Protein AF-0000000084342753 (afdb_homodimer)

Solvent-accessible surface area (backbone atoms only — not comparable to full-atom values): 22206 Å² total; per-residue (Å²): 105,25,25,30,4,36,30,81,47,78,48,53,20,6,29,13,38,42,28,60,45,87,89,58,69,92,55,80,90,29,48,47,76,50,70,46,73,51,74,43,77,78,79,91,59,62,90,90,58,73,82,49,71,65,55,51,49,50,52,44,51,49,53,43,51,53,50,45,71,73,50,50,85,76,38,50,36,38,26,32,56,42,83,70,81,84,60,70,52,88,60,36,46,57,44,26,19,44,52,40,53,42,52,48,55,40,47,74,69,71,23,37,60,31,57,39,43,63,55,48,54,37,25,40,56,60,69,38,74,56,86,88,42,69,57,56,55,61,47,47,38,69,76,36,69,87,52,68,84,84,59,51,72,41,26,40,51,1,37,50,36,15,47,54,48,30,35,74,49,51,74,38,85,76,84,48,67,55,41,54,58,38,56,68,70,44,68,72,60,81,67,64,87,81,59,76,63,62,126,105,25,25,30,3,36,29,81,47,77,49,53,21,6,28,14,37,39,28,61,45,88,88,60,69,92,56,81,90,29,49,48,75,50,71,45,72,51,76,43,77,79,79,92,58,62,90,90,57,73,82,49,71,66,56,51,50,51,52,44,50,49,53,44,50,54,51,44,72,73,49,51,86,74,38,50,34,39,26,33,58,42,83,70,77,85,61,65,53,89,60,34,47,57,44,26,20,42,52,41,52,42,52,48,54,39,48,74,69,70,24,37,62,30,55,39,42,62,56,48,53,36,25,40,55,61,69,40,74,54,85,91,43,70,56,56,55,61,48,49,39,69,76,36,67,87,53,69,84,83,60,53,71,40,25,43,52,1,37,50,35,14,47,53,47,30,36,72,48,50,75,40,85,76,84,50,66,56,42,53,57,38,56,69,72,42,69,71,60,82,67,64,86,82,61,75,63,63,127

Organism: Pseudonocardia thermophila (NCBI:txid1848)

Sequence (398 aa):
MKVAGLDLSLTSTGIAVIRDRPRSTSGLDQMIVTTHRVISVAPKLPRGAKPTIRQRRDRIARVVSEIAECVLPGLDLAVIEGPSYGSFGGQAWDRAWLWGAVVERMIGNGVSVAIVQPATRALWATGSGSSSKSPIAVHMSRMWPQVDPGVSDDEWDGLALASMGAQHLGMIPCELARHRQQLDKVSWPDFPAGVELASMKVAGLDLSLTSTGIAVIRDRPRSTSGLDQMIVTTHRVISVAPKLPRGAKPTIRQRRDRIARVVSEIAECVLPGLDLAVIEGPSYGSFGGQAWDRAWLWGAVVERMIGNGVSVAIVQPATRALWATGSGSSSKSPIAVHMSRMWPQVDPGVSDDEWDGLALASMGAQHLGMIPCELARHRQQLDKVSWPDFPAGVELAS

Secondary structure (DSSP, 8-state):
-EEEEEE--SSEEEEEEEEE-SSPPSSGGGEEEEEEEEE-------TT----HHHHHHHHHHHHHHHHHHH-TT--EEEEEPP-TT--SHHHHHHHHHHHHHHHHHHHTT-EEEEE-HHHHHHHHHS--STTS--HHHHHHHH-TTS-TTS-HHHHHHHHHHHHHHHHTTSS---SHHHHHHHTTS-PPPPPTTS----/-EEEEEE--SSEEEEEEEEE-SSPPSSGGGEEEEEEEEE-------TT----HHHHHHHHHHHHHHHHHHH-TT--EEEEEPP-TT--STTHHHHHHHHHHHHHHHHHTT-EEEEE-HHHHHHHHHS--STTS--HHHHHHHH-TTS-TTS-HHHHHHHHHHHHHHHHTTSS---SHHHHHHHTTS-PPPPPTTS----

Radius of gyration: 24.34 Å; Cα contacts (8 Å, |Δi|>4): 713; chains: 2; bounding box: 49×75×57 Å

InterPro domains:
  IPR012337 Ribonuclease H-like superfamily [SSF53098] (1-171)
  IPR036397 Ribonuclease H superfamily [G3DSA:3.30.420.10] (1-171)

Nearest PDB structures (foldseek):
  4ep4-assembly1_B  TM=7.775E-01  e=5.106E-09  Thermus thermophilus HB8
  6s16-assembly1_B  TM=7.503E-01  e=2.093E-08  Thermus thermophilus HB8
  7xhj-assembly1_A  TM=8.416E-01  e=3.955E-07  Deinococcus radiodurans R1 = ATCC 13939 = DSM 20539
  4ep5-assembly1_A-2  TM=7.685E-01  e=7.627E-08  Thermus thermophilus HB8
  1hjr-assembly2_D  TM=7.629E-01  e=1.824E-06  Escherichia coli

Foldseek 3Di:
DKEKFWQDDLAKIKIKMWDAAPPDDDAPVGIDIDIDMDGFDQDDDPVPDDDDPVSLVVSLVVSLVVRCVPGVVVAAEYEYEDDDVPDPPPCSVSRVVSVVSNVCSQVVSVHWYWYAYLQLLQCLQFVDSDPVTDQSLVSQCVSPVVDDSPDDSNNSSRSSRRVLVCCVLVVHDDDDPSSVVSNVVIDGDDGDPPSPRDD/DKEKFWDDDLAKIKIKMWDAAPPDDDAPVGIDIDIDMDGFDQDDDPVPDDDDPVSLVVSLVVSLVVRCVPGVVVAAEYEYEDDDVPDPPPCNVSRVVSVVSNVCSQVVSPHWYWYAYLQLLCCLQFVDSDPVTDQSLVSQCVSPVVDDSPDDSNNSSRSSRRVLVCCVLVVHDDDDPSSVVSNVVIDGDDGDPPSPRDD

Structure (mmCIF, N/CA/C/O backbone):
data_AF-0000000084342753-model_v1
#
loop_
_entity.id
_entity.type
_entity.pdbx_description
1 polymer 'Holliday junction resolvasome RuvABC endonuclease subunit'
#
loop_
_atom_site.group_PDB
_atom_site.id
_atom_site.type_symbol
_atom_site.label_atom_id
_atom_site.label_alt_id
_atom_site.label_comp_id
_atom_site.label_asym_id
_atom_site.label_entity_id
_atom_site.label_seq_id
_atom_site.pdbx_PDB_ins_code
_atom_site.Cartn_x
_atom_site.Cartn_y
_atom_site.Cartn_z
_atom_site.occupancy
_atom_site.B_iso_or_equiv
_atom_site.auth_seq_id
_atom_site.auth_comp_id
_atom_site.auth_asym_id
_atom_site.auth_atom_id
_atom_site.pdbx_PDB_model_num
ATOM 1 N N . MET A 1 1 ? -0.224 17.797 23.062 1 91.88 1 MET A N 1
ATOM 2 C CA . MET A 1 1 ? -0.68 17.125 21.844 1 91.88 1 MET A CA 1
ATOM 3 C C . MET A 1 1 ? 0.301 17.359 20.703 1 91.88 1 MET A C 1
ATOM 5 O O . MET A 1 1 ? 1.022 18.344 20.688 1 91.88 1 MET A O 1
ATOM 9 N N . LYS A 1 2 ? 0.422 16.391 19.875 1 96.19 2 LYS A N 1
ATOM 10 C CA . LYS A 1 2 ? 1.311 16.438 18.719 1 96.19 2 LYS A CA 1
ATOM 11 C C . LYS A 1 2 ? 0.583 16 17.453 1 96.19 2 LYS A C 1
ATOM 13 O O . LYS A 1 2 ? -0.019 14.93 17.406 1 96.19 2 LYS A O 1
ATOM 18 N N . VAL A 1 3 ? 0.608 16.875 16.453 1 98.06 3 VAL A N 1
ATOM 19 C CA . VAL A 1 3 ? -0.039 16.609 15.172 1 98.06 3 VAL A CA 1
ATOM 20 C C . VAL A 1 3 ? 0.993 16.672 14.047 1 98.06 3 VAL A C 1
ATOM 22 O O . VAL A 1 3 ? 1.867 17.547 14.047 1 98.06 3 VAL A O 1
ATOM 25 N N . ALA A 1 4 ? 0.857 15.758 13.117 1 98.81 4 ALA A N 1
ATOM 26 C CA . ALA A 1 4 ? 1.708 15.789 11.93 1 98.81 4 ALA A CA 1
ATOM 27 C C . ALA A 1 4 ? 0.873 15.938 10.664 1 98.81 4 ALA A C 1
ATOM 29 O O . ALA A 1 4 ? -0.193 15.328 10.539 1 98.81 4 ALA A O 1
ATOM 30 N N . GLY A 1 5 ? 1.291 16.766 9.766 1 98.88 5 GLY A N 1
ATOM 31 C CA . GLY A 1 5 ? 0.788 16.828 8.406 1 98.88 5 GLY A CA 1
ATOM 32 C C . GLY A 1 5 ? 1.725 16.203 7.391 1 98.88 5 GLY A C 1
ATOM 33 O O . GLY A 1 5 ? 2.924 16.484 7.383 1 98.88 5 GLY A O 1
ATOM 34 N N . LEU A 1 6 ? 1.162 15.367 6.531 1 98.88 6 LEU A N 1
ATOM 35 C CA . LEU A 1 6 ? 1.989 14.586 5.617 1 98.88 6 LEU A CA 1
ATOM 36 C C . LEU A 1 6 ? 1.534 14.773 4.176 1 98.88 6 LEU A C 1
ATOM 38 O O . LEU A 1 6 ? 0.445 14.336 3.799 1 98.88 6 LEU A O 1
ATOM 42 N N . ASP A 1 7 ? 2.365 15.43 3.359 1 97.69 7 ASP A N 1
ATOM 43 C CA . ASP A 1 7 ? 2.223 15.508 1.909 1 97.69 7 ASP A CA 1
ATOM 44 C C . ASP A 1 7 ? 3.107 14.477 1.216 1 97.69 7 ASP A C 1
ATOM 46 O O . ASP A 1 7 ? 4.258 14.766 0.878 1 97.69 7 ASP A O 1
ATOM 50 N N . LEU A 1 8 ? 2.498 13.336 0.901 1 97.38 8 LEU A N 1
ATOM 51 C CA . LEU A 1 8 ? 3.275 12.156 0.524 1 97.38 8 LEU A CA 1
ATOM 52 C C . LEU A 1 8 ? 3.613 12.188 -0.963 1 97.38 8 LEU A C 1
ATOM 54 O O . LEU A 1 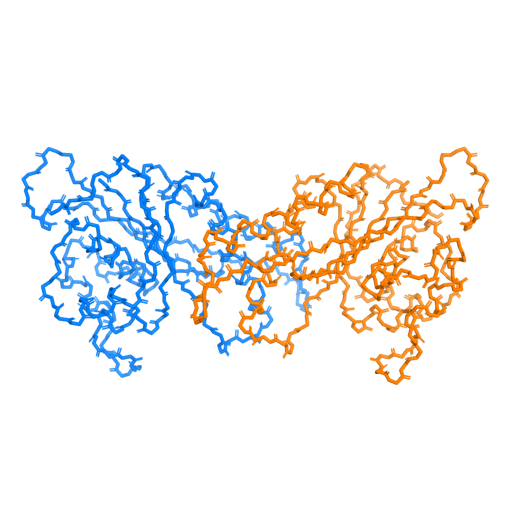8 ? 2.775 12.562 -1.787 1 97.38 8 LEU A O 1
ATOM 58 N N . SER A 1 9 ? 4.82 11.773 -1.223 1 93.44 9 SER A N 1
ATOM 59 C CA . SER A 1 9 ? 5.352 11.641 -2.576 1 93.44 9 SER A CA 1
ATOM 60 C C . SER A 1 9 ? 6.496 10.641 -2.629 1 93.44 9 SER A C 1
ATOM 62 O O . SER A 1 9 ? 7.242 10.484 -1.657 1 93.44 9 SER A O 1
ATOM 64 N N . LEU A 1 10 ? 6.594 10.008 -3.77 1 92.56 10 LEU A N 1
ATOM 65 C CA . LEU A 1 10 ? 7.695 9.062 -3.926 1 92.56 10 LEU A CA 1
ATOM 66 C C . LEU A 1 10 ? 9.031 9.797 -3.971 1 92.56 10 LEU A C 1
ATOM 68 O O . LEU A 1 10 ? 10.062 9.242 -3.576 1 92.56 10 LEU A O 1
ATOM 72 N N . THR A 1 11 ? 9.016 11.023 -4.41 1 93.69 11 THR A N 1
ATOM 73 C CA . THR A 1 11 ? 10.273 11.711 -4.66 1 93.69 11 THR A CA 1
ATOM 74 C C . THR A 1 11 ? 10.539 12.766 -3.586 1 93.69 11 THR A C 1
ATOM 76 O O . THR A 1 11 ? 11.695 13.031 -3.246 1 93.69 11 THR A O 1
ATOM 79 N N . SER A 1 12 ? 9.484 13.359 -3.115 1 96.12 12 SER A N 1
ATOM 80 C CA . SER A 1 12 ? 9.648 14.438 -2.148 1 96.12 12 SER A CA 1
ATOM 81 C C . SER A 1 12 ? 8.43 14.555 -1.238 1 96.12 12 SER A C 1
ATOM 83 O O . SER A 1 12 ? 7.426 15.164 -1.614 1 96.12 12 SER A O 1
ATOM 85 N N . THR A 1 13 ? 8.523 14.031 -0.05 1 97.62 13 THR A N 1
ATOM 86 C CA . THR A 1 13 ? 7.449 14.086 0.936 1 97.62 13 THR A CA 1
ATOM 87 C C . THR A 1 13 ? 7.645 15.266 1.886 1 97.62 13 THR A C 1
ATOM 89 O O . THR A 1 13 ? 8.719 15.422 2.471 1 97.62 13 THR A O 1
ATOM 92 N N . GLY A 1 14 ? 6.59 16.094 1.982 1 98.19 14 GLY A N 1
ATOM 93 C CA . GLY A 1 14 ? 6.594 17.172 2.961 1 98.19 14 GLY A CA 1
ATOM 94 C C . GLY A 1 14 ? 5.98 16.766 4.289 1 98.19 14 GLY A C 1
ATOM 95 O O . GLY A 1 14 ? 4.902 16.172 4.328 1 98.19 14 GLY A O 1
ATOM 96 N N . ILE A 1 15 ? 6.688 17.078 5.395 1 98.75 15 ILE A N 1
ATOM 97 C CA . ILE A 1 15 ? 6.254 16.766 6.754 1 98.75 15 ILE A CA 1
ATOM 98 C C . ILE A 1 15 ? 6.238 18.047 7.598 1 98.75 15 ILE A C 1
ATOM 100 O O . ILE A 1 15 ? 7.16 18.859 7.516 1 98.75 15 ILE A O 1
ATOM 104 N N . ALA A 1 16 ? 5.215 18.203 8.305 1 98.75 16 ALA A N 1
ATOM 105 C CA . ALA A 1 16 ? 5.191 19.234 9.336 1 98.75 16 ALA A CA 1
ATOM 106 C C . ALA A 1 16 ? 4.637 18.688 10.648 1 98.75 16 ALA A C 1
ATOM 108 O O . ALA A 1 16 ? 3.721 17.859 10.648 1 98.75 16 ALA A O 1
ATOM 109 N N . VAL A 1 17 ? 5.188 19.141 11.758 1 98.62 17 VAL A N 1
ATOM 110 C CA . VAL A 1 17 ? 4.754 18.719 13.086 1 98.62 17 VAL A CA 1
ATOM 111 C C . VAL A 1 17 ? 4.457 19.938 13.945 1 98.62 17 VAL A C 1
ATOM 113 O O . VAL A 1 17 ? 5.25 20.875 13.984 1 98.62 17 VAL A O 1
ATOM 116 N N . ILE A 1 18 ? 3.307 19.938 14.555 1 97.5 18 ILE A N 1
ATOM 117 C CA . ILE A 1 18 ? 2.91 20.969 15.516 1 97.5 18 ILE A CA 1
ATOM 118 C C . ILE A 1 18 ? 2.705 20.328 16.891 1 97.5 18 ILE A C 1
ATOM 120 O O . ILE A 1 18 ? 1.981 19.344 17.016 1 97.5 18 ILE A O 1
ATOM 124 N N . ARG A 1 19 ? 3.342 20.844 17.875 1 95.31 19 ARG A N 1
ATOM 125 C CA . ARG A 1 19 ? 3.207 20.297 19.234 1 95.31 19 ARG A CA 1
ATOM 126 C C . ARG A 1 19 ? 3.016 21.422 20.25 1 95.31 19 ARG A C 1
ATOM 128 O O . ARG A 1 19 ? 3.49 22.531 20.047 1 95.31 19 ARG A O 1
ATOM 135 N N . ASP A 1 20 ? 2.248 21.094 21.297 1 87.81 20 ASP A N 1
ATOM 136 C CA . ASP A 1 20 ? 2.082 22 22.422 1 87.81 20 ASP A CA 1
ATOM 137 C C . ASP A 1 20 ? 3.404 22.234 23.141 1 87.81 20 ASP A C 1
ATOM 139 O O . ASP A 1 20 ? 4.219 21.312 23.266 1 87.81 20 ASP A O 1
ATOM 143 N N . ARG A 1 21 ? 3.652 23.469 23.562 1 76.19 21 ARG A N 1
ATOM 144 C CA . ARG A 1 21 ? 4.762 23.703 24.484 1 76.19 21 ARG A CA 1
ATOM 145 C C . ARG A 1 21 ? 4.398 23.281 25.906 1 76.19 21 ARG A C 1
ATOM 147 O O . ARG A 1 21 ? 3.25 23.422 26.328 1 76.19 21 ARG A O 1
ATOM 154 N N . PRO A 1 22 ? 5.223 22.344 26.578 1 62.62 22 PRO A N 1
ATOM 155 C CA . PRO A 1 22 ? 4.883 21.938 27.953 1 62.62 22 PRO A CA 1
ATOM 156 C C . PRO A 1 22 ? 4.344 23.094 28.781 1 62.62 22 PRO A C 1
ATOM 158 O O . PRO A 1 22 ? 3.379 22.922 29.531 1 62.62 22 PRO A O 1
ATOM 161 N N . ARG A 1 23 ? 5.129 23.938 29.469 1 58.22 23 ARG A N 1
ATOM 162 C CA . ARG A 1 23 ? 4.844 24.844 30.578 1 58.22 23 ARG A CA 1
ATOM 163 C C . ARG A 1 23 ? 4.16 26.109 30.078 1 58.22 23 ARG A C 1
ATOM 165 O O . ARG A 1 23 ? 3.961 27.047 30.859 1 58.22 23 ARG A O 1
ATOM 172 N N . SER A 1 24 ? 4.031 26.266 28.719 1 50.44 24 SER A N 1
ATOM 173 C CA . SER A 1 24 ? 3.895 27.672 28.375 1 50.44 24 SER A CA 1
ATOM 174 C C . SER A 1 24 ? 2.428 28.094 28.328 1 50.44 24 SER A C 1
ATOM 176 O O . SER A 1 24 ? 1.543 27.25 28.172 1 50.44 24 SER A O 1
ATOM 178 N N . THR A 1 25 ? 2.072 29.391 28.625 1 48.41 25 THR A N 1
ATOM 179 C CA . THR A 1 25 ? 0.823 30.141 28.562 1 48.41 25 THR A CA 1
ATOM 180 C C . THR A 1 25 ? 0.155 29.938 27.203 1 48.41 25 THR A C 1
ATOM 182 O O . THR A 1 25 ? 0.811 29.562 26.234 1 48.41 25 THR A O 1
ATOM 185 N N . SER A 1 26 ? -1.149 30 27.062 1 48.94 26 SER A N 1
ATOM 186 C CA . SER A 1 26 ? -2.133 29.906 26 1 48.94 26 SER A CA 1
ATOM 187 C C . SER A 1 26 ? -1.755 30.797 24.812 1 48.94 26 SER A C 1
ATOM 189 O O . SER A 1 26 ? -1.173 31.875 25.016 1 48.94 26 SER A O 1
ATOM 191 N N . GLY A 1 27 ? -1.518 30.422 23.609 1 52.59 27 GLY A N 1
ATOM 192 C CA . GLY A 1 27 ? -1.406 31.203 22.391 1 52.59 27 GLY A CA 1
ATOM 193 C C . GLY A 1 27 ? -0.515 30.547 21.344 1 52.59 27 GLY A C 1
ATOM 194 O O . GLY A 1 27 ? 0.13 29.547 21.625 1 52.59 27 GLY A O 1
ATOM 195 N N . LEU A 1 28 ? -0.714 30.875 19.922 1 54.66 28 LEU A N 1
ATOM 196 C CA . LEU A 1 28 ? 0.073 30.438 18.781 1 54.66 28 LEU A CA 1
ATOM 197 C C . LEU A 1 28 ? 1.564 30.484 19.094 1 54.66 28 LEU A C 1
ATOM 199 O O . LEU A 1 28 ? 2.332 29.656 18.594 1 54.66 28 LEU A O 1
ATOM 203 N N . ASP A 1 29 ? 1.913 31.438 19.906 1 61.31 29 ASP A N 1
ATOM 204 C CA . ASP A 1 29 ? 3.307 31.641 20.297 1 61.31 29 ASP A CA 1
ATOM 205 C C . ASP A 1 29 ? 3.814 30.469 21.141 1 61.31 29 ASP A C 1
ATOM 207 O O . ASP A 1 29 ? 5.02 30.328 21.344 1 61.31 29 ASP A O 1
ATOM 211 N N . GLN A 1 30 ? 2.807 29.578 21.312 1 73.69 30 GLN A N 1
ATOM 212 C CA . GLN A 1 30 ? 3.168 28.531 22.266 1 73.69 30 GLN A CA 1
ATOM 213 C C . GLN A 1 30 ? 3.32 27.172 21.578 1 73.69 30 GLN A C 1
ATOM 215 O O . GLN A 1 30 ? 3.594 26.172 22.219 1 73.69 30 GLN A O 1
ATOM 220 N N . MET A 1 31 ? 3.225 27.281 20.234 1 88.88 31 MET A N 1
ATOM 221 C CA . MET A 1 31 ? 3.344 26 19.547 1 88.88 31 MET A CA 1
ATOM 222 C C . MET A 1 31 ? 4.75 25.812 19 1 88.88 31 MET A C 1
ATOM 224 O O . MET A 1 31 ? 5.395 26.766 18.578 1 88.88 31 MET A O 1
ATOM 228 N N . ILE A 1 32 ? 5.281 24.672 19.109 1 93.88 32 ILE A N 1
ATOM 229 C CA . ILE A 1 32 ? 6.5 24.297 18.406 1 93.88 32 ILE A CA 1
ATOM 230 C C . ILE A 1 32 ? 6.152 23.719 17.047 1 93.88 32 ILE A C 1
ATOM 232 O O . ILE A 1 32 ? 5.387 22.75 16.953 1 93.88 32 ILE A O 1
ATOM 236 N N . VAL A 1 33 ? 6.676 24.375 16.016 1 97 33 VAL A N 1
ATOM 237 C CA . VAL A 1 33 ? 6.418 23.938 14.656 1 97 33 VAL A CA 1
ATOM 238 C C . VAL A 1 33 ? 7.734 23.531 13.984 1 97 33 VAL A C 1
ATOM 240 O O . VAL A 1 33 ? 8.703 24.297 14 1 97 33 VAL A O 1
ATOM 243 N N . THR A 1 34 ? 7.812 22.312 13.461 1 97.31 34 THR A N 1
ATOM 244 C CA . THR A 1 34 ? 8.961 21.859 12.68 1 97.31 34 THR A CA 1
ATOM 245 C C . THR A 1 34 ? 8.508 21.328 11.32 1 97.31 34 THR A C 1
ATOM 247 O O . THR A 1 34 ? 7.406 20.797 11.195 1 97.31 34 THR A O 1
ATOM 250 N N . THR A 1 35 ? 9.297 21.531 10.336 1 97.88 35 THR A N 1
ATOM 251 C CA . THR A 1 35 ? 9.062 20.984 9.008 1 97.88 35 THR A CA 1
ATOM 252 C C . THR A 1 35 ? 10.25 20.141 8.547 1 97.88 35 THR A C 1
ATOM 254 O O . THR A 1 35 ? 11.383 20.375 8.977 1 97.88 35 THR A O 1
ATOM 257 N N . HIS A 1 36 ? 9.977 19.125 7.871 1 97.75 36 HIS A N 1
ATOM 258 C CA . HIS A 1 36 ? 10.977 18.219 7.305 1 97.75 36 HIS A CA 1
ATOM 259 C C . HIS A 1 36 ? 10.586 17.781 5.895 1 97.75 36 HIS A C 1
ATOM 261 O O . HIS A 1 36 ? 9.406 17.828 5.527 1 97.75 36 HIS A O 1
ATOM 267 N N . ARG A 1 37 ? 11.562 17.469 5.172 1 97.31 37 ARG A N 1
ATOM 268 C CA . ARG A 1 37 ? 11.367 16.938 3.83 1 97.31 37 ARG A CA 1
ATOM 269 C C . ARG A 1 37 ? 12.102 15.602 3.664 1 97.31 37 ARG A C 1
ATOM 271 O O . ARG A 1 37 ? 13.273 15.492 4.004 1 97.31 37 ARG A O 1
ATOM 278 N N . VAL A 1 38 ? 11.406 14.578 3.197 1 97.12 38 VAL A N 1
ATOM 279 C CA . VAL A 1 38 ? 12.023 13.297 2.863 1 97.12 38 VAL A CA 1
ATOM 280 C C . VAL A 1 38 ? 12.203 13.188 1.351 1 97.12 38 VAL A C 1
ATOM 282 O O . VAL A 1 38 ? 11.219 13.156 0.604 1 97.12 38 VAL A O 1
ATOM 285 N N . ILE A 1 39 ? 13.398 13.156 0.949 1 95.5 39 ILE A N 1
ATOM 286 C CA . ILE A 1 39 ? 13.711 13.07 -0.472 1 95.5 39 ILE A CA 1
ATOM 287 C C . ILE A 1 39 ? 14.156 11.656 -0.823 1 95.5 39 ILE A C 1
ATOM 289 O O . ILE A 1 39 ? 14.93 11.039 -0.087 1 95.5 39 ILE A O 1
ATOM 293 N N . SER A 1 40 ? 13.539 11.102 -1.839 1 91.81 40 SER A N 1
ATOM 294 C CA . SER A 1 40 ? 13.906 9.781 -2.326 1 91.81 40 SER A CA 1
ATOM 295 C C . SER A 1 40 ? 14.172 9.797 -3.828 1 91.81 40 SER A C 1
ATOM 297 O O . SER A 1 40 ? 13.336 10.266 -4.605 1 91.81 40 SER A O 1
ATOM 299 N N . VAL A 1 41 ? 15.359 9.297 -4.184 1 84.19 41 VAL A N 1
ATOM 300 C CA . VAL A 1 41 ? 15.727 9.234 -5.594 1 84.19 41 VAL A CA 1
ATOM 301 C C . VAL A 1 41 ? 15.656 7.789 -6.082 1 84.19 41 VAL A C 1
ATOM 303 O O . VAL A 1 41 ? 16.031 6.863 -5.359 1 84.19 41 VAL A O 1
ATOM 306 N N . ALA A 1 42 ? 15.047 7.656 -7.25 1 79.38 42 ALA A N 1
ATOM 307 C CA . ALA A 1 42 ? 15.023 6.324 -7.848 1 79.38 42 ALA A CA 1
ATOM 308 C C . ALA A 1 42 ? 16.438 5.812 -8.109 1 79.38 42 ALA A C 1
ATOM 310 O O . ALA A 1 42 ? 17.359 6.602 -8.344 1 79.38 42 ALA A O 1
ATOM 311 N N . PRO A 1 43 ? 16.578 4.531 -8.023 1 77.25 43 PRO A N 1
ATOM 312 C CA . PRO A 1 43 ? 17.906 3.988 -8.305 1 77.25 43 PRO A CA 1
ATOM 313 C C . PRO A 1 43 ? 18.375 4.281 -9.734 1 77.25 43 PRO A C 1
ATOM 315 O O . PRO A 1 43 ? 17.547 4.367 -10.648 1 77.25 43 PRO A O 1
ATOM 318 N N . LYS A 1 44 ? 19.641 4.598 -9.812 1 80.75 44 LYS A N 1
ATOM 319 C CA . LYS A 1 44 ? 20.219 4.742 -11.141 1 80.75 44 LYS A CA 1
ATOM 320 C C . LYS A 1 44 ? 20.281 3.402 -11.867 1 80.75 44 LYS A C 1
ATOM 322 O O . LYS A 1 44 ? 20.906 2.459 -11.391 1 80.75 44 LYS A O 1
ATOM 327 N N . LEU A 1 45 ? 19.453 3.262 -12.852 1 82.94 45 LEU A N 1
ATOM 328 C CA . LEU A 1 45 ? 19.406 2.021 -13.617 1 82.94 45 LEU A CA 1
ATOM 329 C C . LEU A 1 45 ? 19.906 2.248 -15.039 1 82.94 45 LEU A C 1
ATOM 331 O O . LEU A 1 45 ? 19.859 3.371 -15.547 1 82.94 45 LEU A O 1
ATOM 335 N N . PRO A 1 46 ? 20.484 1.159 -15.57 1 82.88 46 PRO A N 1
ATOM 336 C CA . PRO A 1 46 ? 20.844 1.266 -16.984 1 82.88 46 PRO A CA 1
ATOM 337 C C . PRO A 1 46 ? 19.672 1.721 -17.859 1 82.88 46 PRO A C 1
ATOM 339 O O . PRO A 1 46 ? 18.516 1.544 -17.484 1 82.88 46 PRO A O 1
ATOM 342 N N . ARG A 1 47 ? 20.125 2.42 -18.984 1 79.44 47 ARG A N 1
ATOM 343 C CA . ARG A 1 47 ? 19.109 2.941 -19.891 1 79.44 47 ARG A CA 1
ATOM 344 C C . ARG A 1 47 ? 18.109 1.853 -20.281 1 79.44 47 ARG A C 1
ATOM 346 O O . ARG A 1 47 ? 18.516 0.747 -20.656 1 79.44 47 ARG A O 1
ATOM 353 N N . GLY A 1 48 ? 16.891 2.053 -20.109 1 79.69 48 GLY A N 1
ATOM 354 C CA . GLY A 1 48 ? 15.852 1.131 -20.516 1 79.69 48 GLY A CA 1
ATOM 355 C C . GLY A 1 48 ? 15.445 0.164 -19.422 1 79.69 48 GLY A C 1
ATOM 356 O O . GLY A 1 48 ? 14.414 -0.503 -19.516 1 79.69 48 GLY A O 1
ATOM 357 N N . ALA A 1 49 ? 16.266 0.141 -18.391 1 82.5 49 ALA A N 1
ATOM 358 C CA . ALA A 1 49 ? 15.953 -0.814 -17.328 1 82.5 49 ALA A CA 1
ATOM 359 C C . ALA A 1 49 ? 14.906 -0.25 -16.359 1 82.5 49 ALA A C 1
ATOM 361 O O . ALA A 1 49 ? 14.852 0.961 -16.141 1 82.5 49 ALA A O 1
ATOM 362 N N . LYS A 1 50 ? 14.055 -1.094 -15.914 1 85.31 50 LYS A N 1
ATOM 363 C CA . LYS A 1 50 ? 13.07 -0.752 -14.891 1 85.31 50 LYS A CA 1
ATOM 364 C C . LYS A 1 50 ? 13.469 -1.328 -13.531 1 85.31 50 LYS A C 1
ATOM 366 O O . LYS A 1 50 ? 14.109 -2.383 -13.461 1 85.31 50 LYS A O 1
ATOM 371 N N . PRO A 1 51 ? 13.078 -0.565 -12.477 1 90.44 51 PRO A N 1
ATOM 372 C CA . PRO A 1 51 ? 13.398 -1.124 -11.156 1 90.44 51 PRO A CA 1
ATOM 373 C C . PRO A 1 51 ? 12.695 -2.455 -10.898 1 90.44 51 PRO A C 1
ATOM 375 O O . PRO A 1 51 ? 11.547 -2.645 -11.32 1 90.44 51 PRO A O 1
ATOM 378 N N . THR A 1 52 ? 13.398 -3.35 -10.227 1 91.75 52 THR A N 1
ATOM 379 C CA . THR A 1 52 ? 12.805 -4.605 -9.789 1 91.75 52 THR A CA 1
ATOM 380 C C . THR A 1 52 ? 11.781 -4.367 -8.68 1 91.75 52 THR A C 1
ATOM 382 O O . THR A 1 52 ? 11.758 -3.293 -8.07 1 91.75 52 THR A O 1
ATOM 385 N N . ILE A 1 53 ? 10.977 -5.348 -8.391 1 94.38 53 ILE A N 1
ATOM 386 C CA . ILE A 1 53 ? 9.984 -5.238 -7.332 1 94.38 53 ILE A CA 1
ATOM 387 C C . ILE A 1 53 ? 10.68 -5.059 -5.984 1 94.38 53 ILE A C 1
ATOM 389 O O . ILE A 1 53 ? 10.195 -4.32 -5.121 1 94.38 53 ILE A O 1
ATOM 393 N N . ARG A 1 54 ? 11.828 -5.66 -5.805 1 93.56 54 ARG A N 1
ATOM 394 C CA . ARG A 1 54 ? 12.586 -5.516 -4.562 1 93.56 54 ARG A CA 1
ATOM 395 C C . ARG A 1 54 ? 13.117 -4.094 -4.414 1 93.56 54 ARG A C 1
ATOM 397 O O . ARG A 1 54 ? 13.055 -3.516 -3.326 1 93.56 54 ARG A O 1
ATOM 404 N N . GLN A 1 55 ? 13.586 -3.566 -5.492 1 93.19 55 GLN A N 1
ATOM 405 C CA . GLN A 1 55 ? 14.086 -2.195 -5.461 1 93.19 55 GLN A CA 1
ATOM 406 C C . GLN A 1 55 ? 12.961 -1.208 -5.152 1 93.19 55 GLN A C 1
ATOM 408 O O . GLN A 1 55 ? 13.164 -0.25 -4.402 1 93.19 55 GLN A O 1
ATOM 413 N N . ARG A 1 56 ? 11.836 -1.441 -5.758 1 94.38 56 ARG A N 1
ATOM 414 C CA . ARG A 1 56 ? 10.672 -0.603 -5.484 1 94.38 56 ARG A CA 1
ATOM 415 C C . ARG A 1 56 ? 10.258 -0.706 -4.02 1 94.38 56 ARG A C 1
ATOM 417 O O . ARG A 1 56 ? 10.008 0.31 -3.367 1 94.38 56 ARG A O 1
ATOM 424 N N . ARG A 1 57 ? 10.203 -1.903 -3.543 1 95.81 57 ARG A N 1
ATOM 425 C CA . ARG A 1 57 ? 9.875 -2.15 -2.143 1 95.81 57 ARG A CA 1
ATOM 426 C C . ARG A 1 57 ? 10.867 -1.453 -1.218 1 95.81 57 ARG A C 1
ATOM 428 O O . ARG A 1 57 ? 10.469 -0.809 -0.246 1 95.81 57 ARG A O 1
ATOM 435 N N . ASP A 1 58 ? 12.133 -1.561 -1.479 1 95.31 58 ASP A N 1
ATOM 436 C CA . ASP A 1 58 ? 13.164 -0.97 -0.632 1 95.31 58 ASP A CA 1
ATOM 437 C C . ASP A 1 58 ? 13.047 0.553 -0.605 1 95.31 58 ASP A C 1
ATOM 439 O O . ASP A 1 58 ? 13.219 1.176 0.445 1 95.31 58 ASP A O 1
ATOM 443 N N . ARG A 1 59 ? 12.773 1.092 -1.708 1 95.38 59 ARG A N 1
ATOM 444 C CA . ARG A 1 59 ? 12.594 2.537 -1.788 1 95.38 59 ARG A CA 1
ATOM 445 C C . ARG A 1 59 ? 11.414 2.992 -0.931 1 95.38 59 ARG A C 1
ATOM 447 O O . ARG A 1 59 ? 11.547 3.924 -0.134 1 95.38 59 ARG A O 1
ATOM 454 N N . ILE A 1 60 ? 10.289 2.352 -1.086 1 97 60 ILE A N 1
ATOM 455 C CA . ILE A 1 60 ? 9.086 2.707 -0.347 1 97 60 ILE A CA 1
ATOM 456 C C . ILE A 1 60 ? 9.305 2.486 1.146 1 97 60 ILE A C 1
ATOM 458 O O . ILE A 1 60 ? 8.961 3.342 1.966 1 97 60 ILE A O 1
ATOM 462 N N . ALA A 1 61 ? 9.922 1.367 1.477 1 96.81 61 ALA A N 1
ATOM 463 C CA . ALA A 1 61 ? 10.203 1.065 2.877 1 96.81 61 ALA A CA 1
ATOM 464 C C . ALA A 1 61 ? 11.078 2.146 3.502 1 96.81 61 ALA A C 1
ATOM 466 O O . ALA A 1 61 ? 10.875 2.527 4.656 1 96.81 61 ALA A O 1
ATOM 467 N N . ARG A 1 62 ? 12.016 2.615 2.789 1 96.88 62 ARG A N 1
ATOM 468 C CA . ARG A 1 62 ? 12.898 3.66 3.289 1 96.88 62 ARG A CA 1
ATOM 469 C C . ARG A 1 62 ? 12.133 4.953 3.549 1 96.88 62 ARG A C 1
ATOM 471 O O . ARG A 1 62 ? 12.305 5.578 4.598 1 96.88 62 ARG A O 1
ATOM 478 N N . VAL A 1 63 ? 11.32 5.34 2.619 1 97.94 63 VAL A N 1
ATOM 479 C CA . VAL A 1 63 ? 10.531 6.559 2.768 1 97.94 63 VAL A CA 1
ATOM 480 C C . VAL A 1 63 ? 9.617 6.438 3.984 1 97.94 63 VAL A C 1
ATOM 482 O O . VAL A 1 63 ? 9.555 7.344 4.816 1 97.94 63 VAL A O 1
ATOM 485 N N . VAL A 1 64 ? 8.961 5.34 4.137 1 98.44 64 VAL A N 1
ATOM 486 C CA . VAL A 1 64 ? 8.055 5.105 5.254 1 98.44 64 VAL A CA 1
ATOM 487 C C . VAL A 1 64 ? 8.82 5.188 6.57 1 98.44 64 VAL A C 1
ATOM 489 O O . VAL A 1 64 ? 8.352 5.805 7.531 1 98.44 64 VAL A O 1
ATOM 492 N N . SER A 1 65 ? 9.953 4.551 6.602 1 98.12 65 SER A N 1
ATOM 493 C CA . SER A 1 65 ? 10.766 4.535 7.82 1 98.12 65 SER A CA 1
ATOM 494 C C . SER A 1 65 ? 11.203 5.941 8.211 1 98.12 65 SER A C 1
ATOM 496 O O . SER A 1 65 ? 11.164 6.305 9.391 1 98.12 65 SER A O 1
ATOM 498 N N . GLU A 1 66 ? 11.609 6.684 7.281 1 98.19 66 GLU A N 1
ATOM 499 C CA . GLU A 1 66 ? 12.055 8.047 7.555 1 98.19 66 GLU A CA 1
ATOM 500 C C . GLU A 1 66 ? 10.906 8.906 8.062 1 98.19 66 GLU A C 1
ATOM 502 O O . GLU A 1 66 ? 11.07 9.695 9 1 98.19 66 GLU A O 1
ATOM 507 N N . ILE A 1 67 ? 9.773 8.773 7.441 1 98.69 67 ILE A N 1
ATOM 508 C CA . ILE A 1 67 ? 8.594 9.492 7.898 1 98.69 67 ILE A CA 1
ATOM 509 C C . ILE A 1 67 ? 8.289 9.117 9.352 1 98.69 67 ILE A C 1
ATOM 511 O O . ILE A 1 67 ? 8.094 9.992 10.195 1 98.69 67 ILE A O 1
ATOM 515 N N . ALA A 1 68 ? 8.25 7.855 9.602 1 98.56 68 ALA A N 1
ATOM 516 C CA . ALA A 1 68 ? 7.914 7.348 10.93 1 98.56 68 ALA A CA 1
ATOM 517 C C . ALA A 1 68 ? 8.883 7.879 11.977 1 98.56 68 ALA A C 1
ATOM 519 O O . ALA A 1 68 ? 8.461 8.312 13.055 1 98.56 68 ALA A O 1
ATOM 520 N N . GLU A 1 69 ? 10.117 7.875 11.695 1 97.81 69 GLU A N 1
ATOM 521 C CA . GLU A 1 69 ? 11.141 8.367 12.609 1 97.81 69 GLU A CA 1
ATOM 522 C C . GLU A 1 69 ? 10.93 9.844 12.938 1 97.81 69 GLU A C 1
ATOM 524 O O . GLU A 1 69 ? 11.164 10.273 14.062 1 97.81 69 GLU A O 1
ATOM 529 N N . CYS A 1 70 ? 10.422 10.5 12.008 1 97.38 70 CYS A N 1
ATOM 530 C CA . CYS A 1 70 ? 10.242 11.938 12.133 1 97.38 70 CYS A CA 1
ATOM 531 C C . CYS A 1 70 ? 9.031 12.258 13 1 97.38 70 CYS A C 1
ATOM 533 O O . CYS A 1 70 ? 9.055 13.219 13.773 1 97.38 70 CYS A O 1
ATOM 535 N N . VAL A 1 71 ? 8.008 11.367 12.969 1 98.31 71 VAL A N 1
ATOM 536 C CA . VAL A 1 71 ? 6.762 11.93 13.477 1 98.31 71 VAL A CA 1
ATOM 537 C C . VAL A 1 71 ? 6.219 11.055 14.609 1 98.31 71 VAL A C 1
ATOM 539 O O . VAL A 1 71 ? 5.438 11.516 15.438 1 98.31 71 VAL A O 1
ATOM 542 N N . LEU A 1 72 ? 6.57 9.852 14.758 1 97.81 72 LEU A N 1
ATOM 543 C CA . LEU A 1 72 ? 5.82 8.883 15.562 1 97.81 72 LEU A CA 1
ATOM 544 C C . LEU A 1 72 ? 5.965 9.18 17.047 1 97.81 72 LEU A C 1
ATOM 546 O O . LEU A 1 72 ? 4.992 9.086 17.797 1 97.81 72 LEU A O 1
ATOM 550 N N . PRO A 1 73 ? 7.156 9.492 17.547 1 96.56 73 PRO A N 1
ATOM 551 C CA . PRO A 1 73 ? 7.262 9.703 18.984 1 96.56 73 PRO A CA 1
ATOM 552 C C . PRO A 1 73 ? 6.262 10.734 19.516 1 96.56 73 PRO A C 1
ATOM 554 O O . PRO A 1 73 ? 6.352 11.922 19.156 1 96.56 73 PRO A O 1
ATOM 557 N N . GLY A 1 74 ? 5.277 10.242 20.234 1 95.56 74 GLY A N 1
ATOM 558 C CA . GLY A 1 74 ? 4.316 11.102 20.906 1 95.56 74 GLY A CA 1
ATOM 559 C C . GLY A 1 74 ? 3.234 11.633 19.984 1 95.56 74 GLY A C 1
ATOM 560 O O . GLY A 1 74 ? 2.504 12.555 20.344 1 95.56 74 GLY A O 1
ATOM 561 N N . LEU A 1 75 ? 3.102 11.07 18.844 1 97.38 75 LEU A N 1
ATOM 562 C CA . LEU A 1 75 ? 2.166 11.586 17.859 1 97.38 75 LEU A CA 1
ATOM 563 C C . LEU A 1 75 ? 0.734 11.18 18.203 1 97.38 75 LEU A C 1
ATOM 565 O O . LEU A 1 75 ? 0.454 10.008 18.422 1 97.38 75 LEU A O 1
ATOM 569 N N . ASP A 1 76 ? -0.155 12.172 18.188 1 96.69 76 ASP A N 1
ATOM 570 C CA . ASP A 1 76 ? -1.559 11.898 18.484 1 96.69 76 ASP A CA 1
ATOM 571 C C . ASP A 1 76 ? -2.375 11.75 17.203 1 96.69 76 ASP A C 1
ATOM 573 O O . ASP A 1 76 ? -3.27 10.906 17.125 1 96.69 76 ASP A O 1
ATOM 577 N N . LEU A 1 77 ? -2.053 12.562 16.203 1 98 77 LEU A N 1
ATOM 578 C CA . LEU A 1 77 ? -2.848 12.625 14.984 1 98 77 LEU A CA 1
ATOM 579 C C . LEU A 1 77 ? -1.957 12.852 13.766 1 98 77 LEU A C 1
ATOM 581 O O . LEU A 1 77 ? -1.114 13.75 13.773 1 98 77 LEU A O 1
ATOM 585 N N . ALA A 1 78 ? -2.084 12.023 12.812 1 98.75 78 ALA A N 1
ATOM 586 C CA . ALA A 1 78 ? -1.485 12.25 11.5 1 98.75 78 ALA A CA 1
ATOM 587 C C . ALA A 1 78 ? -2.541 12.664 10.477 1 98.75 78 ALA A C 1
ATOM 589 O O . ALA A 1 78 ? -3.525 11.953 10.266 1 98.75 78 ALA A O 1
ATOM 590 N N . VAL A 1 79 ? -2.393 13.797 9.891 1 98.88 79 VAL A N 1
ATOM 591 C CA . VAL A 1 79 ? -3.242 14.258 8.797 1 98.88 79 VAL A CA 1
ATOM 592 C C . VAL A 1 79 ? -2.541 14.023 7.465 1 98.88 79 VAL A C 1
ATOM 594 O O . VAL A 1 79 ? -1.522 14.648 7.172 1 98.88 79 VAL A O 1
ATOM 597 N N . ILE A 1 80 ? -3.086 13.156 6.652 1 98.75 80 ILE A N 1
ATOM 598 C CA . ILE A 1 80 ? -2.432 12.688 5.438 1 98.75 80 ILE A CA 1
ATOM 599 C C . ILE A 1 80 ? -3.232 13.133 4.215 1 98.75 80 ILE A C 1
ATOM 601 O O . ILE A 1 80 ? -4.461 13.031 4.203 1 98.75 80 ILE A O 1
ATOM 605 N N . GLU A 1 81 ? -2.516 13.656 3.242 1 96.88 81 GLU A N 1
ATOM 606 C CA . GLU A 1 81 ? -3.209 14.039 2.018 1 96.88 81 GLU A CA 1
ATOM 607 C C . GLU A 1 81 ? -3.773 12.812 1.296 1 96.88 81 GLU A C 1
ATOM 609 O O . GLU A 1 81 ? -3.088 11.805 1.154 1 96.88 81 GLU A O 1
ATOM 614 N N . GLY A 1 82 ? -5 12.922 0.843 1 93 82 GLY A N 1
ATOM 615 C CA . GLY A 1 82 ? -5.645 11.836 0.124 1 93 82 GLY A CA 1
ATOM 616 C C . GLY A 1 82 ? -5.219 11.742 -1.328 1 93 82 GLY A C 1
ATOM 617 O O . GLY A 1 82 ? -4.465 12.594 -1.814 1 93 82 GLY A O 1
ATOM 618 N N . PRO A 1 83 ? -5.637 10.633 -1.947 1 82.81 83 PRO A N 1
ATOM 619 C CA . PRO A 1 83 ? -5.277 10.406 -3.35 1 82.81 83 PRO A CA 1
ATOM 620 C C . PRO A 1 83 ? -5.922 11.414 -4.297 1 82.81 83 PRO A C 1
ATOM 622 O O . PRO A 1 83 ? -7.023 11.898 -4.027 1 82.81 83 PRO A O 1
ATOM 625 N N . SER A 1 84 ? -5.008 11.773 -5.352 1 74.12 84 SER A N 1
ATOM 626 C CA . SER A 1 84 ? -5.574 12.523 -6.465 1 74.12 84 SER A CA 1
ATOM 627 C C . SER A 1 84 ? -6.059 11.594 -7.574 1 74.12 84 SER A C 1
ATOM 629 O O . SER A 1 84 ? -5.25 10.984 -8.273 1 74.12 84 SER A O 1
ATOM 631 N N . TYR A 1 85 ? -7.234 11.148 -7.746 1 63.62 85 TYR A N 1
ATOM 632 C CA . TYR A 1 85 ? -7.797 10.117 -8.609 1 63.62 85 TYR A CA 1
ATOM 633 C C . TYR A 1 85 ? -7.543 10.438 -10.078 1 63.62 85 TYR A C 1
ATOM 635 O O . TYR A 1 85 ? -7.516 9.539 -10.922 1 63.62 85 TYR A O 1
ATOM 643 N N . GLY A 1 86 ? -6.988 11.57 -10.539 1 61.81 86 GLY A N 1
ATOM 644 C CA . GLY A 1 86 ? -6.789 11.898 -11.945 1 61.81 86 GLY A CA 1
ATOM 645 C C . GLY A 1 86 ? -5.406 11.531 -12.445 1 61.81 86 GLY A C 1
ATOM 646 O O . GLY A 1 86 ? -5.148 11.57 -13.656 1 61.81 86 GLY A O 1
ATOM 647 N N . SER A 1 87 ? -4.449 11.156 -11.711 1 58.56 87 SER A N 1
ATOM 648 C CA . SER A 1 87 ? -3.078 10.961 -12.172 1 58.56 87 SER A CA 1
ATOM 649 C C . SER A 1 87 ? -2.707 9.484 -12.195 1 58.56 87 SER A C 1
ATOM 651 O O . SER A 1 87 ? -2.098 8.977 -11.25 1 58.56 87 SER A O 1
ATOM 653 N N . PHE A 1 88 ? -3.195 8.703 -13.203 1 58.34 88 PHE A N 1
ATOM 654 C CA . PHE A 1 88 ? -3.041 7.258 -13.109 1 58.34 88 PHE A CA 1
ATOM 655 C C . PHE A 1 88 ? -1.869 6.777 -13.961 1 58.34 88 PHE A C 1
ATOM 657 O O . PHE A 1 88 ? -2.045 6.43 -15.125 1 58.34 88 PHE A O 1
ATOM 664 N N . GLY A 1 89 ? -0.704 7.473 -13.984 1 60.88 89 GLY A N 1
ATOM 665 C CA . GLY A 1 89 ? 0.417 6.887 -14.703 1 60.88 89 GLY A CA 1
ATOM 666 C C . GLY A 1 89 ? 1.125 5.801 -13.922 1 60.88 89 GLY A C 1
ATOM 667 O O . GLY A 1 89 ? 0.632 5.355 -12.883 1 60.88 89 GLY A O 1
ATOM 668 N N . GLY A 1 90 ? 2.029 5.105 -14.484 1 62.28 90 GLY A N 1
ATOM 669 C CA . GLY A 1 90 ? 2.748 3.957 -13.953 1 62.28 90 GLY A CA 1
ATOM 670 C C . GLY A 1 90 ? 3.182 4.137 -12.508 1 62.28 90 GLY A C 1
ATOM 671 O O . GLY A 1 90 ? 3.164 3.184 -11.727 1 62.28 90 GLY A O 1
ATOM 672 N N . GLN A 1 91 ? 3.295 5.414 -12.102 1 79.88 91 GLN A N 1
ATOM 673 C CA . GLN A 1 91 ? 3.803 5.617 -10.75 1 79.88 91 GLN A CA 1
ATOM 674 C C . GLN A 1 91 ? 2.66 5.738 -9.742 1 79.88 91 GLN A C 1
ATOM 676 O O . GLN A 1 91 ? 2.895 5.797 -8.539 1 79.88 91 GLN A O 1
ATOM 681 N N . ALA A 1 92 ? 1.484 5.707 -10.289 1 84.88 92 ALA A N 1
ATOM 682 C CA . ALA A 1 92 ? 0.325 5.859 -9.414 1 84.88 92 ALA A CA 1
ATOM 683 C C . ALA A 1 92 ? 0.191 4.668 -8.477 1 84.88 92 ALA A C 1
ATOM 685 O O . ALA A 1 92 ? -0.179 4.828 -7.309 1 84.88 92 ALA A O 1
ATOM 686 N N . TRP A 1 93 ? 0.589 3.564 -8.961 1 89.12 93 TRP A N 1
ATOM 687 C CA . TRP A 1 93 ? 0.491 2.346 -8.164 1 89.12 93 TRP A CA 1
ATOM 688 C C . TRP A 1 93 ? 1.468 2.381 -6.992 1 89.12 93 TRP A C 1
ATOM 690 O O . TRP A 1 93 ? 1.091 2.092 -5.852 1 89.12 93 TRP A O 1
ATOM 700 N N . ASP A 1 94 ? 2.672 2.814 -7.289 1 92 94 ASP A N 1
ATOM 701 C CA . ASP A 1 94 ? 3.67 2.918 -6.227 1 92 94 ASP A CA 1
ATOM 702 C C . ASP A 1 94 ? 3.301 4.016 -5.234 1 92 94 ASP A C 1
ATOM 704 O O . ASP A 1 94 ? 3.576 3.898 -4.039 1 92 94 ASP A O 1
ATOM 708 N N . ARG A 1 95 ? 2.689 5.035 -5.703 1 92.75 95 ARG A N 1
ATOM 709 C CA . ARG A 1 95 ? 2.246 6.102 -4.816 1 92.75 95 ARG A CA 1
ATOM 710 C C . ARG A 1 95 ? 1.168 5.605 -3.857 1 92.75 95 ARG A C 1
ATOM 712 O O . ARG A 1 95 ? 1.188 5.93 -2.668 1 92.75 95 ARG A O 1
ATOM 719 N N . ALA A 1 96 ? 0.245 4.898 -4.434 1 93 96 ALA A N 1
ATOM 720 C CA . ALA A 1 96 ? -0.81 4.328 -3.602 1 93 96 ALA A CA 1
ATOM 721 C C . ALA A 1 96 ? -0.237 3.334 -2.596 1 93 96 ALA A C 1
ATOM 723 O O . ALA A 1 96 ? -0.691 3.27 -1.45 1 93 96 ALA A O 1
ATOM 724 N N . TRP A 1 97 ? 0.734 2.576 -3.07 1 95.31 97 TRP A N 1
ATOM 725 C CA . TRP A 1 97 ? 1.46 1.662 -2.195 1 95.31 97 TRP A CA 1
ATOM 726 C C . TRP A 1 97 ? 2.131 2.418 -1.054 1 95.31 97 TRP A C 1
ATOM 728 O O . TRP A 1 97 ? 1.919 2.102 0.119 1 95.31 97 TRP A O 1
ATOM 738 N N . LEU A 1 98 ? 2.805 3.443 -1.32 1 97.12 98 LEU A N 1
ATOM 739 C CA . LEU A 1 98 ? 3.443 4.273 -0.304 1 97.12 98 LEU A CA 1
ATOM 740 C C . LEU A 1 98 ? 2.408 4.84 0.662 1 97.12 98 LEU A C 1
ATOM 742 O O . LEU A 1 98 ? 2.58 4.762 1.881 1 97.12 98 LEU A O 1
ATOM 746 N N . TRP A 1 99 ? 1.413 5.398 0.102 1 96.62 99 TRP A N 1
ATOM 747 C CA . TRP A 1 99 ? 0.337 6 0.884 1 96.62 99 TRP A CA 1
ATOM 748 C C . TRP A 1 99 ? -0.244 4.996 1.872 1 96.62 99 TRP A C 1
ATOM 750 O O . TRP A 1 99 ? -0.348 5.277 3.068 1 96.62 99 TRP A O 1
ATOM 760 N N . GLY A 1 100 ? -0.574 3.832 1.406 1 97.12 100 GLY A N 1
ATOM 761 C CA . GLY A 1 100 ? -1.097 2.779 2.262 1 97.12 100 GLY A CA 1
ATOM 762 C C . GLY A 1 100 ? -0.114 2.332 3.326 1 97.12 100 GLY A C 1
ATOM 763 O O . GLY A 1 100 ? -0.5 2.086 4.469 1 97.12 100 GLY A O 1
ATOM 764 N N . ALA A 1 101 ? 1.125 2.221 2.951 1 98.25 101 ALA A N 1
ATOM 765 C CA . ALA A 1 101 ? 2.158 1.799 3.895 1 98.25 101 ALA A CA 1
ATOM 766 C C . ALA A 1 101 ? 2.299 2.799 5.039 1 98.25 101 ALA A C 1
ATOM 768 O O . ALA A 1 101 ? 2.514 2.41 6.188 1 98.25 101 ALA A O 1
ATOM 769 N N . VAL A 1 102 ? 2.182 4.055 4.715 1 98.62 102 VAL A N 1
ATOM 770 C CA . VAL A 1 102 ? 2.271 5.086 5.742 1 98.62 102 VAL A CA 1
ATOM 771 C C . VAL A 1 102 ? 1.049 5.016 6.656 1 98.62 102 VAL A C 1
ATOM 773 O O . VAL A 1 102 ? 1.178 5.078 7.883 1 98.62 102 VAL A O 1
ATOM 776 N N . VAL A 1 103 ? -0.1 4.891 6.102 1 97.88 103 VAL A N 1
ATOM 777 C CA . VAL A 1 103 ? -1.326 4.75 6.879 1 97.88 103 VAL A CA 1
ATOM 778 C C . VAL A 1 103 ? -1.197 3.572 7.84 1 97.88 103 VAL A C 1
ATOM 780 O O . VAL A 1 103 ? -1.479 3.703 9.031 1 97.88 103 VAL A O 1
ATOM 783 N N . GLU A 1 104 ? -0.753 2.469 7.316 1 97.81 104 GLU A N 1
ATOM 784 C CA . GLU A 1 104 ? -0.572 1.277 8.141 1 97.81 104 GLU A CA 1
ATOM 785 C C . GLU A 1 104 ? 0.403 1.542 9.281 1 97.81 104 GLU A C 1
ATOM 787 O O . GLU A 1 104 ? 0.174 1.106 10.414 1 97.81 104 GLU A O 1
ATOM 792 N N . ARG A 1 105 ? 1.449 2.18 8.953 1 98.12 105 ARG A N 1
ATOM 793 C CA . ARG A 1 105 ? 2.477 2.455 9.953 1 98.12 105 ARG A CA 1
ATOM 794 C C . ARG A 1 105 ? 1.935 3.346 11.062 1 98.12 105 ARG A C 1
ATOM 796 O O . ARG A 1 105 ? 2.199 3.104 12.242 1 98.12 105 ARG A O 1
ATOM 803 N N . MET A 1 106 ? 1.154 4.344 10.727 1 98.12 106 MET A N 1
ATOM 804 C CA . MET A 1 106 ? 0.574 5.246 11.719 1 98.12 106 MET A CA 1
ATOM 805 C C . MET A 1 106 ? -0.437 4.516 12.594 1 98.12 106 MET A C 1
ATOM 807 O O . MET A 1 106 ? -0.293 4.48 13.82 1 98.12 106 MET A O 1
ATOM 811 N N . ILE A 1 107 ? -1.367 3.842 12.016 1 96.94 107 ILE A N 1
ATOM 812 C CA . ILE A 1 107 ? -2.432 3.168 12.75 1 96.94 107 ILE A CA 1
ATOM 813 C C . ILE A 1 107 ? -1.846 2.025 13.578 1 96.94 107 ILE A C 1
ATOM 815 O O . ILE A 1 107 ? -2.238 1.814 14.727 1 96.94 107 ILE A O 1
ATOM 819 N N . GLY A 1 108 ? -0.923 1.357 12.969 1 95.81 108 GLY A N 1
ATOM 820 C CA . GLY A 1 108 ? -0.274 0.251 13.656 1 95.81 108 GLY A CA 1
ATOM 821 C C . GLY A 1 108 ? 0.479 0.682 14.898 1 95.81 108 GLY A C 1
ATOM 822 O O . GLY A 1 108 ? 0.771 -0.14 15.773 1 95.81 108 GLY A O 1
ATOM 823 N N . ASN A 1 109 ? 0.791 1.909 15.016 1 97.06 109 ASN A N 1
ATOM 824 C CA . ASN A 1 109 ? 1.489 2.436 16.188 1 97.06 109 ASN A CA 1
ATOM 825 C C . ASN A 1 109 ? 0.553 3.24 17.078 1 97.06 109 ASN A C 1
ATOM 827 O O . ASN A 1 109 ? 1.007 4.051 17.891 1 97.06 109 ASN A O 1
ATOM 831 N N . GLY A 1 110 ? -0.709 3.123 16.828 1 95.44 110 GLY A N 1
ATOM 832 C CA . GLY A 1 110 ? -1.704 3.707 17.719 1 95.44 110 GLY A CA 1
ATOM 833 C C . GLY A 1 110 ? -2.006 5.16 17.406 1 95.44 110 GLY A C 1
ATOM 834 O O . GLY A 1 110 ? -2.635 5.859 18.203 1 95.44 110 GLY A O 1
ATOM 835 N N . VAL A 1 111 ? -1.562 5.652 16.312 1 97.12 111 VAL A N 1
ATOM 836 C CA . VAL A 1 111 ? -1.774 7.039 15.922 1 97.12 111 VAL A CA 1
ATOM 837 C C . VAL A 1 111 ? -3.111 7.172 15.195 1 97.12 111 VAL A C 1
ATOM 839 O O . VAL A 1 111 ? -3.443 6.348 14.336 1 97.12 111 VAL A O 1
ATOM 842 N N . SER A 1 112 ? -3.93 8.133 15.594 1 97.12 112 SER A N 1
ATOM 843 C CA . SER A 1 112 ? -5.125 8.461 14.828 1 97.12 112 SER A CA 1
ATOM 844 C C . SER A 1 112 ? -4.766 9.078 13.477 1 97.12 112 SER A C 1
ATOM 846 O O . SER A 1 112 ? -3.787 9.82 13.367 1 97.12 112 SER A O 1
ATOM 848 N N . VAL A 1 113 ? -5.613 8.75 12.453 1 98.19 113 VAL A N 1
ATOM 849 C CA . VAL A 1 113 ? -5.289 9.227 11.109 1 98.19 113 VAL A CA 1
ATOM 850 C C . VAL A 1 113 ? -6.516 9.898 10.492 1 98.19 113 VAL A C 1
ATOM 852 O O . VAL A 1 113 ? -7.633 9.383 10.594 1 98.19 113 VAL A O 1
ATOM 855 N N . ALA A 1 114 ? -6.332 11.039 9.883 1 98.19 114 ALA A N 1
ATOM 856 C CA . ALA A 1 114 ? -7.328 11.711 9.055 1 98.19 114 ALA A CA 1
ATOM 857 C C . ALA A 1 114 ? -6.812 11.922 7.633 1 98.19 114 ALA A C 1
ATOM 859 O O . ALA A 1 114 ? -5.641 12.242 7.434 1 98.19 114 ALA A O 1
ATOM 860 N N . ILE A 1 115 ? -7.738 11.758 6.688 1 97.44 115 ILE A N 1
ATOM 861 C CA . ILE A 1 115 ? -7.395 11.969 5.285 1 97.44 115 ILE A CA 1
ATOM 862 C C . ILE A 1 115 ? -8.023 13.266 4.789 1 97.44 115 ILE A C 1
ATOM 864 O O . ILE A 1 115 ? -9.227 13.492 4.965 1 97.44 115 ILE A O 1
ATOM 868 N N . VAL A 1 116 ? -7.195 14.102 4.207 1 97.06 116 VAL A N 1
ATOM 869 C CA . VAL A 1 116 ? -7.68 15.359 3.658 1 97.06 116 VAL A CA 1
ATOM 870 C C . VAL A 1 116 ? -7.422 15.406 2.154 1 97.06 116 VAL A C 1
ATOM 872 O O . VAL A 1 116 ? -6.285 15.219 1.707 1 97.06 116 VAL A O 1
ATOM 875 N N . GLN A 1 117 ? -8.445 15.664 1.39 1 93.88 117 GLN A N 1
ATOM 876 C CA . GLN A 1 117 ? -8.289 15.75 -0.059 1 93.88 117 GLN A CA 1
ATOM 877 C C . GLN A 1 117 ? -7.535 17.016 -0.459 1 93.88 117 GLN A C 1
ATOM 879 O O . GLN A 1 117 ? -7.637 18.047 0.211 1 93.88 117 GLN A O 1
ATOM 884 N N . PRO A 1 118 ? -6.844 16.953 -1.59 1 92.56 118 PRO A N 1
ATOM 885 C CA . PRO A 1 118 ? -6.043 18.094 -2.031 1 92.56 118 PRO A CA 1
ATOM 886 C C . PRO A 1 118 ? -6.875 19.375 -2.191 1 92.56 118 PRO A C 1
ATOM 888 O O . PRO A 1 118 ? -6.449 20.453 -1.775 1 92.56 118 PRO A O 1
ATOM 891 N N . ALA A 1 119 ? -8 19.234 -2.709 1 91.5 119 ALA A N 1
ATOM 892 C CA . ALA A 1 119 ? -8.859 20.406 -2.902 1 91.5 119 ALA A CA 1
ATOM 893 C C . ALA A 1 119 ? -9.266 21.016 -1.564 1 91.5 119 ALA A C 1
ATOM 895 O O . ALA A 1 119 ? -9.289 22.234 -1.418 1 91.5 119 ALA A O 1
ATOM 896 N N . THR A 1 120 ? -9.602 20.203 -0.575 1 95.25 120 THR A N 1
ATOM 897 C CA . THR A 1 120 ? -9.984 20.672 0.757 1 95.25 120 THR A CA 1
ATOM 898 C C . THR A 1 120 ? -8.828 21.406 1.426 1 95.25 120 THR A C 1
ATOM 900 O O . THR A 1 120 ? -9.016 22.469 2.012 1 95.25 120 THR A O 1
ATOM 903 N N . ARG A 1 121 ? -7.645 20.828 1.338 1 95.81 121 ARG A N 1
ATOM 904 C CA . ARG A 1 121 ? -6.449 21.453 1.884 1 95.81 121 ARG A CA 1
ATOM 905 C C . ARG A 1 121 ? -6.23 22.828 1.259 1 95.81 121 ARG A C 1
ATOM 907 O O . ARG A 1 121 ? -5.977 23.812 1.968 1 95.81 121 ARG A O 1
ATOM 914 N N . ALA A 1 122 ? -6.336 22.875 -0.076 1 93.31 122 ALA A N 1
ATOM 915 C CA . ALA A 1 122 ? -6.09 24.125 -0.797 1 93.31 122 ALA A CA 1
ATOM 916 C C . ALA A 1 122 ? -7.113 25.188 -0.416 1 93.31 122 ALA A C 1
ATOM 918 O O . ALA A 1 122 ? -6.758 26.344 -0.179 1 93.31 122 ALA A O 1
ATOM 919 N N . LEU A 1 123 ? -8.336 24.812 -0.375 1 94.25 123 LEU A N 1
ATOM 920 C CA . LEU A 1 123 ? -9.406 25.734 -0.01 1 94.25 123 LEU A CA 1
ATOM 921 C C . LEU A 1 123 ? -9.234 26.219 1.425 1 94.25 123 LEU A C 1
ATOM 923 O O . LEU A 1 123 ? -9.453 27.406 1.715 1 94.25 123 LEU A O 1
ATOM 927 N N . TRP A 1 124 ? -8.859 25.328 2.279 1 96.38 124 TRP A N 1
ATOM 928 C CA . TRP A 1 124 ? -8.594 25.703 3.662 1 96.38 124 TRP A CA 1
ATOM 929 C C . TRP A 1 124 ? -7.477 26.734 3.736 1 96.38 124 TRP A C 1
ATOM 931 O O . TRP A 1 124 ? -7.617 27.766 4.398 1 96.38 124 TRP A O 1
ATOM 941 N N . ALA A 1 125 ? -6.414 26.516 3.025 1 95.62 125 ALA A N 1
ATOM 942 C CA . ALA A 1 125 ? -5.203 27.328 3.139 1 95.62 125 ALA A CA 1
ATOM 943 C C . ALA A 1 125 ? -5.371 28.672 2.434 1 95.62 125 ALA A C 1
ATOM 945 O O . ALA A 1 125 ? -4.953 29.703 2.953 1 95.62 125 ALA A O 1
ATOM 946 N N . THR A 1 126 ? -6.039 28.656 1.22 1 93.06 126 THR A N 1
ATOM 947 C CA . THR A 1 126 ? -5.918 29.844 0.382 1 93.06 126 THR A CA 1
ATOM 948 C C . THR A 1 126 ? -7.289 30.438 0.094 1 93.06 126 THR A C 1
ATOM 950 O O . THR A 1 126 ? -7.391 31.594 -0.343 1 93.06 126 THR A O 1
ATOM 953 N N . GLY A 1 127 ? -8.336 29.656 0.259 1 90.56 127 GLY A N 1
ATOM 954 C CA . GLY A 1 127 ? -9.68 30.094 -0.094 1 90.56 127 GLY A CA 1
ATOM 955 C C . GLY A 1 127 ? -10.031 29.828 -1.546 1 90.56 127 GLY A C 1
ATOM 956 O O . GLY A 1 127 ? -11.148 30.125 -1.982 1 90.56 127 GLY A O 1
ATOM 957 N N . SER A 1 128 ? -9.133 29.359 -2.303 1 82.5 128 SER A N 1
ATOM 958 C CA . SER A 1 128 ? -9.383 29.062 -3.709 1 82.5 128 SER A CA 1
ATOM 959 C C . SER A 1 128 ? -8.906 27.656 -4.066 1 82.5 128 SER A C 1
ATOM 961 O O . SER A 1 128 ? -7.879 27.188 -3.568 1 82.5 128 SER A O 1
ATOM 963 N N . GLY A 1 129 ? -9.789 26.969 -4.645 1 64.94 129 GLY A N 1
ATOM 964 C CA . GLY A 1 129 ? -9.445 25.625 -5.078 1 64.94 129 GLY A CA 1
ATOM 965 C C . GLY A 1 129 ? -8.625 25.594 -6.348 1 64.94 129 GLY A C 1
ATOM 966 O O . GLY A 1 129 ? -8.156 24.531 -6.77 1 64.94 129 GLY A O 1
ATOM 967 N N . SER A 1 130 ? -8.516 26.828 -7.086 1 59.09 130 SER A N 1
ATOM 968 C CA . SER A 1 130 ? -7.906 26.859 -8.414 1 59.09 130 SER A CA 1
ATOM 969 C C . SER A 1 130 ? -6.449 27.297 -8.344 1 59.09 130 SER A C 1
ATOM 971 O O . SER A 1 130 ? -5.984 27.766 -7.309 1 59.09 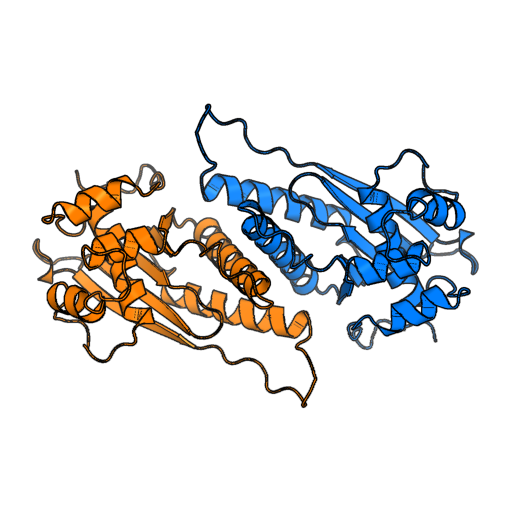130 SER A O 1
ATOM 973 N N . SER A 1 131 ? -5.609 26.984 -9.422 1 53.03 131 SER A N 1
ATOM 974 C CA . SER A 1 131 ? -4.199 27.25 -9.695 1 53.03 131 SER A CA 1
ATOM 975 C C . SER A 1 131 ? -3.887 28.734 -9.547 1 53.03 131 SER A C 1
ATOM 977 O O . SER A 1 131 ? -2.719 29.125 -9.484 1 53.03 131 SER A O 1
ATOM 979 N N . SER A 1 132 ? -4.832 29.578 -9.898 1 50.22 132 SER A N 1
ATOM 980 C CA . SER A 1 132 ? -4.473 31 -9.875 1 50.22 132 SER A CA 1
ATOM 981 C C . SER A 1 132 ? -4.074 31.453 -8.477 1 50.22 132 SER A C 1
ATOM 983 O O . SER A 1 132 ? -3.777 32.625 -8.258 1 50.22 132 SER A O 1
ATOM 985 N N . LYS A 1 133 ? -4.043 30.625 -7.688 1 56.5 133 LYS A N 1
ATOM 986 C CA . LYS A 1 133 ? -4.137 30.75 -6.234 1 56.5 133 LYS A CA 1
ATOM 987 C C . LYS A 1 133 ? -2.812 31.219 -5.641 1 56.5 133 LYS A C 1
ATOM 989 O O . LYS A 1 133 ? -1.743 30.906 -6.168 1 56.5 133 LYS A O 1
ATOM 994 N N . SER A 1 134 ? -2.912 32.219 -4.918 1 66.12 134 SER A N 1
ATOM 995 C CA . SER A 1 134 ? -1.782 32.531 -4.051 1 66.12 134 SER A CA 1
ATOM 996 C C . SER A 1 134 ? -1.146 31.281 -3.477 1 66.12 134 SER A C 1
ATOM 998 O O . SER A 1 134 ? -1.851 30.359 -3.07 1 66.12 134 SER A O 1
ATOM 1000 N N . PRO A 1 135 ? 0.177 31.281 -3.535 1 81.94 135 PRO A N 1
ATOM 1001 C CA . PRO A 1 135 ? 0.859 30.078 -3.078 1 81.94 135 PRO A CA 1
ATOM 1002 C C . PRO A 1 135 ? 0.589 29.766 -1.608 1 81.94 135 PRO A C 1
ATOM 1004 O O . PRO A 1 135 ? 0.473 30.672 -0.791 1 81.94 135 PRO A O 1
ATOM 1007 N N . ILE A 1 136 ? 0.191 28.625 -1.312 1 91.44 136 ILE A N 1
ATOM 1008 C CA . ILE A 1 136 ? 0.009 28.125 0.048 1 91.44 136 ILE A CA 1
ATOM 1009 C C . ILE A 1 136 ? 1.101 28.688 0.953 1 91.44 136 ILE A C 1
ATOM 1011 O O . ILE A 1 136 ? 0.845 29.016 2.115 1 91.44 136 ILE A O 1
ATOM 1015 N N . ALA A 1 137 ? 2.236 28.938 0.411 1 93.38 137 ALA A N 1
ATOM 1016 C CA . ALA A 1 137 ? 3.387 29.438 1.16 1 93.38 137 ALA A CA 1
ATOM 1017 C C . ALA A 1 137 ? 3.096 30.797 1.767 1 93.38 137 ALA A C 1
ATOM 1019 O O . ALA A 1 137 ? 3.475 31.078 2.908 1 93.38 137 ALA A O 1
ATOM 1020 N N . VAL A 1 138 ? 2.439 31.609 1.062 1 93.06 138 VAL A N 1
ATOM 1021 C CA . VAL A 1 138 ? 2.143 32.969 1.513 1 93.06 138 VAL A CA 1
ATOM 1022 C C . VAL A 1 138 ? 1.199 32.906 2.713 1 93.06 138 VAL A C 1
ATOM 1024 O O . VAL A 1 138 ? 1.435 33.562 3.723 1 93.06 138 VAL A O 1
ATOM 1027 N N . HIS A 1 139 ? 0.234 32.125 2.635 1 93.12 139 HIS A N 1
ATOM 1028 C CA . HIS A 1 139 ? -0.773 32.031 3.684 1 93.12 139 HIS A CA 1
ATOM 1029 C C . HIS A 1 139 ? -0.214 31.344 4.918 1 93.12 139 HIS A C 1
ATOM 1031 O O . HIS A 1 139 ? -0.43 31.797 6.043 1 93.12 139 HIS A O 1
ATOM 1037 N N . MET A 1 140 ? 0.523 30.344 4.703 1 95.19 140 MET A N 1
ATOM 1038 C CA . MET A 1 140 ? 1.087 29.594 5.82 1 95.19 140 MET A CA 1
ATOM 1039 C C . MET A 1 140 ? 2.164 30.406 6.531 1 95.19 140 MET A C 1
ATOM 1041 O O . MET A 1 140 ? 2.293 30.344 7.754 1 95.19 140 MET A O 1
ATOM 1045 N N . SER A 1 141 ? 2.936 31.172 5.75 1 94.56 141 SER A N 1
ATOM 1046 C CA . SER A 1 141 ? 3.973 32 6.352 1 94.56 141 SER A CA 1
ATOM 1047 C C . SER A 1 141 ? 3.369 33.062 7.254 1 94.56 141 SER A C 1
ATOM 1049 O O . SER A 1 141 ? 3.971 33.438 8.266 1 94.56 141 SER A O 1
ATOM 1051 N N . ARG A 1 142 ? 2.246 33.562 6.887 1 93.25 142 ARG A N 1
ATOM 1052 C CA . ARG A 1 142 ? 1.55 34.531 7.723 1 93.25 142 ARG A CA 1
ATOM 1053 C C . ARG A 1 142 ? 1.046 33.875 9.008 1 93.25 142 ARG A C 1
ATOM 1055 O O . ARG A 1 142 ? 1.125 34.5 10.078 1 93.25 142 ARG A O 1
ATOM 1062 N N . MET A 1 143 ? 0.559 32.719 8.875 1 94.06 143 MET A N 1
ATOM 1063 C CA . MET A 1 143 ? 0.001 32 10.023 1 94.06 143 MET A CA 1
ATOM 1064 C C . MET A 1 143 ? 1.106 31.531 10.969 1 94.06 143 MET A C 1
ATOM 1066 O O . MET A 1 143 ? 0.912 31.484 12.188 1 94.06 143 MET A O 1
ATOM 1070 N N . TRP A 1 144 ? 2.223 31.156 10.352 1 95.62 144 TRP A N 1
ATOM 1071 C CA . TRP A 1 144 ? 3.355 30.641 11.117 1 95.62 144 TRP A CA 1
ATOM 1072 C C . TRP A 1 144 ? 4.629 31.406 10.797 1 95.62 144 TRP A C 1
ATOM 1074 O O . TRP A 1 144 ? 5.535 30.891 10.148 1 95.62 144 TRP A O 1
ATOM 1084 N N . PRO A 1 145 ? 4.715 32.594 11.359 1 94.38 145 PRO A N 1
ATOM 1085 C CA . PRO A 1 145 ? 5.848 33.438 11.008 1 94.38 145 PRO A CA 1
ATOM 1086 C C . PRO A 1 145 ? 7.188 32.875 11.461 1 94.38 145 PRO A C 1
ATOM 1088 O O . PRO A 1 145 ? 8.242 33.281 10.969 1 94.38 145 PRO A O 1
ATOM 1091 N N . GLN A 1 146 ? 7.199 31.891 12.391 1 93.19 146 GLN A N 1
ATOM 1092 C CA . GLN A 1 146 ? 8.438 31.328 12.914 1 93.19 146 GLN A CA 1
ATOM 1093 C C . GLN A 1 146 ? 9.016 30.297 11.945 1 93.19 146 GLN A C 1
ATOM 1095 O O . GLN A 1 146 ? 10.156 29.844 12.117 1 93.19 146 GLN A O 1
ATOM 1100 N N . VAL A 1 147 ? 8.234 29.891 10.969 1 95.62 147 VAL A N 1
ATOM 1101 C CA . VAL A 1 147 ? 8.719 28.906 10 1 95.62 147 VAL A CA 1
ATOM 1102 C C . VAL A 1 147 ? 9.555 29.609 8.93 1 95.62 147 VAL A C 1
ATOM 1104 O O . VAL A 1 147 ? 9.188 30.672 8.438 1 95.62 147 VAL A O 1
ATOM 1107 N N . ASP A 1 148 ? 10.711 28.984 8.578 1 95.56 148 ASP A N 1
ATOM 1108 C CA . ASP A 1 148 ? 11.578 29.516 7.531 1 95.56 148 ASP A CA 1
ATOM 1109 C C . ASP A 1 148 ? 10.836 29.625 6.207 1 95.56 148 ASP A C 1
ATOM 1111 O O . ASP A 1 148 ? 10.312 28.625 5.691 1 95.56 148 ASP A O 1
ATOM 1115 N N . PRO A 1 149 ? 10.805 30.797 5.648 1 93.06 149 PRO A N 1
ATOM 1116 C CA . PRO A 1 149 ? 10.07 30.969 4.391 1 93.06 149 PRO A CA 1
ATOM 1117 C C . PRO A 1 149 ? 10.688 30.172 3.236 1 93.06 149 PRO A C 1
ATOM 1119 O O . PRO A 1 149 ? 10.047 30 2.197 1 93.06 149 PRO A O 1
ATOM 1122 N N . GLY A 1 150 ? 11.906 29.703 3.395 1 94.19 150 GLY A N 1
ATOM 1123 C CA . GLY A 1 150 ? 12.617 29.016 2.328 1 94.19 150 GLY A CA 1
ATOM 1124 C C . GLY A 1 150 ? 12.312 27.531 2.268 1 94.19 150 GLY A C 1
ATOM 1125 O O . GLY A 1 150 ? 12.891 26.812 1.455 1 94.19 150 GLY A O 1
ATOM 1126 N N . VAL A 1 151 ? 11.391 27.094 3.098 1 95.19 151 VAL A N 1
ATOM 1127 C CA . VAL A 1 151 ? 11.062 25.672 3.055 1 95.19 151 VAL A CA 1
ATOM 1128 C C . VAL A 1 151 ? 10.328 25.359 1.754 1 95.19 151 VAL A C 1
ATOM 1130 O O . VAL A 1 151 ? 9.844 26.25 1.067 1 95.19 151 VAL A O 1
ATOM 1133 N N . SER A 1 152 ? 10.289 24.078 1.322 1 95.44 152 SER A N 1
ATOM 1134 C CA . SER A 1 152 ? 9.75 23.656 0.037 1 95.44 152 SER A CA 1
ATOM 1135 C C . SER A 1 152 ? 8.227 23.75 0.02 1 95.44 152 SER A C 1
ATOM 1137 O O . SER A 1 152 ? 7.586 23.797 1.074 1 95.44 152 SER A O 1
ATOM 1139 N N . ASP A 1 153 ? 7.648 23.688 -1.208 1 94.38 153 ASP A N 1
ATOM 1140 C CA . ASP A 1 153 ? 6.195 23.672 -1.368 1 94.38 153 ASP A CA 1
ATOM 1141 C C . ASP A 1 153 ? 5.59 22.438 -0.682 1 94.38 153 ASP A C 1
ATOM 1143 O O . ASP A 1 153 ? 4.516 22.531 -0.085 1 94.38 153 ASP A O 1
ATOM 1147 N N . ASP A 1 154 ? 6.266 21.344 -0.707 1 96.25 154 ASP A N 1
ATOM 1148 C CA . ASP A 1 154 ? 5.805 20.125 -0.045 1 96.25 154 ASP A CA 1
ATOM 1149 C C . ASP A 1 154 ? 5.707 20.328 1.465 1 96.25 154 ASP A C 1
ATOM 1151 O O . ASP A 1 154 ? 4.746 19.875 2.094 1 96.25 154 ASP A O 1
ATOM 1155 N N . GLU A 1 155 ? 6.664 20.984 1.981 1 97.44 155 GLU A N 1
ATOM 1156 C CA . GLU A 1 155 ? 6.66 21.25 3.414 1 97.44 155 GLU A CA 1
ATOM 1157 C C . GLU A 1 155 ? 5.523 22.203 3.791 1 97.44 155 GLU A C 1
ATOM 1159 O O . GLU A 1 155 ? 4.871 22.016 4.82 1 97.44 155 GLU A O 1
ATOM 1164 N N . TRP A 1 156 ? 5.289 23.188 2.93 1 97.12 156 TRP A N 1
ATOM 1165 C CA . TRP A 1 156 ? 4.164 24.078 3.168 1 97.12 156 TRP A CA 1
ATOM 1166 C C . TRP A 1 156 ? 2.842 23.312 3.135 1 97.12 156 TRP A C 1
ATOM 1168 O O . TRP A 1 156 ? 1.963 23.547 3.967 1 97.12 156 TRP A O 1
ATOM 1178 N N . ASP A 1 157 ? 2.734 22.453 2.18 1 96.94 157 ASP A N 1
ATOM 1179 C CA . ASP A 1 157 ? 1.529 21.641 2.102 1 96.94 157 ASP A CA 1
ATOM 1180 C C . ASP A 1 157 ? 1.364 20.781 3.355 1 96.94 157 ASP A C 1
ATOM 1182 O O . ASP A 1 157 ? 0.262 20.672 3.896 1 96.94 157 ASP A O 1
ATOM 1186 N N . GLY A 1 158 ? 2.463 20.188 3.822 1 98.25 158 GLY A N 1
ATOM 1187 C CA . GLY A 1 158 ? 2.432 19.469 5.086 1 98.25 158 GLY A CA 1
ATOM 1188 C C . GLY A 1 158 ? 1.992 20.328 6.254 1 98.25 158 GLY A C 1
ATOM 1189 O O . GLY A 1 158 ? 1.231 19.875 7.113 1 98.25 158 GLY A O 1
ATOM 1190 N N . LEU A 1 159 ? 2.465 21.531 6.238 1 98.44 159 LEU A N 1
ATOM 1191 C CA . LEU A 1 159 ? 2.123 22.438 7.332 1 98.44 159 LEU A CA 1
ATOM 1192 C C . LEU A 1 159 ? 0.641 22.797 7.301 1 98.44 159 LEU A C 1
ATOM 1194 O O . LEU A 1 159 ? 0.005 22.906 8.352 1 98.44 159 LEU A O 1
ATOM 1198 N N . ALA A 1 160 ? 0.127 22.969 6.117 1 97.94 160 ALA A N 1
ATOM 1199 C CA . ALA A 1 160 ? -1.312 23.188 6.012 1 97.94 160 ALA A CA 1
ATOM 1200 C C . ALA A 1 160 ? -2.098 22.031 6.605 1 97.94 160 ALA A C 1
ATOM 1202 O O . ALA A 1 160 ? -3.023 22.234 7.395 1 97.94 160 ALA A O 1
ATOM 1203 N N . LEU A 1 161 ? -1.715 20.875 6.297 1 98.69 161 LEU A N 1
ATOM 1204 C CA . LEU A 1 161 ? -2.371 19.672 6.809 1 98.69 161 LEU A CA 1
ATOM 1205 C C . LEU A 1 161 ? -2.26 19.609 8.328 1 98.69 161 LEU A C 1
ATOM 1207 O O . LEU A 1 161 ? -3.256 19.375 9.016 1 98.69 161 LEU A O 1
ATOM 1211 N N . ALA A 1 162 ? -1.059 19.797 8.836 1 98.75 162 ALA A N 1
ATOM 1212 C CA . ALA A 1 162 ? -0.85 19.781 10.281 1 98.75 162 ALA A CA 1
ATOM 1213 C C . ALA A 1 162 ? -1.701 20.844 10.961 1 98.75 162 ALA A C 1
ATOM 1215 O O . ALA A 1 162 ? -2.248 20.625 12.047 1 98.75 162 ALA A O 1
ATOM 1216 N N . SER A 1 163 ? -1.803 21.969 10.352 1 98.12 163 SER A N 1
ATOM 1217 C CA . SER A 1 163 ? -2.576 23.078 10.906 1 98.12 163 SER A CA 1
ATOM 1218 C C . SER A 1 163 ? -4.059 22.734 10.977 1 98.12 163 SER A C 1
ATOM 1220 O O . SER A 1 163 ? -4.738 23.078 11.945 1 98.12 163 SER A O 1
ATOM 1222 N N . MET A 1 164 ? -4.523 22.125 9.93 1 98.44 164 MET A N 1
ATOM 1223 C CA . MET A 1 164 ? -5.91 21.656 9.953 1 98.44 164 MET A CA 1
ATOM 1224 C C . MET A 1 164 ? -6.16 20.734 11.133 1 98.44 164 MET A C 1
ATOM 1226 O O . MET A 1 164 ? -7.156 20.875 11.844 1 98.44 164 MET A O 1
ATOM 1230 N N . GLY A 1 165 ? -5.262 19.812 11.328 1 98.12 165 GLY A N 1
ATOM 1231 C CA . GLY A 1 165 ? -5.371 18.922 12.477 1 98.12 165 GLY A CA 1
ATOM 1232 C C . GLY A 1 165 ? -5.305 19.656 13.805 1 98.12 165 GLY A C 1
ATOM 1233 O O . GLY A 1 165 ? -6.07 19.359 14.719 1 98.12 165 GLY A O 1
ATOM 1234 N N . ALA A 1 166 ? -4.414 20.578 13.914 1 96.94 166 ALA A N 1
ATOM 1235 C CA . ALA A 1 166 ? -4.262 21.359 15.148 1 96.94 166 ALA A CA 1
ATOM 1236 C C . ALA A 1 166 ? -5.531 22.141 15.461 1 96.94 166 ALA A C 1
ATOM 1238 O O . ALA A 1 166 ? -5.938 22.234 16.625 1 96.94 166 ALA A O 1
ATOM 1239 N N . GLN A 1 167 ? -6.137 22.688 14.43 1 96.75 167 GLN A N 1
ATOM 1240 C CA . GLN A 1 167 ? -7.391 23.406 14.641 1 96.75 167 GLN A CA 1
ATOM 1241 C C . GLN A 1 167 ? -8.5 22.469 15.078 1 96.75 167 GLN A C 1
ATOM 1243 O O . GLN A 1 167 ? -9.281 22.781 15.977 1 96.75 167 GLN A O 1
ATOM 1248 N N . HIS A 1 168 ? -8.531 21.359 14.453 1 96.5 168 HIS A N 1
ATOM 1249 C CA . HIS A 1 168 ? -9.547 20.375 14.812 1 96.5 168 HIS A CA 1
ATOM 1250 C C . HIS A 1 168 ? -9.422 19.969 16.281 1 96.5 168 HIS A C 1
ATOM 1252 O O . HIS A 1 168 ? -10.43 19.797 16.969 1 96.5 168 HIS A O 1
ATOM 1258 N N . LEU A 1 169 ? -8.203 19.875 16.75 1 94 169 LEU A N 1
ATOM 1259 C CA . LEU A 1 169 ? -7.945 19.406 18.109 1 94 169 LEU A CA 1
ATOM 1260 C C . LEU A 1 169 ? -8.031 20.562 19.109 1 94 169 LEU A C 1
ATOM 1262 O O . LEU A 1 169 ? -7.836 20.359 20.312 1 94 169 LEU A O 1
ATOM 1266 N N . GLY A 1 170 ? -8.211 21.734 18.578 1 92.19 170 GLY A N 1
ATOM 1267 C CA . GLY A 1 170 ? -8.328 22.891 19.453 1 92.19 170 GLY A CA 1
ATOM 1268 C C . GLY A 1 170 ? -6.988 23.391 19.953 1 92.19 170 GLY A C 1
ATOM 1269 O O . GLY A 1 170 ? -6.926 24.125 20.953 1 92.19 170 GLY A O 1
ATOM 1270 N N . MET A 1 171 ? -5.902 22.953 19.328 1 92 171 MET A N 1
ATOM 1271 C CA . MET A 1 171 ? -4.566 23.406 19.719 1 92 171 MET A CA 1
ATOM 1272 C C . MET A 1 171 ? -4.352 24.859 19.328 1 92 171 MET A C 1
ATOM 1274 O O . MET A 1 171 ? -3.592 25.578 20 1 92 171 MET A O 1
ATOM 1278 N N . ILE A 1 172 ? -4.957 25.266 18.25 1 92.94 172 ILE A N 1
ATOM 1279 C CA . ILE A 1 172 ? -4.883 26.641 17.766 1 92.94 172 ILE A CA 1
ATOM 1280 C C . ILE A 1 172 ? -6.281 27.141 17.391 1 92.94 172 ILE A C 1
ATOM 1282 O O . ILE A 1 172 ? -7.18 26.344 17.125 1 92.94 172 ILE A O 1
ATOM 1286 N N . PRO A 1 173 ? -6.453 28.391 17.406 1 92.12 173 PRO A N 1
ATOM 1287 C CA . PRO A 1 173 ? -7.793 28.906 17.125 1 92.12 173 PRO A CA 1
ATOM 1288 C C . PRO A 1 173 ? -8.195 28.75 15.664 1 92.12 173 PRO A C 1
ATOM 1290 O O . PRO A 1 173 ? -7.336 28.719 14.781 1 92.12 173 PRO A O 1
ATOM 1293 N N . CYS A 1 174 ? -9.43 28.578 15.391 1 92.06 174 CYS A N 1
ATOM 1294 C CA . CYS A 1 174 ? -10.047 28.562 14.062 1 92.06 174 CYS A CA 1
ATOM 1295 C C . CYS A 1 174 ? -10.875 29.828 13.836 1 92.06 174 CYS A C 1
ATOM 1297 O O . CYS A 1 174 ? -12.094 29.797 14.016 1 92.06 174 CYS A O 1
ATOM 1299 N N . GLU A 1 175 ? -10.25 30.859 13.297 1 89.62 175 GLU A N 1
ATOM 1300 C CA . GLU A 1 175 ? -10.875 32.188 13.25 1 89.62 175 GLU A CA 1
ATOM 1301 C C . GLU A 1 175 ? -11.562 32.406 11.906 1 89.62 175 GLU A C 1
ATOM 1303 O O . GLU A 1 175 ? -12.578 33.094 11.836 1 89.62 175 GLU A O 1
ATOM 1308 N N . LEU A 1 176 ? -11.047 31.812 10.883 1 93.5 176 LEU A N 1
ATOM 1309 C CA . LEU A 1 176 ? -11.57 32.062 9.547 1 93.5 176 LEU A CA 1
ATOM 1310 C C . LEU A 1 176 ? -12.719 31.094 9.234 1 93.5 176 LEU A C 1
ATOM 1312 O O . LEU A 1 176 ? -12.641 29.906 9.523 1 93.5 176 LE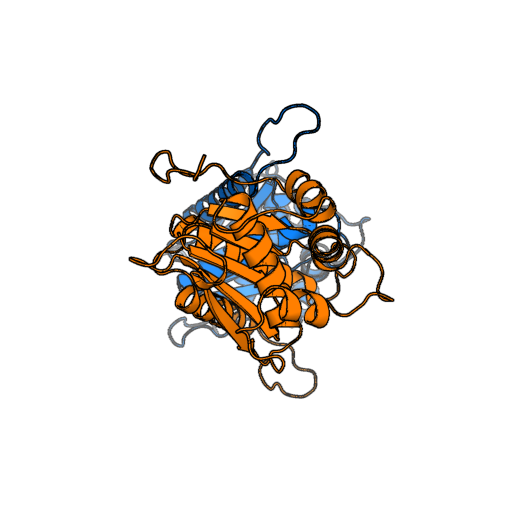U A O 1
ATOM 1316 N N . ALA A 1 177 ? -13.711 31.641 8.586 1 94.88 177 ALA A N 1
ATOM 1317 C CA . ALA A 1 177 ? -14.875 30.844 8.211 1 94.88 177 ALA A CA 1
ATOM 1318 C C . ALA A 1 177 ? -14.492 29.734 7.242 1 94.88 177 ALA A C 1
ATOM 1320 O O . ALA A 1 177 ? -15 28.609 7.344 1 94.88 177 ALA A O 1
ATOM 1321 N N . ARG A 1 178 ? -13.656 30.031 6.34 1 94.12 178 ARG A N 1
ATOM 1322 C CA . ARG A 1 178 ? -13.266 29.016 5.359 1 94.12 178 ARG A CA 1
ATOM 1323 C C . ARG A 1 178 ? -12.562 27.844 6.035 1 94.12 178 ARG A C 1
ATOM 1325 O O . ARG A 1 178 ? -12.68 26.703 5.582 1 94.12 178 ARG A O 1
ATOM 1332 N N . HIS A 1 179 ? -11.781 28.125 7.109 1 97.12 179 HIS A N 1
ATOM 1333 C CA . HIS A 1 179 ? -11.141 27.047 7.848 1 97.12 179 HIS A CA 1
ATOM 1334 C C . HIS A 1 179 ? -12.18 26.094 8.445 1 97.12 179 HIS A C 1
ATOM 1336 O O . HIS A 1 179 ? -12.117 24.891 8.234 1 97.12 179 HIS A O 1
ATOM 1342 N N . ARG A 1 180 ? -13.172 26.703 9.055 1 96.75 180 ARG A N 1
ATOM 1343 C CA . ARG A 1 180 ? -14.219 25.906 9.688 1 96.75 180 ARG A CA 1
ATOM 1344 C C . ARG A 1 180 ? -14.969 25.062 8.656 1 96.75 180 ARG A C 1
ATOM 1346 O O . ARG A 1 180 ? -15.219 23.875 8.875 1 96.75 180 ARG A O 1
ATOM 1353 N N . GLN A 1 181 ? -15.281 25.672 7.578 1 96.88 181 GLN A N 1
ATOM 1354 C CA . GLN A 1 181 ? -16.031 25 6.52 1 96.88 181 GLN A CA 1
ATOM 1355 C C . GLN A 1 181 ? -15.273 23.781 5.996 1 96.88 181 GLN A C 1
ATOM 1357 O O . GLN A 1 181 ? -15.859 22.719 5.793 1 96.88 181 GLN A O 1
ATOM 1362 N N . GLN A 1 182 ? -14.023 23.938 5.785 1 97 182 GLN A N 1
ATOM 1363 C CA . GLN A 1 182 ? -13.242 22.844 5.219 1 97 182 GLN A CA 1
ATOM 1364 C C . GLN A 1 182 ? -12.977 21.75 6.262 1 97 182 GLN A C 1
ATOM 1366 O O . GLN A 1 182 ? -12.922 20.562 5.93 1 97 182 GLN A O 1
ATOM 1371 N N . LEU A 1 183 ? -12.789 22.156 7.543 1 97.94 183 LEU A N 1
ATOM 1372 C CA . LEU A 1 183 ? -12.625 21.156 8.602 1 97.94 183 LEU A CA 1
ATOM 1373 C C . LEU A 1 183 ? -13.852 20.266 8.703 1 97.94 183 LEU A C 1
ATOM 1375 O O . LEU A 1 183 ? -13.734 19.062 8.953 1 97.94 183 LEU A O 1
ATOM 1379 N N . ASP A 1 184 ? -14.992 20.797 8.391 1 96.56 184 ASP A N 1
ATOM 1380 C CA . ASP A 1 184 ? -16.25 20.062 8.5 1 96.56 184 ASP A CA 1
ATOM 1381 C C . ASP A 1 184 ? -16.359 19 7.414 1 96.56 184 ASP A C 1
ATOM 1383 O O . ASP A 1 184 ? -17.156 18.062 7.531 1 96.56 184 ASP A O 1
ATOM 1387 N N . LYS A 1 185 ? -15.578 19.109 6.398 1 95.31 185 LYS A N 1
ATOM 1388 C CA . LYS A 1 185 ? -15.641 18.188 5.281 1 95.31 185 LYS A CA 1
ATOM 1389 C C . LYS A 1 185 ? -14.742 16.969 5.523 1 95.31 185 LYS A C 1
ATOM 1391 O O . LYS A 1 185 ? -14.789 15.992 4.773 1 95.31 185 LYS A O 1
ATOM 1396 N N . VAL A 1 186 ? -13.938 17.062 6.512 1 96.5 186 VAL A N 1
ATOM 1397 C CA . VAL A 1 186 ? -12.977 15.992 6.785 1 96.5 186 VAL A CA 1
ATOM 1398 C C . VAL A 1 186 ? -13.594 14.984 7.75 1 96.5 186 VAL A C 1
ATOM 1400 O O . VAL A 1 186 ? -14.25 15.359 8.719 1 96.5 186 VAL A O 1
ATOM 1403 N N . SER A 1 187 ? -13.469 13.68 7.449 1 94.06 187 SER A N 1
ATOM 1404 C CA . SER A 1 187 ? -13.836 12.633 8.398 1 94.06 187 SER A CA 1
ATOM 1405 C C . SER A 1 187 ? -12.742 12.422 9.438 1 94.06 187 SER A C 1
ATOM 1407 O O . SER A 1 187 ? -11.75 11.734 9.18 1 94.06 187 SER A O 1
ATOM 1409 N N . TRP A 1 188 ? -12.961 13.031 10.586 1 96.12 188 TRP A N 1
ATOM 1410 C CA . TRP A 1 188 ? -11.953 12.953 11.641 1 96.12 188 TRP A CA 1
ATOM 1411 C C . TRP A 1 188 ? -12.125 11.688 12.477 1 96.12 188 TRP A C 1
ATOM 1413 O O . TRP A 1 188 ? -13.25 11.25 12.711 1 96.12 188 TRP A O 1
ATOM 1423 N N . PRO A 1 189 ? -10.961 11.117 12.891 1 93.19 189 PRO A N 1
ATOM 1424 C CA . PRO A 1 189 ? -11.062 9.93 13.734 1 93.19 189 PRO A CA 1
ATOM 1425 C C . PRO A 1 189 ? -11.531 10.242 15.156 1 93.19 189 PRO A C 1
ATOM 1427 O O . PRO A 1 189 ? -11.383 11.375 15.617 1 93.19 189 PRO A O 1
ATOM 1430 N N . ASP A 1 190 ? -12.039 9.125 15.711 1 80.5 190 ASP A N 1
ATOM 1431 C CA . ASP A 1 190 ? -12.312 9.234 17.141 1 80.5 190 ASP A CA 1
ATOM 1432 C C . ASP A 1 190 ? -11.031 9.117 17.953 1 80.5 190 ASP A C 1
ATOM 1434 O O . ASP A 1 190 ? -10.125 8.359 17.594 1 80.5 190 ASP A O 1
ATOM 1438 N N . PHE A 1 191 ? -10.812 9.961 18.875 1 73.75 191 PHE A N 1
ATOM 1439 C CA . PHE A 1 191 ? -9.664 9.852 19.766 1 73.75 191 PHE A CA 1
ATOM 1440 C C . PHE A 1 191 ? -10 8.984 20.984 1 73.75 191 PHE A C 1
ATOM 1442 O O . PHE A 1 191 ? -11.133 8.992 21.453 1 73.75 191 PHE A O 1
ATOM 1449 N N . PRO A 1 192 ? -9 8.078 21.188 1 58.91 192 PRO A N 1
ATOM 1450 C CA . PRO A 1 192 ? -9.25 7.273 22.375 1 58.91 192 PRO A CA 1
ATOM 1451 C C . PRO A 1 192 ? -9.609 8.125 23.594 1 58.91 192 PRO A C 1
ATOM 1453 O O . PRO A 1 192 ? -9.172 9.273 23.703 1 58.91 192 PRO A O 1
ATOM 1456 N N . ALA A 1 193 ? -10.609 7.812 24.406 1 53.91 193 ALA A N 1
ATOM 1457 C CA . ALA A 1 193 ? -11.211 8.445 25.578 1 53.91 193 ALA A CA 1
ATOM 1458 C C . ALA A 1 193 ? -10.164 9.219 26.375 1 53.91 193 ALA A C 1
ATOM 1460 O O . ALA A 1 193 ? -10.484 10.234 27.016 1 53.91 193 ALA A O 1
ATOM 1461 N N . GLY A 1 194 ? -8.914 8.898 26.328 1 46 194 GLY A N 1
ATOM 1462 C CA . GLY A 1 194 ? -7.945 9.578 27.172 1 46 194 GLY A CA 1
ATOM 1463 C C . GLY A 1 194 ? -7.363 10.828 26.547 1 46 194 GLY A C 1
ATOM 1464 O O . GLY A 1 194 ? -6.57 11.531 27.172 1 46 194 GLY A O 1
ATOM 1465 N N . VAL A 1 195 ? -7.562 10.992 25.328 1 47.75 195 VAL A N 1
ATOM 1466 C CA . VAL A 1 195 ? -7.082 12.242 24.75 1 47.75 195 VAL A CA 1
ATOM 1467 C C . VAL A 1 195 ? -8.109 13.352 24.984 1 47.75 195 VAL A C 1
ATOM 1469 O O . VAL A 1 195 ? -9.234 13.273 24.5 1 47.75 195 VAL A O 1
ATOM 1472 N N . GLU A 1 196 ? -8.062 14 26.078 1 44.31 196 GLU A N 1
ATOM 1473 C CA . GLU A 1 196 ? -8.938 15.133 26.375 1 44.31 196 GLU A CA 1
ATOM 1474 C C . GLU A 1 196 ? -8.898 16.172 25.25 1 44.31 196 GLU A C 1
ATOM 1476 O O . GLU A 1 196 ? -7.836 16.734 24.969 1 44.31 196 GLU A O 1
ATOM 1481 N N . LEU A 1 197 ? -9.797 16.078 24.312 1 47.34 197 LEU A N 1
ATOM 1482 C CA . LEU A 1 197 ? -9.922 17.141 23.312 1 47.34 197 LEU A CA 1
ATOM 1483 C C . LEU A 1 197 ? -10.289 18.453 23.969 1 47.34 197 LEU A C 1
ATOM 1485 O O . LEU A 1 197 ? -11.008 18.484 24.969 1 47.34 197 LEU A O 1
ATOM 1489 N N . ALA A 1 198 ? -9.43 19.406 23.891 1 43.66 198 ALA A N 1
ATOM 1490 C CA . ALA A 1 198 ? -9.727 20.703 24.5 1 43.66 198 ALA A CA 1
ATOM 1491 C C . ALA A 1 198 ? -11.117 21.188 24.125 1 43.66 198 ALA A C 1
ATOM 1493 O O . ALA A 1 198 ? -11.477 21.219 22.938 1 43.66 198 ALA A O 1
ATOM 1494 N N . SER A 1 199 ? -12.148 21 25.016 1 37.66 199 SER A N 1
ATOM 1495 C CA . SER A 1 199 ? -13.438 21.641 24.859 1 37.66 199 SER A CA 1
ATOM 1496 C C . SER A 1 199 ? -13.289 23.156 24.734 1 37.66 199 SER A C 1
ATOM 1498 O O . SER A 1 199 ? -12.438 23.75 25.406 1 37.66 199 SER A O 1
ATOM 1500 N N . MET B 1 1 ? 10.57 -27.5 -3.082 1 91.88 1 MET B N 1
ATOM 1501 C CA . MET B 1 1 ? 10.273 -26.109 -3.422 1 91.88 1 MET B CA 1
ATOM 1502 C C . MET B 1 1 ? 8.773 -25.844 -3.34 1 91.88 1 MET B C 1
ATOM 1504 O O . MET B 1 1 ? 7.965 -26.75 -3.494 1 91.88 1 MET B O 1
ATOM 1508 N N . LYS B 1 2 ? 8.445 -24.688 -2.961 1 96.19 2 LYS B N 1
ATOM 1509 C CA . LYS B 1 2 ? 7.051 -24.25 -2.838 1 96.19 2 LYS B CA 1
ATOM 1510 C C . LYS B 1 2 ? 6.82 -22.922 -3.533 1 96.19 2 LYS B C 1
ATOM 1512 O O . LYS B 1 2 ? 7.535 -21.953 -3.271 1 96.19 2 LYS B O 1
ATOM 1517 N N . VAL B 1 3 ? 5.855 -22.891 -4.445 1 98 3 VAL B N 1
ATOM 1518 C CA . VAL B 1 3 ? 5.516 -21.688 -5.195 1 98 3 VAL B CA 1
ATOM 1519 C C . VAL B 1 3 ? 4.047 -21.344 -4.969 1 98 3 VAL B C 1
ATOM 1521 O O . VAL B 1 3 ? 3.188 -22.219 -4.934 1 98 3 VAL B O 1
ATOM 1524 N N . ALA B 1 4 ? 3.797 -20.062 -4.828 1 98.81 4 ALA B N 1
ATOM 1525 C CA . ALA B 1 4 ? 2.418 -19.594 -4.727 1 98.81 4 ALA B CA 1
ATOM 1526 C C . ALA B 1 4 ? 2.082 -18.625 -5.863 1 98.81 4 ALA B C 1
ATOM 1528 O O . ALA B 1 4 ? 2.906 -17.797 -6.238 1 98.81 4 ALA B O 1
ATOM 1529 N N . GLY B 1 5 ? 0.947 -18.781 -6.453 1 98.88 5 GLY B N 1
ATOM 1530 C CA . GLY B 1 5 ? 0.35 -17.797 -7.348 1 98.88 5 GLY B CA 1
ATOM 1531 C C . GLY B 1 5 ? -0.766 -17 -6.703 1 98.88 5 GLY B C 1
ATOM 1532 O O . GLY B 1 5 ? -1.667 -17.562 -6.082 1 98.88 5 GLY B O 1
ATOM 1533 N N . LEU B 1 6 ? -0.708 -15.688 -6.879 1 98.88 6 LEU B N 1
ATOM 1534 C CA . LEU B 1 6 ? -1.634 -14.805 -6.172 1 98.88 6 LEU B CA 1
ATOM 1535 C C . LEU B 1 6 ? -2.355 -13.883 -7.145 1 98.88 6 LEU B C 1
ATOM 1537 O O . LEU B 1 6 ? -1.737 -12.992 -7.738 1 98.88 6 LEU B O 1
ATOM 1541 N N . ASP B 1 7 ? -3.666 -14.086 -7.312 1 97.62 7 ASP B N 1
ATOM 1542 C CA . ASP B 1 7 ? -4.566 -13.172 -8.008 1 97.62 7 ASP B CA 1
ATOM 1543 C C . ASP B 1 7 ? -5.309 -12.273 -7.016 1 97.62 7 ASP B C 1
ATOM 1545 O O . ASP B 1 7 ? -6.402 -12.617 -6.559 1 97.62 7 ASP B O 1
ATOM 1549 N N . LEU B 1 8 ? -4.75 -11.078 -6.816 1 97.38 8 LEU B N 1
ATOM 1550 C CA . LEU B 1 8 ? -5.164 -10.25 -5.691 1 97.38 8 LEU B CA 1
ATOM 1551 C C . LEU B 1 8 ? -6.395 -9.422 -6.047 1 97.38 8 LEU B C 1
ATOM 1553 O O . LEU B 1 8 ? -6.5 -8.906 -7.16 1 97.38 8 LEU B O 1
ATOM 1557 N N . SER B 1 9 ? -7.258 -9.336 -5.066 1 93.44 9 SER B N 1
ATOM 1558 C CA . SER B 1 9 ? -8.484 -8.547 -5.145 1 93.44 9 SER B CA 1
ATOM 1559 C C . SER B 1 9 ? -8.977 -8.164 -3.754 1 93.44 9 SER B C 1
ATOM 1561 O O . SER B 1 9 ? -8.781 -8.898 -2.789 1 93.44 9 SER B O 1
ATOM 1563 N N . LEU B 1 10 ? -9.609 -7.02 -3.721 1 92.5 10 LEU B N 1
ATOM 1564 C CA . LEU B 1 10 ? -10.164 -6.594 -2.439 1 92.5 10 LEU B CA 1
ATOM 1565 C C . LEU B 1 10 ? -11.32 -7.5 -2.021 1 92.5 10 LEU B C 1
ATOM 1567 O O . LEU B 1 10 ? -11.57 -7.68 -0.827 1 92.5 10 LEU B O 1
ATOM 1571 N N . THR B 1 11 ? -11.992 -8.086 -2.986 1 93.56 11 THR B N 1
ATOM 1572 C CA . THR B 1 11 ? -13.219 -8.805 -2.668 1 93.56 11 THR B CA 1
ATOM 1573 C C . THR B 1 11 ? -13 -10.312 -2.748 1 93.56 11 THR B C 1
ATOM 1575 O O . THR B 1 11 ? -13.617 -11.07 -2.002 1 93.56 11 THR B O 1
ATOM 1578 N N . SER B 1 12 ? -12.164 -10.703 -3.656 1 96 12 SER B N 1
ATOM 1579 C CA . SER B 1 12 ? -11.961 -12.133 -3.863 1 96 12 SER B CA 1
ATOM 1580 C C . SER B 1 12 ? -10.562 -12.422 -4.414 1 96 12 SER B C 1
ATOM 1582 O O . SER B 1 12 ? -10.328 -12.305 -5.617 1 96 12 SER B O 1
ATOM 1584 N N . THR B 1 13 ? -9.672 -12.836 -3.572 1 97.62 13 THR B N 1
ATOM 1585 C CA . THR B 1 13 ? -8.305 -13.172 -3.953 1 97.62 13 THR B CA 1
ATOM 1586 C C . THR B 1 13 ? -8.156 -14.664 -4.211 1 97.62 13 THR B C 1
ATOM 1588 O O . THR B 1 13 ? -8.531 -15.484 -3.367 1 97.62 13 THR B O 1
ATOM 1591 N N . GLY B 1 14 ? -7.648 -14.992 -5.406 1 98.12 14 GLY B N 1
ATOM 1592 C CA . GLY B 1 14 ? -7.328 -16.375 -5.715 1 98.12 14 GLY B CA 1
ATOM 1593 C C . GLY B 1 14 ? -5.895 -16.75 -5.371 1 98.12 14 GLY B C 1
ATOM 1594 O O . GLY B 1 14 ? -4.961 -16.016 -5.711 1 98.12 14 GLY B O 1
ATOM 1595 N N . ILE B 1 15 ? -5.723 -17.891 -4.684 1 98.75 15 ILE B N 1
ATOM 1596 C CA . ILE B 1 15 ? -4.422 -18.406 -4.266 1 98.75 15 ILE B CA 1
ATOM 1597 C C . ILE B 1 15 ? -4.242 -19.828 -4.766 1 98.75 15 ILE B C 1
ATOM 1599 O O . ILE B 1 15 ? -5.168 -20.641 -4.699 1 98.75 15 ILE B O 1
ATOM 1603 N N . ALA B 1 16 ? -3.123 -20.078 -5.285 1 98.75 16 ALA B N 1
ATOM 1604 C CA . ALA B 1 16 ? -2.734 -21.453 -5.566 1 98.75 16 ALA B CA 1
ATOM 1605 C C . ALA B 1 16 ? -1.311 -21.734 -5.09 1 98.75 16 ALA B C 1
ATOM 1607 O O . ALA B 1 16 ? -0.439 -20.859 -5.188 1 98.75 16 ALA B O 1
ATOM 1608 N N . VAL B 1 17 ? -1.077 -22.922 -4.578 1 98.56 17 VAL B N 1
ATOM 1609 C CA . VAL B 1 17 ? 0.237 -23.344 -4.098 1 98.56 17 VAL B CA 1
ATOM 1610 C C . VAL B 1 17 ? 0.633 -24.656 -4.754 1 98.56 17 VAL B C 1
ATOM 1612 O O . VAL B 1 17 ? -0.167 -25.594 -4.809 1 98.56 17 VAL B O 1
ATOM 1615 N N . ILE B 1 18 ? 1.814 -24.688 -5.297 1 97.5 18 ILE B N 1
ATOM 1616 C CA . ILE B 1 18 ? 2.408 -25.906 -5.848 1 97.5 18 ILE B CA 1
ATOM 1617 C C . ILE B 1 18 ? 3.666 -26.266 -5.062 1 97.5 18 ILE B C 1
ATOM 1619 O O . ILE B 1 18 ? 4.551 -25.438 -4.871 1 97.5 18 ILE B O 1
ATOM 1623 N N . ARG B 1 19 ? 3.746 -27.453 -4.59 1 95.25 19 ARG B N 1
ATOM 1624 C CA . ARG B 1 19 ? 4.91 -27.891 -3.824 1 95.25 19 ARG B CA 1
ATOM 1625 C C . ARG B 1 19 ? 5.383 -29.266 -4.277 1 95.25 19 ARG B C 1
ATOM 1627 O O . ARG B 1 19 ? 4.586 -30.078 -4.746 1 95.25 19 ARG B O 1
ATOM 1634 N N . ASP B 1 20 ? 6.707 -29.453 -4.191 1 87.75 20 ASP B N 1
ATOM 1635 C CA . ASP B 1 20 ? 7.293 -30.766 -4.461 1 87.75 20 ASP B CA 1
ATOM 1636 C C . ASP B 1 20 ? 6.828 -31.797 -3.441 1 87.75 20 ASP B C 1
ATOM 1638 O O . ASP B 1 20 ? 6.637 -31.484 -2.266 1 87.75 20 ASP B O 1
ATOM 1642 N N . ARG B 1 21 ? 6.555 -33 -3.912 1 75.81 21 ARG B N 1
ATOM 1643 C CA . ARG B 1 21 ? 6.355 -34.094 -2.967 1 75.81 21 ARG B CA 1
ATOM 1644 C C . ARG B 1 21 ? 7.691 -34.594 -2.43 1 75.81 21 ARG B C 1
ATOM 1646 O O . ARG B 1 21 ? 8.688 -34.625 -3.152 1 75.81 21 ARG B O 1
ATOM 1653 N N . PRO B 1 22 ? 7.922 -34.625 -1.047 1 62.12 22 PRO B N 1
ATOM 1654 C CA . PRO B 1 22 ? 9.203 -35.125 -0.538 1 62.12 22 PRO B CA 1
ATOM 1655 C C . PRO B 1 22 ? 9.742 -36.281 -1.345 1 62.12 22 PRO B C 1
ATOM 1657 O O . PRO B 1 22 ? 10.938 -36.344 -1.644 1 62.12 22 PRO B O 1
ATOM 1660 N N . ARG B 1 23 ? 9.461 -37.562 -1.043 1 57.69 23 ARG B N 1
ATOM 1661 C CA . ARG B 1 23 ? 10.102 -38.844 -1.398 1 57.69 23 ARG B CA 1
ATOM 1662 C C . ARG B 1 23 ? 9.797 -39.219 -2.842 1 57.69 23 ARG B C 1
ATOM 1664 O O . ARG B 1 23 ? 10.172 -40.312 -3.293 1 57.69 23 ARG B O 1
ATOM 1671 N N . SER B 1 24 ? 8.789 -38.531 -3.486 1 49.84 24 SER B N 1
ATOM 1672 C CA . SER B 1 24 ? 8.227 -39.312 -4.574 1 49.84 24 SER B CA 1
ATOM 1673 C C . SER B 1 24 ? 8.969 -39.062 -5.883 1 49.84 24 SER B C 1
ATOM 1675 O O . SER B 1 24 ? 9.648 -38.062 -6.035 1 49.84 24 SER B O 1
ATOM 1677 N N . THR B 1 25 ? 9.031 -40.031 -6.875 1 48.5 25 THR B N 1
ATOM 1678 C CA . THR B 1 25 ? 9.57 -40.125 -8.227 1 48.5 25 THR B CA 1
ATOM 1679 C C . THR B 1 25 ? 9.156 -38.938 -9.062 1 48.5 25 THR B C 1
ATOM 1681 O O . THR B 1 25 ? 8.172 -38.25 -8.75 1 48.5 25 THR B O 1
ATOM 1684 N N . SER B 1 26 ? 9.922 -38.5 -10.062 1 48.44 26 SER B N 1
ATOM 1685 C CA . SER B 1 26 ? 9.906 -37.469 -11.102 1 48.44 26 SER B CA 1
ATOM 1686 C C . SER B 1 26 ? 8.578 -37.438 -11.844 1 48.44 26 SER B C 1
ATOM 1688 O O . SER B 1 26 ? 7.957 -38.5 -12.039 1 48.44 26 SER B O 1
ATOM 1690 N N . GLY B 1 27 ? 7.762 -36.469 -11.875 1 52.56 27 GLY B N 1
ATOM 1691 C CA . GLY B 1 27 ? 6.625 -36.25 -12.75 1 52.56 27 GLY B CA 1
ATOM 1692 C C . GLY B 1 27 ? 5.551 -35.375 -12.125 1 52.56 27 GLY B C 1
ATOM 1693 O O . GLY B 1 27 ? 5.625 -35.031 -10.938 1 52.56 27 GLY B O 1
ATOM 1694 N N . LEU B 1 28 ? 4.637 -34.594 -12.977 1 55.03 28 LEU B N 1
ATOM 1695 C CA . LEU B 1 28 ? 3.494 -33.781 -12.586 1 55.03 28 LEU B CA 1
ATOM 1696 C C . LEU B 1 28 ? 2.689 -34.469 -11.484 1 55.03 28 LEU B C 1
ATOM 1698 O O . LEU B 1 28 ? 2.113 -33.781 -10.625 1 55.03 28 LEU B O 1
ATOM 1702 N N . ASP B 1 29 ? 2.68 -35.75 -11.539 1 61.5 29 ASP B N 1
ATOM 1703 C CA . ASP B 1 29 ? 1.933 -36.562 -10.578 1 61.5 29 ASP B CA 1
ATOM 1704 C C . ASP B 1 29 ? 2.533 -36.438 -9.18 1 61.5 29 ASP B C 1
ATOM 1706 O O . ASP B 1 29 ? 1.906 -36.844 -8.195 1 61.5 29 ASP B O 1
ATOM 1710 N N . GLN B 1 30 ? 3.635 -35.625 -9.219 1 73.38 30 GLN B N 1
ATOM 1711 C CA . GLN B 1 30 ? 4.363 -35.625 -7.957 1 73.38 30 GLN B CA 1
ATOM 1712 C C . GLN B 1 30 ? 4.223 -34.281 -7.254 1 73.38 30 GLN B C 1
ATOM 1714 O O . GLN B 1 30 ? 4.781 -34.094 -6.172 1 73.38 30 GLN B O 1
ATOM 1719 N N . MET B 1 31 ? 3.385 -33.469 -7.883 1 88.56 31 MET B N 1
ATOM 1720 C CA . MET B 1 31 ? 3.248 -32.156 -7.242 1 88.56 31 MET B CA 1
ATOM 1721 C C . MET B 1 31 ? 1.988 -32.094 -6.387 1 88.56 31 MET B C 1
ATOM 1723 O O . MET B 1 31 ? 0.976 -32.719 -6.723 1 88.56 31 MET B O 1
ATOM 1727 N N . ILE B 1 32 ? 2.066 -31.547 -5.266 1 93.69 32 ILE B N 1
ATOM 1728 C CA . ILE B 1 32 ? 0.89 -31.203 -4.469 1 93.69 32 ILE B CA 1
ATOM 1729 C C . ILE B 1 32 ? 0.389 -29.812 -4.848 1 93.69 32 ILE B C 1
ATOM 1731 O O . ILE B 1 32 ? 1.137 -28.844 -4.777 1 93.69 32 ILE B O 1
ATOM 1735 N N . VAL B 1 33 ? -0.848 -29.797 -5.301 1 97 33 VAL B N 1
ATOM 1736 C CA . VAL B 1 33 ? -1.459 -28.531 -5.711 1 97 33 VAL B CA 1
ATOM 1737 C C . VAL B 1 33 ? -2.668 -28.234 -4.828 1 97 33 VAL B C 1
ATOM 1739 O O . VAL B 1 33 ? -3.543 -29.078 -4.652 1 97 33 VAL B O 1
ATOM 1742 N N . THR B 1 34 ? -2.691 -27.062 -4.203 1 97.25 34 THR B N 1
ATOM 1743 C CA . THR B 1 34 ? -3.844 -26.609 -3.438 1 97.25 34 THR B CA 1
ATOM 1744 C C . THR B 1 34 ? -4.281 -25.219 -3.904 1 97.25 34 THR B C 1
ATOM 1746 O O . THR B 1 34 ? -3.457 -24.422 -4.348 1 97.25 34 THR B O 1
ATOM 1749 N N . THR B 1 35 ? -5.551 -24.984 -3.895 1 97.88 35 THR B N 1
ATOM 1750 C CA . THR B 1 35 ? -6.109 -23.672 -4.203 1 97.88 35 THR B CA 1
ATOM 1751 C C . THR B 1 35 ? -6.953 -23.156 -3.043 1 97.88 35 THR B C 1
ATOM 1753 O O . THR B 1 35 ? -7.496 -23.938 -2.264 1 97.88 35 THR B O 1
ATOM 1756 N N . HIS B 1 36 ? -6.91 -21.922 -2.83 1 97.69 36 HIS B N 1
ATOM 1757 C CA . HIS B 1 36 ? -7.684 -21.234 -1.802 1 97.69 36 HIS B CA 1
ATOM 1758 C C . HIS B 1 36 ? -8.227 -19.906 -2.316 1 97.69 36 HIS B C 1
ATOM 1760 O O . HIS B 1 36 ? -7.691 -19.344 -3.27 1 97.69 36 HIS B O 1
ATOM 1766 N N . ARG B 1 37 ? -9.281 -19.531 -1.739 1 97.25 37 ARG B N 1
ATOM 1767 C CA . ARG B 1 37 ? -9.875 -18.219 -2.033 1 97.25 37 ARG B CA 1
ATOM 1768 C C . ARG B 1 37 ? -10.062 -17.406 -0.759 1 97.25 37 ARG B C 1
ATOM 1770 O O . ARG B 1 37 ? -10.594 -17.922 0.234 1 97.25 37 ARG B O 1
ATOM 1777 N N . VAL B 1 38 ? -9.594 -16.188 -0.745 1 96.94 38 VAL B N 1
ATOM 1778 C CA . VAL B 1 38 ? -9.828 -15.25 0.355 1 96.94 38 VAL B CA 1
ATOM 1779 C C . VAL B 1 38 ? -10.938 -14.273 -0.029 1 96.94 38 VAL B C 1
ATOM 1781 O O . VAL B 1 38 ? -10.766 -13.469 -0.948 1 96.94 38 VAL B O 1
ATOM 1784 N N . ILE B 1 39 ? -11.992 -14.352 0.646 1 95.31 39 ILE B N 1
ATOM 1785 C CA . ILE B 1 39 ? -13.141 -13.492 0.373 1 95.31 39 ILE B CA 1
ATOM 1786 C C . ILE B 1 39 ? -13.234 -12.406 1.439 1 95.31 39 ILE B C 1
ATOM 1788 O O . ILE B 1 39 ? -13.07 -12.68 2.631 1 95.31 39 ILE B O 1
ATOM 1792 N N . SER B 1 40 ? -13.328 -11.172 0.99 1 91.69 40 SER B N 1
ATOM 1793 C CA . SER B 1 40 ? -13.492 -10.047 1.897 1 91.69 40 SER B CA 1
ATOM 1794 C C . SER B 1 40 ? -14.68 -9.18 1.49 1 91.69 40 SER B C 1
ATOM 1796 O O . SER B 1 40 ? -14.773 -8.742 0.34 1 91.69 40 SER B O 1
ATOM 1798 N N . VAL B 1 41 ? -15.57 -8.977 2.455 1 84.31 41 VAL B N 1
ATOM 1799 C CA . VAL B 1 41 ? -16.75 -8.148 2.201 1 84.31 41 VAL B CA 1
ATOM 1800 C C . VAL B 1 41 ? -16.578 -6.793 2.893 1 84.31 41 VAL B C 1
ATOM 1802 O O . VAL B 1 41 ? -16.062 -6.723 4.012 1 84.31 41 VAL B O 1
ATOM 1805 N N . ALA B 1 42 ? -16.891 -5.766 2.125 1 79.19 42 ALA B N 1
ATOM 1806 C CA . ALA B 1 42 ? -16.875 -4.434 2.727 1 79.19 42 ALA B CA 1
ATOM 1807 C C . ALA B 1 42 ? -17.844 -4.348 3.902 1 79.19 42 ALA B C 1
ATOM 1809 O O . ALA B 1 42 ? -18.859 -5.035 3.924 1 79.19 42 ALA B O 1
ATOM 1810 N N . PRO B 1 43 ? -17.484 -3.543 4.848 1 77.25 43 PRO B N 1
ATOM 1811 C CA . PRO B 1 43 ? -18.391 -3.398 5.98 1 77.25 43 PRO B CA 1
ATOM 1812 C C . PRO B 1 43 ? -19.75 -2.84 5.566 1 77.25 43 PRO B C 1
ATOM 1814 O O . PRO B 1 43 ? -19.844 -2.066 4.609 1 77.25 43 PRO B O 1
ATOM 1817 N N . LYS B 1 44 ? -20.766 -3.404 6.199 1 80.94 44 LYS B N 1
ATOM 1818 C CA . LYS B 1 44 ? -22.094 -2.84 5.996 1 80.94 44 LYS B CA 1
ATOM 1819 C C . LYS B 1 44 ? -22.203 -1.449 6.613 1 80.94 44 LYS B C 1
ATOM 1821 O O . LYS B 1 44 ? -22.016 -1.285 7.82 1 80.94 44 LYS B O 1
ATOM 1826 N N . LEU B 1 45 ? -22.266 -0.471 5.766 1 82.88 45 LEU B N 1
ATOM 1827 C CA . LEU B 1 45 ? -22.375 0.903 6.246 1 82.88 45 LEU B CA 1
ATOM 1828 C C . LEU B 1 45 ? -23.734 1.497 5.902 1 82.88 45 LEU B C 1
ATOM 1830 O O . LEU B 1 45 ? -24.391 1.045 4.965 1 82.88 45 LEU B O 1
ATOM 1834 N N . PRO B 1 46 ? -24.141 2.414 6.781 1 82.75 46 PRO B N 1
ATOM 1835 C CA . PRO B 1 46 ? -25.375 3.131 6.426 1 82.75 46 PRO B CA 1
ATOM 1836 C C . PRO B 1 46 ? -25.312 3.734 5.027 1 82.75 46 PRO B C 1
ATOM 1838 O O . PRO B 1 46 ? -24.234 3.984 4.5 1 82.75 46 PRO B O 1
ATOM 1841 N N . ARG B 1 47 ? -26.594 3.826 4.461 1 79.44 47 ARG B N 1
ATOM 1842 C CA . ARG B 1 47 ? -26.672 4.359 3.107 1 79.44 47 ARG B CA 1
ATOM 1843 C C . ARG B 1 47 ? -25.938 5.688 2.992 1 79.44 47 ARG B C 1
ATOM 1845 O O . ARG B 1 47 ? -26.109 6.578 3.828 1 79.44 47 ARG B O 1
ATOM 1852 N N . GLY B 1 48 ? -25.062 5.816 2.113 1 79.81 48 GLY B N 1
ATOM 1853 C CA . GLY B 1 48 ? -24.344 7.051 1.848 1 79.81 48 GLY B CA 1
ATOM 1854 C C . GLY B 1 48 ? -23.031 7.152 2.602 1 79.81 48 GLY B C 1
ATOM 1855 O O . GLY B 1 48 ? -22.203 8.008 2.299 1 79.81 48 GLY B O 1
ATOM 1856 N N . ALA B 1 49 ? -22.859 6.246 3.533 1 82.44 49 ALA B N 1
ATOM 1857 C CA . ALA B 1 49 ? -21.641 6.332 4.332 1 82.44 49 ALA B CA 1
ATOM 1858 C C . ALA B 1 49 ? -20.484 5.648 3.627 1 82.44 49 ALA B C 1
ATOM 1860 O O . ALA B 1 49 ? -20.672 4.676 2.895 1 82.44 49 ALA B O 1
ATOM 1861 N N . LYS B 1 50 ? -19.344 6.223 3.766 1 85.25 50 LYS B N 1
ATOM 1862 C CA . LYS B 1 50 ? -18.094 5.633 3.275 1 85.25 50 LYS B CA 1
ATOM 1863 C C . LYS B 1 50 ? -17.281 5.051 4.422 1 85.25 50 LYS B C 1
ATOM 1865 O O . LYS B 1 50 ? -17.328 5.555 5.547 1 85.25 50 LYS B O 1
ATOM 1870 N N . PRO B 1 51 ? -16.547 3.963 4.07 1 90.31 51 PRO B N 1
ATOM 1871 C CA . PRO B 1 51 ? -15.695 3.424 5.133 1 90.31 51 PRO B CA 1
ATOM 1872 C C . PRO B 1 51 ? -14.641 4.418 5.605 1 90.31 51 PRO B C 1
ATOM 1874 O O . PRO B 1 51 ? -14.094 5.176 4.797 1 90.31 51 PRO B O 1
ATOM 1877 N N . THR B 1 52 ? -14.383 4.402 6.898 1 91.62 52 THR B N 1
ATOM 1878 C CA . THR B 1 52 ? -13.305 5.203 7.461 1 91.62 52 THR B CA 1
ATOM 1879 C C . THR B 1 52 ? -11.945 4.645 7.043 1 91.62 52 THR B C 1
ATOM 1881 O O . THR B 1 52 ? -11.852 3.51 6.57 1 91.62 52 THR B O 1
ATOM 1884 N N . ILE B 1 53 ? -10.906 5.398 7.242 1 94.31 53 ILE B N 1
ATOM 1885 C CA . ILE B 1 53 ? -9.562 4.957 6.91 1 94.31 53 ILE B CA 1
ATOM 1886 C C . ILE B 1 53 ? -9.18 3.758 7.773 1 94.31 53 ILE B C 1
ATOM 1888 O O . ILE B 1 53 ? -8.5 2.838 7.309 1 94.31 53 ILE B O 1
ATOM 1892 N N . ARG B 1 54 ? -9.641 3.717 8.992 1 93.5 54 ARG B N 1
ATOM 1893 C CA . ARG B 1 54 ? -9.367 2.59 9.883 1 93.5 54 ARG B CA 1
ATOM 1894 C C . ARG B 1 54 ? -10.062 1.324 9.391 1 93.5 54 ARG B C 1
ATOM 1896 O O . ARG B 1 54 ? -9.469 0.242 9.398 1 93.5 54 ARG B O 1
ATOM 1903 N N . GLN B 1 55 ? -11.266 1.49 8.961 1 93.06 55 GLN B N 1
ATOM 1904 C CA . GLN B 1 55 ? -12.008 0.345 8.438 1 93.06 55 GLN B CA 1
ATOM 1905 C C . GLN B 1 55 ? -11.352 -0.202 7.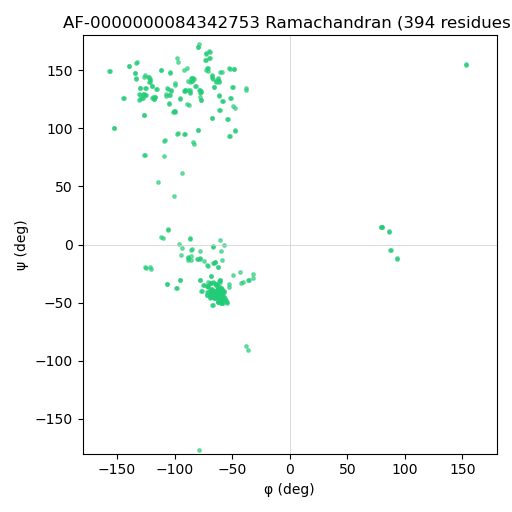176 1 93.06 55 GLN B C 1
ATOM 1907 O O . GLN B 1 55 ? -11.273 -1.418 6.984 1 93.06 55 GLN B O 1
ATOM 1912 N N . ARG B 1 56 ? -10.93 0.697 6.332 1 94.31 56 ARG B N 1
ATOM 1913 C CA . ARG B 1 56 ? -10.219 0.29 5.121 1 94.31 56 ARG B CA 1
ATOM 1914 C C . ARG B 1 56 ? -8.922 -0.438 5.465 1 94.31 56 ARG B C 1
ATOM 1916 O O . ARG B 1 56 ? -8.625 -1.492 4.895 1 94.31 56 ARG B O 1
ATOM 1923 N N . ARG B 1 57 ? -8.203 0.128 6.375 1 95.69 57 ARG B N 1
ATOM 1924 C CA . ARG B 1 57 ? -6.965 -0.486 6.844 1 95.69 57 ARG B CA 1
ATOM 1925 C C . ARG B 1 57 ? -7.227 -1.875 7.414 1 95.69 57 ARG B C 1
ATOM 1927 O O . ARG B 1 57 ? -6.504 -2.824 7.109 1 95.69 57 ARG B O 1
ATOM 1934 N N . ASP B 1 58 ? -8.219 -2.029 8.234 1 95.25 58 ASP B N 1
ATOM 1935 C CA . ASP B 1 58 ? -8.523 -3.307 8.867 1 95.25 58 ASP B CA 1
ATOM 1936 C C . ASP B 1 58 ? -8.898 -4.363 7.832 1 95.25 58 ASP B C 1
ATOM 1938 O O . ASP B 1 58 ? -8.5 -5.523 7.949 1 95.25 58 ASP B O 1
ATOM 1942 N N . ARG B 1 59 ? -9.617 -3.963 6.891 1 95.25 59 ARG B N 1
ATOM 1943 C CA . ARG B 1 59 ? -10 -4.879 5.82 1 95.25 59 ARG B CA 1
ATOM 1944 C C . ARG B 1 59 ? -8.773 -5.383 5.066 1 95.25 59 ARG B C 1
ATOM 1946 O O . ARG B 1 59 ? -8.609 -6.586 4.863 1 95.25 59 ARG B O 1
ATOM 1953 N N . ILE B 1 60 ? -7.918 -4.473 4.66 1 97 60 ILE B N 1
ATOM 1954 C CA . ILE B 1 60 ? -6.719 -4.82 3.902 1 97 60 ILE B CA 1
ATOM 1955 C C . ILE B 1 60 ? -5.801 -5.684 4.762 1 97 60 ILE B C 1
ATOM 1957 O O . ILE B 1 60 ? -5.281 -6.699 4.297 1 97 60 ILE B O 1
ATOM 1961 N N . ALA B 1 61 ? -5.645 -5.285 6.008 1 96.81 61 ALA B N 1
ATOM 1962 C CA . ALA B 1 61 ? -4.805 -6.051 6.922 1 96.81 61 ALA B CA 1
ATOM 1963 C C . ALA B 1 61 ? -5.305 -7.488 7.059 1 96.81 61 ALA B C 1
ATOM 1965 O O . ALA B 1 61 ? -4.508 -8.43 7.117 1 96.81 61 ALA B O 1
ATOM 1966 N N . ARG B 1 62 ? -6.566 -7.66 7.109 1 96.88 62 ARG B N 1
ATOM 1967 C CA . ARG B 1 62 ? -7.148 -8.992 7.234 1 96.88 62 ARG B CA 1
ATOM 1968 C C . ARG B 1 62 ? -6.859 -9.836 5.992 1 96.88 62 ARG B C 1
ATOM 1970 O O . ARG B 1 62 ? -6.457 -10.992 6.105 1 96.88 62 ARG B O 1
ATOM 1977 N N . VAL B 1 63 ? -7.051 -9.266 4.852 1 97.94 63 VAL B N 1
ATOM 1978 C CA . VAL B 1 63 ? -6.797 -9.977 3.602 1 97.94 63 VAL B CA 1
ATOM 1979 C C . VAL B 1 63 ? -5.324 -10.375 3.523 1 97.94 63 VAL B C 1
ATOM 1981 O O . VAL B 1 63 ? -5.004 -11.523 3.221 1 97.94 63 VAL B O 1
ATOM 1984 N N . VAL B 1 64 ? -4.438 -9.484 3.84 1 98.44 64 VAL B N 1
ATOM 1985 C CA . VAL B 1 64 ? -3.004 -9.75 3.801 1 98.44 64 VAL B CA 1
ATOM 1986 C C . VAL B 1 64 ? -2.658 -10.883 4.762 1 98.44 64 VAL B C 1
ATOM 1988 O O . VAL B 1 64 ? -1.891 -11.789 4.418 1 98.44 64 VAL B O 1
ATOM 1991 N N . SER B 1 65 ? -3.215 -10.812 5.949 1 98.12 65 SER B N 1
ATOM 1992 C CA . SER B 1 65 ? -2.936 -11.82 6.961 1 98.12 65 SER B CA 1
ATOM 1993 C C . SER B 1 65 ? -3.402 -13.203 6.508 1 98.12 65 SER B C 1
ATOM 1995 O O . SER B 1 65 ? -2.695 -14.195 6.695 1 98.12 65 SER B O 1
ATOM 1997 N N . GLU B 1 66 ? -4.535 -13.266 5.957 1 98.12 66 GLU B N 1
ATOM 1998 C CA . GLU B 1 66 ? -5.07 -14.547 5.496 1 98.12 66 GLU B CA 1
ATOM 1999 C C . GLU B 1 66 ? -4.223 -15.117 4.363 1 98.12 66 GLU B C 1
ATOM 2001 O O . GLU B 1 66 ? -3.947 -16.328 4.336 1 98.12 66 GLU B O 1
ATOM 2006 N N . ILE B 1 67 ? -3.84 -14.273 3.461 1 98.69 67 ILE B N 1
ATOM 2007 C CA . ILE B 1 67 ? -2.963 -14.711 2.381 1 98.69 67 ILE B CA 1
ATOM 2008 C C . ILE B 1 67 ? -1.668 -15.273 2.963 1 98.69 67 ILE B C 1
ATOM 2010 O O . ILE B 1 67 ? -1.238 -16.375 2.592 1 98.69 67 ILE B O 1
ATOM 2014 N N . ALA B 1 68 ? -1.075 -14.531 3.83 1 98.56 68 ALA B N 1
ATOM 2015 C CA . ALA B 1 68 ? 0.202 -14.906 4.43 1 98.56 68 ALA B CA 1
ATOM 2016 C C . ALA B 1 68 ? 0.096 -16.25 5.141 1 98.56 68 ALA B C 1
ATOM 2018 O O . ALA B 1 68 ? 0.968 -17.109 4.992 1 98.56 68 ALA B O 1
ATOM 2019 N N . GLU B 1 69 ? -0.931 -16.453 5.867 1 97.81 69 GLU B N 1
ATOM 2020 C CA . GLU B 1 69 ? -1.151 -17.688 6.594 1 97.81 69 GLU B CA 1
ATOM 2021 C C . GLU B 1 69 ? -1.253 -18.875 5.641 1 97.81 69 GLU B C 1
ATOM 2023 O O . GLU B 1 69 ? -0.783 -19.969 5.953 1 97.81 69 GLU B O 1
ATOM 2028 N N . CYS B 1 70 ? -1.741 -18.594 4.531 1 97.38 70 CYS B N 1
ATOM 2029 C CA . CYS B 1 70 ? -1.981 -19.641 3.545 1 97.38 70 CYS B CA 1
ATOM 2030 C C . CYS B 1 70 ? -0.685 -20.047 2.852 1 97.38 70 CYS B C 1
ATOM 2032 O O . CYS B 1 70 ? -0.475 -21.234 2.557 1 97.38 70 CYS B O 1
ATOM 2034 N N . VAL B 1 71 ? 0.265 -19.078 2.719 1 98.31 71 VAL B N 1
ATOM 2035 C CA . VAL B 1 71 ? 1.27 -19.422 1.716 1 98.31 71 VAL B CA 1
ATOM 2036 C C . VAL B 1 71 ? 2.664 -19.344 2.336 1 98.31 71 VAL B C 1
ATOM 2038 O O . VAL B 1 71 ? 3.605 -19.969 1.832 1 98.31 71 VAL B O 1
ATOM 2041 N N . LEU B 1 72 ? 2.9 -18.703 3.393 1 97.81 72 LEU B N 1
ATOM 2042 C CA . LEU B 1 72 ? 4.238 -18.297 3.809 1 97.81 72 LEU B CA 1
ATOM 2043 C C . LEU B 1 72 ? 5.047 -19.5 4.281 1 97.81 72 LEU B C 1
ATOM 2045 O O . LEU B 1 72 ? 6.238 -19.609 3.973 1 97.81 72 LEU B O 1
ATOM 2049 N N . PRO B 1 73 ? 4.488 -20.406 5.07 1 96.62 73 PRO B N 1
ATOM 2050 C CA . PRO B 1 73 ? 5.32 -21.5 5.559 1 96.62 73 PRO B CA 1
ATOM 2051 C C . PRO B 1 73 ? 6.023 -22.266 4.43 1 96.62 73 PRO B C 1
ATOM 2053 O O . PRO B 1 73 ? 5.367 -22.906 3.611 1 96.62 73 PRO B O 1
ATOM 2056 N N . GLY B 1 74 ? 7.328 -22.062 4.344 1 95.62 74 GLY B N 1
ATOM 2057 C CA . GLY B 1 74 ? 8.164 -22.797 3.41 1 95.62 74 GLY B CA 1
ATOM 2058 C C . GLY B 1 74 ? 8.109 -22.25 1.996 1 95.62 74 GLY B C 1
ATOM 2059 O O . GLY B 1 74 ? 8.555 -22.906 1.053 1 95.62 74 GLY B O 1
ATOM 2060 N N . LEU B 1 75 ? 7.609 -21.094 1.838 1 97.38 75 LEU B N 1
ATOM 2061 C CA . LEU B 1 75 ? 7.414 -20.531 0.503 1 97.38 75 LEU B CA 1
ATOM 2062 C C . LEU B 1 75 ? 8.734 -20.031 -0.072 1 97.38 75 LEU B C 1
ATOM 2064 O O . LEU B 1 75 ? 9.445 -19.266 0.58 1 97.38 75 LEU B O 1
ATOM 2068 N N . ASP B 1 76 ? 9 -20.438 -1.309 1 96.69 76 ASP B N 1
ATOM 2069 C CA . ASP B 1 76 ? 10.234 -20 -1.966 1 96.69 76 ASP B CA 1
ATOM 2070 C C . ASP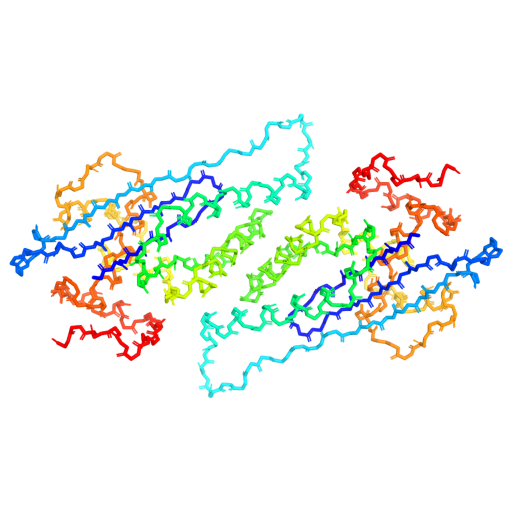 B 1 76 ? 9.969 -18.828 -2.906 1 96.69 76 ASP B C 1
ATOM 2072 O O . ASP B 1 76 ? 10.781 -17.906 -2.998 1 96.69 76 ASP B O 1
ATOM 2076 N N . LEU B 1 77 ? 8.828 -18.859 -3.584 1 98.06 77 LEU B N 1
ATOM 2077 C CA . LEU B 1 77 ? 8.523 -17.891 -4.621 1 98.06 77 LEU B CA 1
ATOM 2078 C C . LEU B 1 77 ? 7.035 -17.547 -4.629 1 98.06 77 LEU B C 1
ATOM 2080 O O . LEU B 1 77 ? 6.191 -18.438 -4.637 1 98.06 77 LEU B O 1
ATOM 2084 N N . ALA B 1 78 ? 6.738 -16.312 -4.547 1 98.75 78 ALA B N 1
ATOM 2085 C CA . ALA B 1 78 ? 5.383 -15.828 -4.785 1 98.75 78 ALA B CA 1
ATOM 2086 C C . ALA B 1 78 ? 5.277 -15.141 -6.148 1 98.75 78 ALA B C 1
ATOM 2088 O O . ALA B 1 78 ? 6.02 -14.203 -6.434 1 98.75 78 ALA B O 1
ATOM 2089 N N . VAL B 1 79 ? 4.43 -15.609 -6.984 1 98.88 79 VAL B N 1
ATOM 2090 C CA . VAL B 1 79 ? 4.125 -14.977 -8.266 1 98.88 79 VAL B CA 1
ATOM 2091 C C . VAL B 1 79 ? 2.828 -14.18 -8.148 1 98.88 79 VAL B C 1
ATOM 2093 O O . VAL B 1 79 ? 1.75 -14.75 -7.969 1 98.88 79 VAL B O 1
ATOM 2096 N N . ILE B 1 80 ? 2.918 -12.883 -8.281 1 98.75 80 ILE B N 1
ATOM 2097 C CA . ILE B 1 80 ? 1.807 -11.984 -8 1 98.75 80 ILE B CA 1
ATOM 2098 C C . ILE B 1 80 ? 1.388 -11.266 -9.289 1 98.75 80 ILE B C 1
ATOM 2100 O O . ILE B 1 80 ? 2.236 -10.812 -10.055 1 98.75 80 ILE B O 1
ATOM 2104 N N . GLU B 1 81 ? 0.099 -11.234 -9.5 1 97 81 GLU B N 1
ATOM 2105 C CA . GLU B 1 81 ? -0.377 -10.508 -10.68 1 97 81 GLU B CA 1
ATOM 2106 C C . GLU B 1 81 ? -0.104 -9.016 -10.555 1 97 81 GLU B C 1
ATOM 2108 O O . GLU B 1 81 ? -0.349 -8.414 -9.5 1 97 81 GLU B O 1
ATOM 2113 N N . GLY B 1 82 ? 0.384 -8.422 -11.617 1 93.06 82 GLY B N 1
ATOM 2114 C CA . GLY B 1 82 ? 0.671 -6.996 -11.633 1 93.06 82 GLY B CA 1
ATOM 2115 C C . GLY B 1 82 ? -0.564 -6.141 -11.844 1 93.06 82 GLY B C 1
ATOM 2116 O O . GLY B 1 82 ? -1.655 -6.664 -12.078 1 93.06 82 GLY B O 1
ATOM 2117 N N . PRO B 1 83 ? -0.363 -4.828 -11.648 1 82.81 83 PRO B N 1
ATOM 2118 C CA . PRO B 1 83 ? -1.48 -3.895 -11.805 1 82.81 83 PRO B CA 1
ATOM 2119 C C . PRO B 1 83 ? -1.97 -3.789 -13.242 1 82.81 83 PRO B C 1
ATOM 2121 O O . PRO B 1 83 ? -1.185 -3.961 -14.18 1 82.81 83 PRO B O 1
ATOM 2124 N N . SER B 1 84 ? -3.416 -3.643 -13.273 1 74.38 84 SER B N 1
ATOM 2125 C CA . SER B 1 84 ? -3.994 -3.266 -14.555 1 74.38 84 SER B CA 1
ATOM 2126 C C . SER B 1 84 ? -4.125 -1.752 -14.68 1 74.38 84 SER B C 1
ATOM 2128 O O . SER B 1 84 ? -4.961 -1.139 -14.016 1 74.38 84 SER B O 1
ATOM 2130 N N . TYR B 1 85 ? -3.283 -0.967 -15.234 1 63.78 85 TYR B N 1
ATOM 2131 C CA . TYR B 1 85 ? -3.172 0.488 -15.25 1 63.78 85 TYR B CA 1
ATOM 2132 C C . TYR B 1 85 ? -4.43 1.122 -15.836 1 63.78 85 TYR B C 1
ATOM 2134 O O . TYR B 1 85 ? -4.77 2.26 -15.5 1 63.78 85 TYR B O 1
ATOM 2142 N N . GLY B 1 86 ? -5.371 0.49 -16.5 1 61.56 86 GLY B N 1
ATOM 2143 C CA . GLY B 1 86 ? -6.547 1.104 -17.094 1 61.56 86 GLY B CA 1
ATOM 2144 C C . GLY B 1 86 ? -7.707 1.248 -16.125 1 61.56 86 GLY B C 1
ATOM 2145 O O . GLY B 1 86 ? -8.68 1.947 -16.422 1 61.56 86 GLY B O 1
ATOM 2146 N N . SER B 1 87 ? -7.754 0.733 -14.969 1 58.44 87 SER B N 1
ATOM 2147 C CA . SER B 1 87 ? -8.945 0.704 -14.125 1 58.44 87 SER B CA 1
ATOM 2148 C C . SER B 1 87 ? -8.758 1.545 -12.867 1 58.44 87 SER B C 1
ATOM 2150 O O . SER B 1 87 ? -9.086 1.106 -11.766 1 58.44 87 SER B O 1
ATOM 2152 N N . PHE B 1 88 ? -8.383 2.777 -13.008 1 58.16 88 PHE B N 1
ATOM 2153 C CA . PHE B 1 88 ? -8.086 3.467 -11.758 1 58.16 88 PHE B CA 1
ATOM 2154 C C . PHE B 1 88 ? -9.312 4.219 -11.25 1 58.16 88 PHE B C 1
ATOM 2156 O O . PHE B 1 88 ? -9.586 5.34 -11.688 1 58.16 88 PHE B O 1
ATOM 2163 N N . GLY B 1 89 ? -10.43 3.486 -10.945 1 60.56 89 GLY B N 1
ATOM 2164 C CA . GLY B 1 89 ? -11.547 4.062 -10.203 1 60.56 89 GLY B CA 1
ATOM 2165 C C . GLY B 1 89 ? -11.297 4.137 -8.711 1 60.56 89 GLY B C 1
ATOM 2166 O O . GLY B 1 89 ? -10.156 3.988 -8.258 1 60.56 89 GLY B O 1
ATOM 2167 N N . GLY B 1 90 ? -12.219 4.566 -7.961 1 61.84 90 GLY B N 1
ATOM 2168 C CA . GLY B 1 90 ? -12.109 4.883 -6.547 1 61.84 90 GLY B CA 1
ATOM 2169 C C . GLY B 1 90 ? -11.453 3.779 -5.738 1 61.84 90 GLY B C 1
ATOM 2170 O O . GLY B 1 90 ? -10.664 4.055 -4.828 1 61.84 90 GLY B O 1
ATOM 2171 N N . GLN B 1 91 ? -11.578 2.523 -6.262 1 79.75 91 GLN B N 1
ATOM 2172 C CA . GLN B 1 91 ? -11.039 1.438 -5.445 1 79.75 91 GLN B CA 1
ATOM 2173 C C . GLN B 1 91 ? -9.633 1.066 -5.891 1 79.75 91 GLN B C 1
ATOM 2175 O O . GLN B 1 91 ? -9 0.193 -5.297 1 79.75 91 GLN B O 1
ATOM 2180 N N . ALA B 1 92 ? -9.188 1.775 -6.879 1 84.81 92 ALA B N 1
ATOM 2181 C CA . ALA B 1 92 ? -7.867 1.461 -7.414 1 84.81 92 ALA B CA 1
ATOM 2182 C C . ALA B 1 92 ? -6.777 1.745 -6.383 1 84.81 92 ALA B C 1
ATOM 2184 O O . ALA B 1 92 ? -5.797 1.003 -6.289 1 84.81 92 ALA B O 1
ATOM 2185 N N . TRP B 1 93 ? -7.023 2.723 -5.605 1 88.94 93 TRP B N 1
ATOM 2186 C CA . TRP B 1 93 ? -6.047 3.104 -4.59 1 88.94 93 TRP B CA 1
ATOM 2187 C C . TRP B 1 93 ? -5.938 2.027 -3.514 1 88.94 93 TRP B C 1
ATOM 2189 O O . TRP B 1 93 ? -4.832 1.624 -3.143 1 88.94 93 TRP B O 1
ATOM 2199 N N . ASP B 1 94 ? -7.086 1.53 -3.107 1 91.88 94 ASP B N 1
ATOM 2200 C CA . ASP B 1 94 ? -7.078 0.47 -2.104 1 91.88 94 ASP B CA 1
ATOM 2201 C C . ASP B 1 94 ? -6.504 -0.824 -2.676 1 91.88 94 ASP B C 1
ATOM 2203 O O . ASP B 1 94 ? -5.855 -1.59 -1.961 1 91.88 94 ASP B O 1
ATOM 2207 N N . ARG B 1 95 ? -6.727 -1.051 -3.916 1 92.69 95 ARG B N 1
ATOM 2208 C CA . ARG B 1 95 ? -6.164 -2.234 -4.555 1 92.69 95 ARG B CA 1
ATOM 2209 C C . ARG B 1 95 ? -4.641 -2.16 -4.598 1 92.69 95 ARG B C 1
ATOM 2211 O O . ARG B 1 95 ? -3.959 -3.154 -4.34 1 92.69 95 ARG B O 1
ATOM 2218 N N . ALA B 1 96 ? -4.176 -1.008 -4.98 1 93.06 96 ALA B N 1
ATOM 2219 C CA . ALA B 1 96 ? -2.73 -0.811 -5.004 1 93.06 96 ALA B CA 1
ATOM 2220 C C . ALA B 1 96 ? -2.137 -0.934 -3.604 1 93.06 96 ALA B C 1
ATOM 2222 O O . ALA B 1 96 ? -1.043 -1.475 -3.432 1 93.06 96 ALA B O 1
ATOM 2223 N N . TRP B 1 97 ? -2.875 -0.397 -2.643 1 95.25 97 TRP B N 1
ATOM 2224 C CA . TRP B 1 97 ? -2.498 -0.537 -1.241 1 95.25 97 TRP B CA 1
ATOM 2225 C C . TRP B 1 97 ? -2.422 -2.006 -0.841 1 95.25 97 TRP B C 1
ATOM 2227 O O . TRP B 1 97 ? -1.397 -2.465 -0.33 1 95.25 97 TRP B O 1
ATOM 2237 N N . LEU B 1 98 ? -3.377 -2.766 -1.148 1 97.06 98 LEU B N 1
ATOM 2238 C CA . LEU B 1 98 ? -3.383 -4.199 -0.867 1 97.06 98 LEU B CA 1
ATOM 2239 C C . LEU B 1 98 ? -2.213 -4.891 -1.555 1 97.06 98 LEU B C 1
ATOM 2241 O O . LEU B 1 98 ? -1.486 -5.664 -0.925 1 97.06 98 LEU B O 1
ATOM 2245 N N . TRP B 1 99 ? -2.092 -4.625 -2.793 1 96.69 99 TRP B N 1
ATOM 2246 C CA . TRP B 1 99 ? -1.027 -5.215 -3.602 1 96.69 99 TRP B CA 1
ATOM 2247 C C . TRP B 1 99 ? 0.339 -4.953 -2.977 1 96.69 99 TRP B C 1
ATOM 2249 O O . TRP B 1 99 ? 1.123 -5.883 -2.773 1 96.69 99 TRP B O 1
ATOM 2259 N N . GLY B 1 100 ? 0.611 -3.73 -2.643 1 97.19 100 GLY B N 1
ATOM 2260 C CA . GLY B 1 100 ? 1.863 -3.369 -1.999 1 97.19 100 GLY B CA 1
ATOM 2261 C C . GLY B 1 100 ? 2.057 -4.035 -0.65 1 97.19 100 GLY B C 1
ATOM 2262 O O . GLY B 1 100 ? 3.162 -4.469 -0.318 1 97.19 100 GLY B O 1
ATOM 2263 N N . ALA B 1 101 ? 1.004 -4.105 0.112 1 98.25 101 ALA B N 1
ATOM 2264 C CA . ALA B 1 101 ? 1.073 -4.727 1.432 1 98.25 101 ALA B CA 1
ATOM 2265 C C . ALA B 1 101 ? 1.437 -6.207 1.322 1 98.25 101 ALA B C 1
ATOM 2267 O O . ALA B 1 101 ? 2.184 -6.73 2.152 1 98.25 101 ALA B O 1
ATOM 2268 N N . VAL B 1 102 ? 0.915 -6.852 0.328 1 98.62 102 VAL B N 1
ATOM 2269 C CA . VAL B 1 102 ? 1.224 -8.266 0.119 1 98.62 102 VAL B CA 1
ATOM 2270 C C . VAL B 1 102 ? 2.682 -8.414 -0.308 1 98.62 102 VAL B C 1
ATOM 2272 O O . VAL B 1 102 ? 3.396 -9.281 0.203 1 98.62 102 VAL B O 1
ATOM 2275 N N . VAL B 1 103 ? 3.119 -7.621 -1.217 1 98 103 VAL B N 1
ATOM 2276 C CA . VAL B 1 103 ? 4.512 -7.641 -1.656 1 98 103 VAL B CA 1
ATOM 2277 C C . VAL B 1 103 ? 5.434 -7.457 -0.454 1 98 103 VAL B C 1
ATOM 2279 O O . VAL B 1 103 ? 6.387 -8.219 -0.273 1 98 103 VAL B O 1
ATOM 2282 N N . GLU B 1 104 ? 5.121 -6.477 0.346 1 97.81 104 GLU B N 1
ATOM 2283 C CA . GLU B 1 104 ? 5.922 -6.215 1.538 1 97.81 104 GLU B CA 1
ATOM 2284 C C . GLU B 1 104 ? 5.949 -7.426 2.463 1 97.81 104 GLU B C 1
ATOM 2286 O O . GLU B 1 104 ? 6.996 -7.77 3.018 1 97.81 104 GLU B O 1
ATOM 2291 N N . ARG B 1 105 ? 4.828 -7.992 2.629 1 98.12 105 ARG B N 1
ATOM 2292 C CA . ARG B 1 105 ? 4.719 -9.141 3.521 1 98.12 105 ARG B CA 1
ATOM 2293 C C . ARG B 1 105 ? 5.555 -10.312 3.014 1 98.12 105 ARG B C 1
ATOM 2295 O O . ARG B 1 105 ? 6.25 -10.969 3.791 1 98.12 105 ARG B O 1
ATOM 2302 N N . MET B 1 106 ? 5.543 -10.562 1.728 1 98.12 106 MET B N 1
ATOM 2303 C CA . MET B 1 106 ? 6.32 -11.648 1.138 1 98.12 106 MET B CA 1
ATOM 2304 C C . MET B 1 106 ? 7.816 -11.383 1.255 1 98.12 106 MET B C 1
ATOM 2306 O O . MET B 1 106 ? 8.555 -12.18 1.835 1 98.12 106 MET B O 1
ATOM 2310 N N . ILE B 1 107 ? 8.266 -10.25 0.839 1 96.94 107 ILE B N 1
ATOM 2311 C CA . ILE B 1 107 ? 9.68 -9.914 0.83 1 96.94 107 ILE B CA 1
ATOM 2312 C C . ILE B 1 107 ? 10.195 -9.812 2.264 1 96.94 107 ILE B C 1
ATOM 2314 O O . ILE B 1 107 ? 11.297 -10.273 2.568 1 96.94 107 ILE B O 1
ATOM 2318 N N . GLY B 1 108 ? 9.383 -9.242 3.076 1 95.88 108 GLY B N 1
ATOM 2319 C CA . GLY B 1 108 ? 9.75 -9.094 4.477 1 95.88 108 GLY B CA 1
ATOM 2320 C C . GLY B 1 108 ? 9.945 -10.43 5.18 1 95.88 108 GLY B C 1
ATOM 2321 O O . GLY B 1 108 ? 10.586 -10.492 6.23 1 95.88 108 GLY B O 1
ATOM 2322 N N . ASN B 1 109 ? 9.43 -11.469 4.652 1 97.06 109 ASN B N 1
ATOM 2323 C CA . ASN B 1 109 ? 9.586 -12.797 5.227 1 97.06 109 ASN B CA 1
ATOM 2324 C C . ASN B 1 109 ? 10.562 -13.648 4.426 1 97.06 109 ASN B C 1
ATOM 2326 O O . ASN B 1 109 ? 10.539 -14.883 4.516 1 97.06 109 ASN B O 1
ATOM 2330 N N . GLY B 1 110 ? 11.281 -13.016 3.557 1 95.5 110 GLY B N 1
ATOM 2331 C CA . GLY B 1 110 ? 12.359 -13.688 2.852 1 95.5 110 GLY B CA 1
ATOM 2332 C C . GLY B 1 110 ? 11.898 -14.414 1.604 1 95.5 110 GLY B C 1
ATOM 2333 O O . GLY B 1 110 ? 12.641 -15.227 1.039 1 95.5 110 GLY B O 1
ATOM 2334 N N . VAL B 1 111 ? 10.727 -14.211 1.182 1 97.12 111 VAL B N 1
ATOM 2335 C CA . VAL B 1 111 ? 10.172 -14.875 0.006 1 97.12 111 VAL B CA 1
ATOM 2336 C C . VAL B 1 111 ? 10.539 -14.086 -1.251 1 97.12 111 VAL B C 1
ATOM 2338 O O . VAL B 1 111 ? 10.445 -12.859 -1.276 1 97.12 111 VAL B O 1
ATOM 2341 N N . SER B 1 112 ? 11.055 -14.766 -2.264 1 97.12 112 SER B N 1
ATOM 2342 C CA . SER B 1 112 ? 11.242 -14.133 -3.566 1 97.12 112 SER B CA 1
ATOM 2343 C C . SER B 1 112 ? 9.906 -13.82 -4.227 1 97.12 112 SER B C 1
ATOM 2345 O O . SER B 1 112 ? 8.945 -14.586 -4.086 1 97.12 112 SER B O 1
ATOM 2347 N N . VAL B 1 113 ? 9.883 -12.68 -4.98 1 98.25 113 VAL B N 1
ATOM 2348 C CA . VAL B 1 113 ? 8.617 -12.258 -5.57 1 98.25 113 VAL B CA 1
ATOM 2349 C C . VAL B 1 113 ? 8.812 -11.961 -7.059 1 98.25 113 VAL B C 1
ATOM 2351 O O . VAL B 1 113 ? 9.797 -11.32 -7.441 1 98.25 113 VAL B O 1
ATOM 2354 N N . ALA B 1 114 ? 7.926 -12.43 -7.883 1 98.25 114 ALA B N 1
ATOM 2355 C CA . ALA B 1 114 ? 7.832 -12.078 -9.297 1 98.25 114 ALA B CA 1
ATOM 2356 C C . ALA B 1 114 ? 6.465 -11.477 -9.617 1 98.25 114 ALA B C 1
ATOM 2358 O O . ALA B 1 114 ? 5.441 -11.938 -9.109 1 98.25 114 ALA B O 1
ATOM 2359 N N . ILE B 1 115 ? 6.508 -10.477 -10.492 1 97.5 115 ILE B N 1
ATOM 2360 C CA . ILE B 1 115 ? 5.27 -9.844 -10.922 1 97.5 115 ILE B CA 1
ATOM 2361 C C . ILE B 1 115 ? 4.957 -10.25 -12.359 1 97.5 115 ILE B C 1
ATOM 2363 O O . ILE B 1 115 ? 5.812 -10.148 -13.242 1 97.5 115 ILE B O 1
ATOM 2367 N N . VAL B 1 116 ? 3.752 -10.703 -12.562 1 97.12 116 VAL B N 1
ATOM 2368 C CA . VAL B 1 116 ? 3.318 -11.102 -13.898 1 97.12 116 VAL B CA 1
ATOM 2369 C C . VAL B 1 116 ? 2.119 -10.258 -14.32 1 97.12 116 VAL B C 1
ATOM 2371 O O . VAL B 1 116 ? 1.113 -10.195 -13.609 1 97.12 116 VAL B O 1
ATOM 2374 N N . GLN B 1 117 ? 2.213 -9.641 -15.453 1 93.94 117 GLN B N 1
ATOM 2375 C CA . GLN B 1 117 ? 1.111 -8.828 -15.961 1 93.94 117 GLN B CA 1
ATOM 2376 C C . GLN B 1 117 ? -0.058 -9.703 -16.406 1 93.94 117 GLN B C 1
ATOM 2378 O O . GLN B 1 117 ? 0.143 -10.828 -16.875 1 93.94 117 GLN B O 1
ATOM 2383 N N . PRO B 1 118 ? -1.261 -9.156 -16.344 1 92.5 118 PRO B N 1
ATOM 2384 C CA . PRO B 1 118 ? -2.449 -9.93 -16.703 1 92.5 118 PRO B CA 1
ATOM 2385 C C . PRO B 1 118 ? -2.389 -10.469 -18.125 1 92.5 118 PRO B C 1
ATOM 2387 O O . PRO B 1 118 ? -2.73 -11.625 -18.375 1 92.5 118 PRO B O 1
ATOM 2390 N N . ALA B 1 119 ? -1.941 -9.688 -18.984 1 91.5 119 ALA B N 1
ATOM 2391 C CA . ALA B 1 119 ? -1.857 -10.125 -20.391 1 91.5 119 ALA B CA 1
ATOM 2392 C C . ALA B 1 119 ? -0.877 -11.289 -20.531 1 91.5 119 ALA B C 1
ATOM 2394 O O . ALA B 1 119 ? -1.141 -12.234 -21.281 1 91.5 119 ALA B O 1
ATOM 2395 N N . THR B 1 120 ? 0.273 -11.242 -19.875 1 95.25 120 THR B N 1
ATOM 2396 C CA . THR B 1 120 ? 1.281 -12.297 -19.922 1 95.25 120 THR B CA 1
ATOM 2397 C C . THR B 1 120 ? 0.724 -13.602 -19.359 1 95.25 120 THR B C 1
ATOM 2399 O O . THR B 1 120 ? 0.915 -14.664 -19.953 1 95.25 120 THR B O 1
ATOM 2402 N N . ARG B 1 121 ? 0.05 -13.5 -18.234 1 95.81 121 ARG B N 1
ATOM 2403 C CA . ARG B 1 121 ? -0.584 -14.672 -17.625 1 95.81 121 ARG B CA 1
ATOM 2404 C C . ARG B 1 121 ? -1.574 -15.312 -18.594 1 95.81 121 ARG B C 1
ATOM 2406 O O . ARG B 1 121 ? -1.57 -16.531 -18.766 1 95.81 121 ARG B O 1
ATOM 2413 N N . ALA B 1 122 ? -2.428 -14.469 -19.203 1 93.38 122 ALA B N 1
ATOM 2414 C CA . ALA B 1 122 ? -3.461 -14.969 -20.109 1 93.38 122 ALA B CA 1
ATOM 2415 C C . ALA B 1 122 ? -2.844 -15.641 -21.328 1 93.38 122 ALA B C 1
ATOM 2417 O O . ALA B 1 122 ? -3.283 -16.719 -21.734 1 93.38 122 ALA B O 1
ATOM 2418 N N . LEU B 1 123 ? -1.875 -15.016 -21.891 1 94.31 123 LEU B N 1
ATOM 2419 C CA . LEU B 1 123 ? -1.197 -15.57 -23.062 1 94.31 123 LEU B CA 1
ATOM 2420 C C . LEU B 1 123 ? -0.496 -16.875 -22.703 1 94.31 123 LEU B C 1
ATOM 2422 O O . LEU B 1 123 ? -0.52 -17.828 -23.5 1 94.31 123 LEU B O 1
ATOM 2426 N N . TRP B 1 124 ? 0.103 -16.906 -21.562 1 96.44 124 TRP B N 1
ATOM 2427 C CA . TRP B 1 124 ? 0.735 -18.141 -21.109 1 96.44 124 TRP B CA 1
ATOM 2428 C C . TRP B 1 124 ? -0.288 -19.266 -20.984 1 96.44 124 TRP B C 1
ATOM 2430 O O . TRP B 1 124 ? -0.069 -20.359 -21.484 1 96.44 124 TRP B O 1
ATOM 2440 N N . ALA B 1 125 ? -1.414 -18.984 -20.391 1 95.69 125 ALA B N 1
ATOM 2441 C CA . ALA B 1 125 ? -2.402 -20.016 -20.047 1 95.69 125 ALA B CA 1
ATOM 2442 C C . ALA B 1 125 ? -3.178 -20.453 -21.281 1 95.69 125 ALA B C 1
ATOM 2444 O O . ALA B 1 125 ? -3.428 -21.641 -21.469 1 95.69 125 ALA B O 1
ATOM 2445 N N . THR B 1 126 ? -3.537 -19.469 -22.172 1 93.06 126 THR B N 1
ATOM 2446 C CA . THR B 1 126 ? -4.551 -19.797 -23.172 1 93.06 126 THR B CA 1
ATOM 2447 C C . THR B 1 126 ? -4.004 -19.625 -24.594 1 93.06 126 THR B C 1
ATOM 2449 O O . THR B 1 126 ? -4.582 -20.125 -25.547 1 93.06 126 THR B O 1
ATOM 2452 N N . GLY B 1 127 ? -2.936 -18.828 -24.734 1 90.5 127 GLY B N 1
ATOM 2453 C CA . GLY B 1 127 ? -2.41 -18.516 -26.047 1 90.5 127 GLY B CA 1
ATOM 2454 C C . GLY B 1 127 ? -3.066 -17.297 -26.672 1 90.5 127 GLY B C 1
ATOM 2455 O O . GLY B 1 127 ? -2.699 -16.875 -27.766 1 90.5 127 GLY B O 1
ATOM 2456 N N . SER B 1 128 ? -4.035 -16.75 -26.047 1 82.38 128 SER B N 1
ATOM 2457 C CA . SER B 1 128 ? -4.715 -15.562 -26.562 1 82.38 128 SER B CA 1
ATOM 2458 C C . SER B 1 128 ? -4.836 -14.492 -25.484 1 82.38 128 SER B C 1
ATOM 2460 O O . SER B 1 128 ? -5.047 -14.805 -24.312 1 82.38 128 SER B O 1
ATOM 2462 N N . GLY B 1 129 ? -4.438 -13.359 -25.859 1 64.81 129 GLY B N 1
ATOM 2463 C CA . GLY B 1 129 ? -4.535 -12.242 -24.922 1 64.81 129 GLY B CA 1
ATOM 2464 C C . GLY B 1 129 ? -5.941 -11.688 -24.812 1 64.81 129 GLY B C 1
ATOM 2465 O O . GLY B 1 129 ? -6.203 -10.828 -23.969 1 64.81 129 GLY B O 1
ATOM 2466 N N . SER B 1 130 ? -6.918 -12.109 -25.797 1 58.88 130 SER B N 1
ATOM 2467 C CA . SER B 1 130 ? -8.234 -11.484 -25.875 1 58.88 130 SER B CA 1
ATOM 2468 C C . SER B 1 130 ? -9.281 -12.312 -25.125 1 58.88 130 SER B C 1
ATOM 2470 O O . SER B 1 130 ? -9.031 -13.469 -24.781 1 58.88 130 SER B O 1
ATOM 2472 N N . SER B 1 131 ? -10.445 -11.688 -24.672 1 53.19 131 SER B N 1
ATOM 2473 C CA . SER B 1 131 ? -11.625 -12.164 -23.953 1 53.19 131 SER B CA 1
ATOM 2474 C C . SER B 1 131 ? -12.242 -13.367 -24.656 1 53.19 131 SER B C 1
ATOM 2476 O O . SER B 1 131 ? -13.078 -14.062 -24.078 1 53.19 131 SER B O 1
ATOM 2478 N N . SER B 1 132 ? -12.227 -13.375 -25.984 1 50.38 132 SER B N 1
ATOM 2479 C CA . SER B 1 132 ? -12.953 -14.461 -26.656 1 50.38 132 SER B CA 1
ATOM 2480 C C . SER B 1 132 ? -12.43 -15.82 -26.203 1 50.38 132 SER B C 1
ATOM 2482 O O . SER B 1 132 ? -12.922 -16.859 -26.672 1 50.38 132 SER B O 1
ATOM 2484 N N . LYS B 1 133 ? -11.578 -15.82 -25.438 1 56.31 133 LYS B N 1
ATOM 2485 C CA . LYS B 1 133 ? -10.586 -16.859 -25.141 1 56.31 133 LYS B CA 1
ATOM 2486 C C . LYS B 1 133 ? -11.18 -17.953 -24.266 1 56.31 133 LYS B C 1
ATOM 2488 O O . LYS B 1 133 ? -12.109 -17.703 -23.5 1 56.31 133 LYS B O 1
ATOM 2493 N N . SER B 1 134 ? -10.93 -19.078 -24.672 1 65.88 134 SER B N 1
ATOM 2494 C CA . SER B 1 134 ? -11.172 -20.203 -23.781 1 65.88 134 SER B CA 1
ATOM 2495 C C . SER B 1 134 ? -10.812 -19.859 -22.344 1 65.88 134 SER B C 1
ATOM 2497 O O . SER B 1 134 ? -9.773 -19.25 -22.094 1 65.88 134 SER B O 1
ATOM 2499 N N . PRO B 1 135 ? -11.742 -20.219 -21.469 1 82 135 PRO B N 1
ATOM 2500 C CA . PRO B 1 135 ? -11.508 -19.844 -20.062 1 82 135 PRO B CA 1
ATOM 2501 C C . PRO B 1 135 ? -10.242 -20.484 -19.5 1 82 135 PRO B C 1
ATOM 2503 O O . PRO B 1 135 ? -9.898 -21.609 -19.844 1 82 135 PRO B O 1
ATOM 2506 N N . ILE B 1 136 ? -9.406 -19.75 -18.938 1 91.69 136 ILE B N 1
ATOM 2507 C CA . ILE B 1 136 ? -8.227 -20.219 -18.219 1 91.69 136 ILE B CA 1
ATOM 2508 C C . ILE B 1 136 ? -8.531 -21.531 -17.5 1 91.69 136 ILE B C 1
ATOM 2510 O O . ILE B 1 136 ? -7.684 -22.422 -17.438 1 91.69 136 ILE B O 1
ATOM 2514 N N . ALA B 1 137 ? -9.742 -21.703 -17.109 1 93.5 137 ALA B N 1
ATOM 2515 C CA . ALA B 1 137 ? -10.172 -22.875 -16.359 1 93.5 137 ALA B CA 1
ATOM 2516 C C . ALA B 1 137 ? -9.992 -24.141 -17.203 1 93.5 137 ALA B C 1
ATOM 2518 O O . ALA B 1 137 ? -9.57 -25.188 -16.688 1 93.5 137 ALA B O 1
ATOM 2519 N N . VAL B 1 138 ? -10.266 -24.062 -18.406 1 93.06 138 VAL B N 1
ATOM 2520 C CA . VAL B 1 138 ? -10.188 -25.219 -19.297 1 93.06 138 VAL B CA 1
ATOM 2521 C C . VAL B 1 138 ? -8.734 -25.656 -19.453 1 93.06 138 VAL B C 1
ATOM 2523 O O . VAL B 1 138 ? -8.422 -26.844 -19.328 1 93.06 138 VAL B O 1
ATOM 2526 N N . HIS B 1 139 ? -7.895 -24.75 -19.656 1 93.19 139 HIS B N 1
ATOM 2527 C CA . HIS B 1 139 ? -6.48 -25.047 -19.859 1 93.19 139 HIS B CA 1
ATOM 2528 C C . HIS B 1 139 ? -5.812 -25.516 -18.578 1 93.19 139 HIS B C 1
ATOM 2530 O O . HIS B 1 139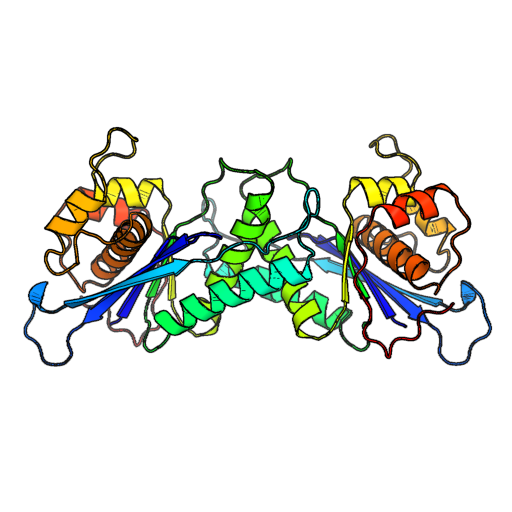 ? -5.047 -26.484 -18.594 1 93.19 139 HIS B O 1
ATOM 2536 N N . MET B 1 140 ? -6.148 -24.906 -17.531 1 95.19 140 MET B N 1
ATOM 2537 C CA . MET B 1 140 ? -5.543 -25.266 -16.25 1 95.19 140 MET B CA 1
ATOM 2538 C C . MET B 1 140 ? -6.047 -26.625 -15.766 1 95.19 140 MET B C 1
ATOM 2540 O O . MET B 1 140 ? -5.293 -27.391 -15.172 1 95.19 140 MET B O 1
ATOM 2544 N N . SER B 1 141 ? -7.316 -26.906 -16.031 1 94.56 141 SER B N 1
ATOM 2545 C CA . SER B 1 141 ? -7.875 -28.188 -15.648 1 94.56 141 SER B CA 1
ATOM 2546 C C . SER B 1 141 ? -7.191 -29.344 -16.391 1 94.56 141 SER B C 1
ATOM 2548 O O . SER B 1 141 ? -7.039 -30.438 -15.844 1 94.56 141 SER B O 1
ATOM 2550 N N . ARG B 1 142 ? -6.832 -29.094 -17.594 1 93.19 142 ARG B N 1
ATOM 2551 C CA . ARG B 1 142 ? -6.105 -30.109 -18.359 1 93.19 142 ARG B CA 1
ATOM 2552 C C . ARG B 1 142 ? -4.703 -30.312 -17.797 1 93.19 142 ARG B C 1
ATOM 2554 O O . ARG B 1 142 ? -4.227 -31.453 -17.719 1 93.19 142 ARG B O 1
ATOM 2561 N N . MET B 1 143 ? -4.109 -29.234 -17.422 1 93.94 143 MET B N 1
ATOM 2562 C CA . MET B 1 143 ? -2.742 -29.297 -16.906 1 93.94 143 MET B CA 1
ATOM 2563 C C . MET B 1 143 ? -2.709 -29.922 -15.516 1 93.94 143 MET B C 1
ATOM 2565 O O . MET B 1 143 ? -1.749 -30.594 -15.156 1 93.94 143 MET B O 1
ATOM 2569 N N . TRP B 1 144 ? -3.754 -29.609 -14.75 1 95.62 144 TRP B N 1
ATOM 2570 C CA . TRP B 1 144 ? -3.846 -30.078 -13.375 1 95.62 144 TRP B CA 1
ATOM 2571 C C . TRP B 1 144 ? -5.16 -30.812 -13.133 1 95.62 144 TRP B C 1
ATOM 2573 O O . TRP B 1 144 ? -6.047 -30.297 -12.438 1 95.62 144 TRP B O 1
ATOM 2583 N N . PRO B 1 145 ? -5.207 -32.031 -13.602 1 94.31 145 PRO B N 1
ATOM 2584 C CA . PRO B 1 145 ? -6.473 -32.75 -13.523 1 94.31 145 PRO B CA 1
ATOM 2585 C C . PRO B 1 145 ? -6.895 -33.062 -12.094 1 94.31 145 PRO B C 1
ATOM 2587 O O . PRO B 1 145 ? -8.062 -33.375 -11.836 1 94.31 145 PRO B O 1
ATOM 2590 N N . GLN B 1 146 ? -5.965 -32.969 -11.117 1 93.06 146 GLN B N 1
ATOM 2591 C CA . GLN B 1 146 ? -6.277 -33.281 -9.727 1 93.06 146 GLN B CA 1
ATOM 2592 C C . GLN B 1 146 ? -6.996 -32.125 -9.047 1 93.06 146 GLN B C 1
ATOM 2594 O O . GLN B 1 146 ? -7.508 -32.25 -7.938 1 93.06 146 GLN B O 1
ATOM 2599 N N . VAL B 1 147 ? -7.004 -30.969 -9.688 1 95.5 147 VAL B N 1
ATOM 2600 C CA . VAL B 1 147 ? -7.676 -29.812 -9.102 1 95.5 147 VAL B CA 1
ATOM 2601 C C . VAL B 1 147 ? -9.172 -29.875 -9.391 1 95.5 147 VAL B C 1
ATOM 2603 O O . VAL B 1 147 ? -9.578 -30.203 -10.508 1 95.5 147 VAL B O 1
ATOM 2606 N N . ASP B 1 148 ? -9.992 -29.578 -8.352 1 95.5 148 ASP B N 1
ATOM 2607 C CA . ASP B 1 148 ? -11.438 -29.547 -8.5 1 95.5 148 ASP B CA 1
ATOM 2608 C C . ASP B 1 148 ? -11.859 -28.547 -9.578 1 95.5 148 ASP B C 1
ATOM 2610 O O . ASP B 1 148 ? -11.547 -27.359 -9.484 1 95.5 148 ASP B O 1
ATOM 2614 N N . PRO B 1 149 ? -12.586 -29.016 -10.555 1 93.06 149 PRO B N 1
ATOM 2615 C CA . PRO B 1 149 ? -12.992 -28.109 -11.625 1 93.06 149 PRO B CA 1
ATOM 2616 C C . PRO B 1 149 ? -13.93 -27 -11.148 1 93.06 149 PRO B C 1
ATOM 2618 O O . PRO B 1 149 ? -14.141 -26.016 -11.852 1 93.06 149 PRO B O 1
ATOM 2621 N N . GLY B 1 150 ? -14.492 -27.156 -9.969 1 94.25 150 GLY B N 1
ATOM 2622 C CA . GLY B 1 150 ? -15.477 -26.203 -9.453 1 94.25 150 GLY B CA 1
ATOM 2623 C C . GLY B 1 150 ? -14.852 -25.031 -8.734 1 94.25 150 GLY B C 1
ATOM 2624 O O . GLY B 1 150 ? -15.562 -24.172 -8.195 1 94.25 150 GLY B O 1
ATOM 2625 N N . VAL B 1 151 ? -13.539 -24.969 -8.766 1 95.19 151 VAL B N 1
ATOM 2626 C CA . VAL B 1 151 ? -12.906 -23.828 -8.102 1 95.19 151 VAL B CA 1
ATOM 2627 C C . VAL B 1 151 ? -13.188 -22.547 -8.875 1 95.19 151 VAL B C 1
ATOM 2629 O O . VAL B 1 151 ? -13.602 -22.594 -10.039 1 95.19 151 VAL B O 1
ATOM 2632 N N . SER B 1 152 ? -13.055 -21.359 -8.258 1 95.44 152 SER B N 1
ATOM 2633 C CA . SER B 1 152 ? -13.422 -20.062 -8.836 1 95.44 152 SER B CA 1
ATOM 2634 C C . SER B 1 152 ? -12.43 -19.656 -9.922 1 95.44 152 SER B C 1
ATOM 2636 O O . SER B 1 152 ? -11.312 -20.156 -9.977 1 95.44 152 SER B O 1
ATOM 2638 N N . ASP B 1 153 ? -12.852 -18.672 -10.742 1 94.31 153 ASP B N 1
ATOM 2639 C CA . ASP B 1 153 ? -11.969 -18.094 -11.758 1 94.31 153 ASP B CA 1
ATOM 2640 C C . ASP B 1 153 ? -10.727 -17.484 -11.133 1 94.31 153 ASP B C 1
ATOM 2642 O O . ASP B 1 153 ? -9.625 -17.594 -11.68 1 94.31 153 ASP B O 1
ATOM 2646 N N . ASP B 1 154 ? -10.852 -16.875 -9.992 1 96.25 154 ASP B N 1
ATOM 2647 C CA . ASP B 1 154 ? -9.719 -16.297 -9.273 1 96.25 154 ASP B CA 1
ATOM 2648 C C . ASP B 1 154 ? -8.695 -17.375 -8.891 1 96.25 154 ASP B C 1
ATOM 2650 O O . ASP B 1 154 ? -7.488 -17.156 -9.016 1 96.25 154 ASP B O 1
ATOM 2654 N N . GLU B 1 155 ? -9.203 -18.469 -8.477 1 97.44 155 GLU B N 1
ATOM 2655 C CA . GLU B 1 155 ? -8.32 -19.562 -8.109 1 97.44 155 GLU B CA 1
ATOM 2656 C C . GLU B 1 155 ? -7.594 -20.125 -9.336 1 97.44 155 GLU B C 1
ATOM 2658 O O . GLU B 1 155 ? -6.406 -20.438 -9.266 1 97.44 155 GLU B O 1
ATOM 2663 N N . TRP B 1 156 ? -8.32 -20.203 -10.438 1 97.06 156 TRP B N 1
ATOM 2664 C CA . TRP B 1 156 ? -7.684 -20.641 -11.672 1 97.06 156 TRP B CA 1
ATOM 2665 C C . TRP B 1 156 ? -6.582 -19.672 -12.086 1 97.06 156 TRP B C 1
ATOM 2667 O O . TRP B 1 156 ? -5.504 -20.094 -12.508 1 97.06 156 TRP B O 1
ATOM 2677 N N . ASP B 1 157 ? -6.883 -18.406 -11.977 1 96.94 157 ASP B N 1
ATOM 2678 C CA . ASP B 1 157 ? -5.871 -17.406 -12.289 1 96.94 157 ASP B CA 1
ATOM 2679 C C . ASP B 1 157 ? -4.652 -17.547 -11.383 1 96.94 157 ASP B C 1
ATOM 2681 O O . ASP B 1 157 ? -3.512 -17.469 -11.844 1 96.94 157 ASP B O 1
ATOM 2685 N N . GLY B 1 158 ? -4.891 -17.766 -10.086 1 98.19 158 GLY B N 1
ATOM 2686 C CA . GLY B 1 158 ? -3.799 -18.062 -9.172 1 98.19 158 GLY B CA 1
ATOM 2687 C C . GLY B 1 158 ? -2.982 -19.266 -9.57 1 98.19 158 GLY B C 1
ATOM 2688 O O . GLY B 1 158 ? -1.755 -19.266 -9.469 1 98.19 158 GLY B O 1
ATOM 2689 N N . LEU B 1 159 ? -3.689 -20.25 -10.039 1 98.38 159 LEU B N 1
ATOM 2690 C CA . LEU B 1 159 ? -3.008 -21.484 -10.43 1 98.38 159 LEU B CA 1
ATOM 2691 C C . LEU B 1 159 ? -2.141 -21.25 -11.664 1 98.38 159 LEU B C 1
ATOM 2693 O O . LEU B 1 159 ? -1.045 -21.812 -11.766 1 98.38 159 LEU B O 1
ATOM 2697 N N . ALA B 1 160 ? -2.637 -20.469 -12.555 1 97.94 160 ALA B N 1
ATOM 2698 C CA . ALA B 1 160 ? -1.81 -20.125 -13.711 1 97.94 160 ALA B CA 1
ATOM 2699 C C . ALA B 1 160 ? -0.521 -19.438 -13.266 1 97.94 160 ALA B C 1
ATOM 2701 O O . ALA B 1 160 ? 0.568 -19.781 -13.727 1 97.94 160 ALA B O 1
ATOM 2702 N N . LEU B 1 161 ? -0.627 -18.547 -12.398 1 98.69 161 LEU B N 1
ATOM 2703 C CA . LEU B 1 161 ? 0.53 -17.812 -11.883 1 98.69 161 LEU B CA 1
ATOM 2704 C C . LEU B 1 161 ? 1.498 -18.766 -11.188 1 98.69 161 LEU B C 1
ATOM 2706 O O . LEU B 1 161 ? 2.703 -18.734 -11.445 1 98.69 161 LEU B O 1
ATOM 2710 N N . ALA B 1 162 ? 0.969 -19.594 -10.312 1 98.75 162 ALA B N 1
ATOM 2711 C CA . ALA B 1 162 ? 1.804 -20.578 -9.617 1 98.75 162 ALA B CA 1
ATOM 2712 C C . ALA B 1 162 ? 2.504 -21.5 -10.609 1 98.75 162 ALA B C 1
ATOM 2714 O O . ALA B 1 162 ? 3.67 -21.844 -10.422 1 98.75 162 ALA B O 1
ATOM 2715 N N . SER B 1 163 ? 1.813 -21.859 -11.617 1 98.12 163 SER B N 1
ATOM 2716 C CA . SER B 1 163 ? 2.363 -22.75 -12.633 1 98.12 163 SER B CA 1
ATOM 2717 C C . SER B 1 163 ? 3.514 -22.094 -13.383 1 98.12 163 SER B C 1
ATOM 2719 O O . SER B 1 163 ? 4.516 -22.75 -13.688 1 98.12 163 SER B O 1
ATOM 2721 N N . MET B 1 164 ? 3.314 -20.859 -13.695 1 98.44 164 MET B N 1
ATOM 2722 C CA . MET B 1 164 ? 4.402 -20.125 -14.336 1 98.44 164 MET B CA 1
ATOM 2723 C C . MET B 1 164 ? 5.652 -20.141 -13.461 1 98.44 164 MET B C 1
ATOM 2725 O O . MET B 1 164 ? 6.758 -20.391 -13.945 1 98.44 164 MET B O 1
ATOM 2729 N N . GLY B 1 165 ? 5.473 -19.891 -12.203 1 98.12 165 GLY B N 1
ATOM 2730 C CA . GLY B 1 165 ? 6.59 -19.969 -11.273 1 98.12 165 GLY B CA 1
ATOM 2731 C C . GLY B 1 165 ? 7.211 -21.344 -11.188 1 98.12 165 GLY B C 1
ATOM 2732 O O . GLY B 1 165 ? 8.438 -21.484 -11.164 1 98.12 165 GLY 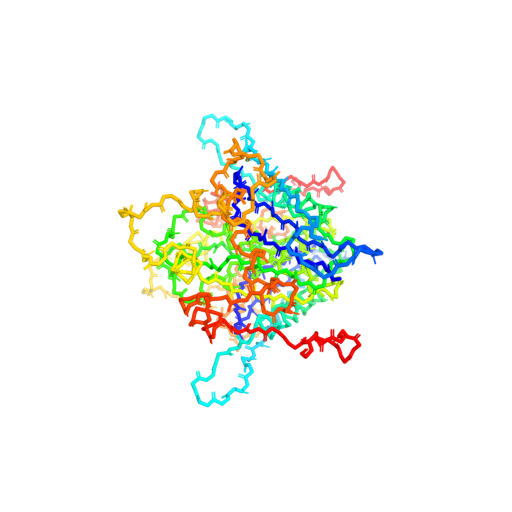B O 1
ATOM 2733 N N . ALA B 1 166 ? 6.398 -22.344 -11.141 1 96.88 166 ALA B N 1
ATOM 2734 C CA . ALA B 1 166 ? 6.883 -23.734 -11.062 1 96.88 166 ALA B CA 1
ATOM 2735 C C . ALA B 1 166 ? 7.707 -24.094 -12.297 1 96.88 166 ALA B C 1
ATOM 2737 O O . ALA B 1 166 ? 8.727 -24.766 -12.188 1 96.88 166 ALA B O 1
ATOM 2738 N N . GLN B 1 167 ? 7.246 -23.625 -13.445 1 96.69 167 GLN B N 1
ATOM 2739 C CA . GLN B 1 167 ? 8.008 -23.875 -14.664 1 96.69 167 GLN B CA 1
ATOM 2740 C C . GLN B 1 167 ? 9.344 -23.141 -14.641 1 96.69 167 GLN B C 1
ATOM 2742 O O . GLN B 1 167 ? 10.367 -23.703 -15.031 1 96.69 167 GLN B O 1
ATOM 2747 N N . HIS B 1 168 ? 9.289 -21.953 -14.195 1 96.5 168 HIS B N 1
ATOM 2748 C CA . HIS B 1 168 ? 10.516 -21.172 -14.109 1 96.5 168 HIS B CA 1
ATOM 2749 C C . HIS B 1 168 ? 11.547 -21.859 -13.219 1 96.5 168 HIS B C 1
ATOM 2751 O O . HIS B 1 168 ? 12.734 -21.875 -13.531 1 96.5 168 HIS B O 1
ATOM 2757 N N . LEU B 1 169 ? 11.062 -22.469 -12.148 1 94 169 LEU B N 1
ATOM 2758 C CA . LEU B 1 169 ? 11.953 -23.094 -11.172 1 94 169 LEU B CA 1
ATOM 2759 C C . LEU B 1 169 ? 12.32 -24.516 -11.586 1 94 169 LEU B C 1
ATOM 2761 O O . LEU B 1 169 ? 13.055 -25.203 -10.875 1 94 169 LEU B O 1
ATOM 2765 N N . GLY B 1 170 ? 11.734 -24.953 -12.656 1 92.12 170 GLY B N 1
ATOM 2766 C CA . GLY B 1 170 ? 12.039 -26.281 -13.141 1 92.12 170 GLY B CA 1
ATOM 2767 C C . GLY B 1 170 ? 11.32 -27.375 -12.375 1 92.12 170 GLY B C 1
ATOM 2768 O O . GLY B 1 170 ? 11.711 -28.547 -12.422 1 92.12 170 GLY B O 1
ATOM 2769 N N . MET B 1 171 ? 10.305 -27 -11.594 1 91.94 171 MET B N 1
ATOM 2770 C CA . MET B 1 171 ? 9.523 -27.984 -10.836 1 91.94 171 MET B CA 1
ATOM 2771 C C . MET B 1 171 ? 8.672 -28.844 -11.766 1 91.94 171 MET B C 1
ATOM 2773 O O . MET B 1 171 ? 8.391 -30 -11.453 1 91.94 171 MET B O 1
ATOM 2777 N N . ILE B 1 172 ? 8.227 -28.234 -12.844 1 92.81 172 ILE B N 1
ATOM 2778 C CA . ILE B 1 172 ? 7.422 -28.922 -13.852 1 92.81 172 ILE B CA 1
ATOM 2779 C C . ILE B 1 172 ? 7.961 -28.609 -15.242 1 92.81 172 ILE B C 1
ATOM 2781 O O . ILE B 1 172 ? 8.625 -27.594 -15.438 1 92.81 172 ILE B O 1
ATOM 2785 N N . PRO B 1 173 ? 7.688 -29.438 -16.156 1 92.12 173 PRO B N 1
ATOM 2786 C CA . PRO B 1 173 ? 8.25 -29.203 -17.484 1 92.12 173 PRO B CA 1
ATOM 2787 C C . PRO B 1 173 ? 7.582 -28.047 -18.219 1 92.12 173 PRO B C 1
ATOM 2789 O O . PRO B 1 173 ? 6.418 -27.734 -17.953 1 92.12 173 PRO B O 1
ATOM 2792 N N . CYS B 1 174 ? 8.281 -27.375 -19.047 1 92 174 CYS B N 1
ATOM 2793 C CA . CYS B 1 174 ? 7.809 -26.328 -19.938 1 92 174 CYS B CA 1
ATOM 2794 C C . CYS B 1 174 ? 7.824 -26.812 -21.391 1 92 174 CYS B C 1
ATOM 2796 O O . CYS B 1 174 ? 8.766 -26.516 -22.141 1 92 174 CYS B O 1
ATOM 2798 N N . GLU B 1 175 ? 6.734 -27.406 -21.828 1 89.62 175 GLU B N 1
ATOM 2799 C CA . GLU B 1 175 ? 6.719 -28.094 -23.109 1 89.62 175 GLU B CA 1
ATOM 2800 C C . GLU B 1 175 ? 6.203 -27.203 -24.219 1 89.62 175 GLU B C 1
ATOM 2802 O O . GLU B 1 175 ? 6.613 -27.328 -25.375 1 89.62 175 GLU B O 1
ATOM 2807 N N . LEU B 1 176 ? 5.336 -26.297 -23.891 1 93.5 176 LEU B N 1
ATOM 2808 C CA . LEU B 1 176 ? 4.715 -25.438 -24.906 1 93.5 176 LEU B CA 1
ATOM 2809 C C . LEU B 1 176 ? 5.574 -24.219 -25.188 1 93.5 176 LEU B C 1
ATOM 2811 O O . LEU B 1 176 ? 6.082 -23.578 -24.266 1 93.5 176 LEU B O 1
ATOM 2815 N N . ALA B 1 177 ? 5.641 -23.875 -26.438 1 94.88 177 ALA B N 1
ATOM 2816 C CA . ALA B 1 177 ? 6.43 -22.719 -26.859 1 94.88 177 ALA B CA 1
ATOM 2817 C C . ALA B 1 177 ? 5.867 -21.422 -26.25 1 94.88 177 ALA B C 1
ATOM 2819 O O . ALA B 1 177 ? 6.625 -20.547 -25.844 1 94.88 177 ALA B O 1
ATOM 2820 N N . ARG B 1 178 ? 4.605 -21.328 -26.219 1 94.12 178 ARG B N 1
ATOM 2821 C CA . ARG B 1 178 ? 3.998 -20.109 -25.688 1 94.12 178 ARG B CA 1
ATOM 2822 C C . ARG B 1 178 ? 4.344 -19.922 -24.219 1 94.12 178 ARG B C 1
ATOM 2824 O O . ARG B 1 178 ? 4.469 -18.797 -23.734 1 94.12 178 ARG B O 1
ATOM 2831 N N . HIS B 1 179 ? 4.453 -21.047 -23.469 1 97.12 179 HIS B N 1
ATOM 2832 C CA . HIS B 1 179 ? 4.859 -20.953 -22.062 1 97.12 179 HIS B CA 1
ATOM 2833 C C . HIS B 1 179 ? 6.25 -20.344 -21.938 1 97.12 179 HIS B C 1
ATOM 2835 O O . HIS B 1 179 ? 6.441 -19.375 -21.203 1 97.12 179 HIS B O 1
ATOM 2841 N N . ARG B 1 180 ? 7.137 -20.859 -22.734 1 96.75 180 ARG B N 1
ATOM 2842 C CA . ARG B 1 180 ? 8.516 -20.375 -22.703 1 96.75 180 ARG B CA 1
ATOM 2843 C C . ARG B 1 180 ? 8.586 -18.906 -23.062 1 96.75 180 ARG B C 1
ATOM 2845 O O . ARG B 1 180 ? 9.273 -18.125 -22.391 1 96.75 180 ARG B O 1
ATOM 2852 N N . GLN B 1 181 ? 7.879 -18.531 -24.078 1 96.88 181 GLN B N 1
ATOM 2853 C CA . GLN B 1 181 ? 7.879 -17.156 -24.547 1 96.88 181 GLN B CA 1
ATOM 2854 C C . GLN B 1 181 ? 7.395 -16.203 -23.469 1 96.88 181 GLN B C 1
ATOM 2856 O O . GLN B 1 181 ? 7.988 -15.141 -23.266 1 96.88 181 GLN B O 1
ATOM 2861 N N . GLN B 1 182 ? 6.363 -16.547 -22.797 1 97 182 GLN B N 1
ATOM 2862 C CA . GLN B 1 182 ? 5.797 -15.664 -21.797 1 97 182 GLN B CA 1
ATOM 2863 C C . GLN B 1 182 ? 6.656 -15.641 -20.531 1 97 182 GLN B C 1
ATOM 2865 O O . GLN B 1 182 ? 6.762 -14.609 -19.875 1 97 182 GLN B O 1
ATOM 2870 N N . LEU B 1 183 ? 7.27 -16.797 -20.172 1 97.94 183 LEU B N 1
ATOM 2871 C CA . LEU B 1 18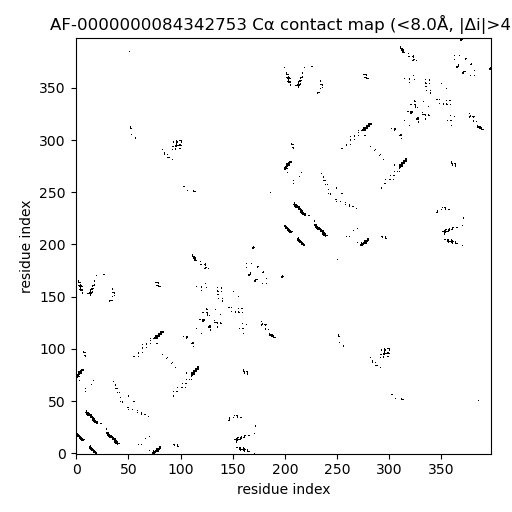3 ? 8.172 -16.812 -19.031 1 97.94 183 LEU B CA 1
ATOM 2872 C C . LEU B 1 183 ? 9.352 -15.867 -19.25 1 97.94 183 LEU B C 1
ATOM 2874 O O . LEU B 1 183 ? 9.812 -15.219 -18.297 1 97.94 183 LEU B O 1
ATOM 2878 N N . ASP B 1 184 ? 9.75 -15.695 -20.469 1 96.56 184 ASP B N 1
ATOM 2879 C CA . ASP B 1 184 ? 10.898 -14.852 -20.812 1 96.56 184 ASP B CA 1
ATOM 2880 C C . ASP B 1 184 ? 10.57 -13.375 -20.609 1 96.56 184 ASP B C 1
ATOM 2882 O O . ASP B 1 184 ? 11.477 -12.547 -20.516 1 96.56 184 ASP B O 1
ATOM 2886 N N . LYS B 1 185 ? 9.32 -13.047 -20.547 1 95.25 185 LYS B N 1
ATOM 2887 C CA . LYS B 1 185 ? 8.898 -11.656 -20.422 1 95.25 185 LYS B CA 1
ATOM 2888 C C . LYS B 1 185 ? 8.828 -11.234 -18.953 1 95.25 185 LYS B C 1
ATOM 2890 O O . LYS B 1 185 ? 8.648 -10.055 -18.656 1 95.25 185 LYS B O 1
ATOM 2895 N N . VAL B 1 186 ? 8.93 -12.18 -18.094 1 96.5 186 VAL B N 1
ATOM 2896 C CA . VAL B 1 186 ? 8.797 -11.898 -16.672 1 96.5 186 VAL B CA 1
ATOM 2897 C C . VAL B 1 186 ? 10.172 -11.602 -16.078 1 96.5 186 VAL B C 1
ATOM 2899 O O . VAL B 1 186 ? 11.148 -12.289 -16.391 1 96.5 186 VAL B O 1
ATOM 2902 N N . SER B 1 187 ? 10.281 -10.531 -15.281 1 94.12 187 SER B N 1
ATOM 2903 C CA . SER B 1 187 ? 11.492 -10.281 -14.5 1 94.12 187 SER B CA 1
ATOM 2904 C C . SER B 1 187 ? 11.516 -11.133 -13.234 1 94.12 187 SER B C 1
ATOM 2906 O O . SER B 1 187 ? 10.898 -10.781 -12.227 1 94.12 187 SER B O 1
ATOM 2908 N N . TRP B 1 188 ? 12.242 -12.234 -13.328 1 96.12 188 TRP B N 1
ATOM 2909 C CA . TRP B 1 188 ? 12.297 -13.164 -12.203 1 96.12 188 TRP B CA 1
ATOM 2910 C C . TRP B 1 188 ? 13.359 -12.742 -11.203 1 96.12 188 TRP B C 1
ATOM 2912 O O . TRP B 1 188 ? 14.422 -12.242 -11.586 1 96.12 188 TRP B O 1
ATOM 2922 N N . PRO B 1 189 ? 13.039 -12.961 -9.898 1 93.25 189 PRO B N 1
ATOM 2923 C CA . PRO B 1 189 ? 14.039 -12.617 -8.891 1 93.25 189 PRO B CA 1
ATOM 2924 C C . PRO B 1 189 ? 15.203 -13.609 -8.859 1 93.25 189 PRO B C 1
ATOM 2926 O O . PRO B 1 189 ? 15.062 -14.75 -9.305 1 93.25 189 PRO B O 1
ATOM 2929 N N . ASP B 1 190 ? 16.266 -13.023 -8.281 1 80.44 190 ASP B N 1
ATOM 2930 C CA . ASP B 1 190 ? 17.375 -13.922 -7.988 1 80.44 190 ASP B CA 1
ATOM 2931 C C . ASP B 1 190 ? 17.094 -14.758 -6.738 1 80.44 190 ASP B C 1
ATOM 2933 O O . ASP B 1 190 ? 16.469 -14.266 -5.789 1 80.44 190 ASP B O 1
ATOM 2937 N N . PHE B 1 191 ? 17.297 -16.016 -6.777 1 73.81 191 PHE B N 1
ATOM 2938 C CA . PHE B 1 191 ? 17.141 -16.859 -5.594 1 73.81 191 PHE B CA 1
ATOM 2939 C C . PHE B 1 191 ? 18.438 -16.891 -4.797 1 73.81 191 PHE B C 1
ATOM 2941 O O . PHE B 1 191 ? 19.531 -16.828 -5.367 1 73.81 191 PHE B O 1
ATOM 2948 N N . PRO B 1 192 ? 18.188 -16.688 -3.48 1 58.75 192 PRO B N 1
ATOM 2949 C CA . PRO B 1 192 ? 19.406 -16.781 -2.668 1 58.75 192 PRO B CA 1
ATOM 2950 C C . PRO B 1 192 ? 20.203 -18.047 -2.967 1 58.75 192 PRO B C 1
ATOM 2952 O O . PRO B 1 192 ? 19.641 -19.062 -3.377 1 58.75 192 PRO B O 1
ATOM 2955 N N . ALA B 1 193 ? 21.5 -18.031 -3.115 1 53.84 193 ALA B N 1
ATOM 2956 C CA . ALA B 1 193 ? 22.5 -19.031 -3.465 1 53.84 193 ALA B CA 1
ATOM 2957 C C . ALA B 1 193 ? 22.094 -20.422 -2.971 1 53.84 193 ALA B C 1
ATOM 2959 O O . ALA B 1 193 ? 22.438 -21.422 -3.586 1 53.84 193 ALA B O 1
ATOM 2960 N N . GLY B 1 194 ? 21.344 -20.531 -1.918 1 46 194 GLY B N 1
ATOM 2961 C CA . GLY B 1 194 ? 21.078 -21.859 -1.396 1 46 194 GLY B CA 1
ATOM 2962 C C . GLY B 1 194 ? 19.891 -22.547 -2.062 1 46 194 GLY B C 1
ATOM 2963 O O . GLY B 1 194 ? 19.578 -23.688 -1.758 1 46 194 GLY B O 1
ATOM 2964 N N . VAL B 1 195 ? 19.141 -21.828 -2.77 1 48.12 195 VAL B N 1
ATOM 2965 C CA . VAL B 1 195 ? 18.062 -22.516 -3.465 1 48.12 195 VAL B CA 1
ATOM 2966 C C . VAL B 1 195 ? 18.578 -23.109 -4.77 1 48.12 195 VAL B C 1
ATOM 2968 O O . VAL B 1 195 ? 19.016 -22.375 -5.66 1 48.12 195 VAL B O 1
ATOM 2971 N N . GLU B 1 196 ? 19.078 -24.266 -4.762 1 44.53 196 GLU B N 1
ATOM 2972 C CA . GLU B 1 196 ? 19.531 -24.969 -5.957 1 44.53 196 GLU B CA 1
ATOM 2973 C C . GLU B 1 196 ? 18.438 -25.016 -7.016 1 44.53 196 GLU B C 1
ATOM 2975 O O . GLU B 1 196 ? 17.359 -25.562 -6.773 1 44.53 196 GLU B O 1
ATOM 2980 N N . LEU B 1 197 ? 18.422 -24.078 -7.918 1 47.5 197 LEU B N 1
ATOM 2981 C CA . LEU B 1 197 ? 17.516 -24.172 -9.055 1 47.5 197 LEU B CA 1
ATOM 2982 C C . LEU B 1 197 ? 17.797 -25.406 -9.891 1 47.5 197 LEU B C 1
ATOM 2984 O O . LEU B 1 197 ? 18.953 -25.828 -10.008 1 47.5 197 LEU B O 1
ATOM 2988 N N . ALA B 1 198 ? 16.875 -26.297 -9.953 1 44 198 ALA B N 1
ATOM 2989 C CA . ALA B 1 198 ? 17.078 -27.516 -10.742 1 44 198 ALA B CA 1
ATOM 2990 C C . ALA B 1 198 ? 17.625 -27.188 -12.133 1 44 198 ALA B C 1
ATOM 2992 O O . ALA B 1 198 ? 17.062 -26.328 -12.828 1 44 198 ALA B O 1
ATOM 2993 N N . SER B 1 199 ? 18.984 -27.297 -12.352 1 38.03 199 SER B N 1
ATOM 2994 C CA . SER B 1 199 ? 19.562 -27.25 -13.695 1 38.03 199 SER B CA 1
ATOM 2995 C C . SER B 1 199 ? 18.891 -28.281 -14.609 1 38.03 199 SER B C 1
ATOM 2997 O O . SER B 1 199 ? 18.562 -29.391 -14.188 1 38.03 199 SER B O 1
#

pLDDT: mean 88.39, std 14.85, range [37.66, 98.88]